Protein AF-0000000068389528 (afdb_homodimer)

Sequence (744 aa):
MRITLERSNLLKSLNHVHRVVERRNTIPILSNVLLRASGANLDMKATDLDLEITEATPAMVEQAGATTVPAHLLYEIVRKLPDGSEVLLATNPDGSSMTVASGRSKFSLQCLPEADFPDLTAGTFSHTFKLKAADLKMLIDRTQFAISTEETRYYLNGIFFHTIESNGELKLRAVATDGHRLARADVDAPSGSEGMPGIIIPRKTVGELQKLMDNPELEVTVEVSDAKIRLAIGSVVLTSKLIDGTFPDYQRVIPTGNDKEMRVDCQTFARAVDRVSTISSERGRAVKLALTDGQLTLTVNNPDSGSATEEVAVGYDNDSMEIGFNAKYLLDITSQLSGEDAIFLLADAGSPTLVRDTAGDDALYVLMPMRVMRITLERSNLLKSLNHVHRVVERRNTIPILSNVLLRASGANLDMKATDLDLEITEATPAMVEQAGATTVPAHLLYEIVRKLPDGSEVLLATNPDGSSMTVASGRSKFSLQCLPEADFPDLTAGTFSHTFKLKAADLKMLIDRTQFAISTEETRYYLNGIFFHTIESNGELKLRAVATDGHRLARADVDAPSGSEGMPGIIIPRKTVGELQKLMDNPELEVTVEVSDAKIRLAIGSVVLTSKLIDGTFPDYQRVIPTGNDKEMRVDCQTFARAVDRVSTISSERGRAVKLALTDGQLTLTVNNPDSGSATEEVAVGYDNDSMEIGFNAKYLLDITSQLSGEDAIFLLADAGSPTLVRDTAGDDALYVLMPMRV

Solvent-accessible surface area (backbone atoms only — not comparable to full-atom values): 37731 Å² total; per-residue (Å²): 59,29,34,37,31,50,38,67,60,52,41,55,54,36,60,59,35,33,70,53,31,52,92,75,63,94,52,69,69,40,37,23,27,39,41,36,35,52,77,56,30,37,36,38,38,22,28,66,88,50,42,35,35,36,37,60,39,74,27,50,55,78,34,58,36,66,36,22,35,49,26,61,58,51,39,54,50,54,66,62,47,64,86,88,36,52,35,37,41,33,44,44,95,84,54,54,32,30,38,43,33,40,93,58,36,38,30,37,34,45,35,51,66,52,86,73,50,83,73,84,73,82,75,79,58,82,32,51,31,55,42,47,23,46,57,56,42,50,36,44,69,58,14,58,86,28,36,26,86,54,75,88,58,51,58,28,31,18,40,38,36,34,61,46,78,51,96,90,35,59,24,36,33,31,34,12,30,55,86,50,37,38,17,34,24,49,46,76,43,38,72,49,43,79,85,48,69,75,40,29,46,30,49,67,59,51,56,53,50,58,69,68,42,76,54,53,84,41,56,30,41,40,32,34,40,91,54,37,39,36,38,36,48,84,63,35,36,40,37,33,51,38,50,88,60,76,67,73,77,62,72,76,69,55,75,84,75,46,78,36,59,36,35,33,48,36,66,63,49,45,51,52,49,55,49,33,48,66,49,37,48,96,86,50,44,54,33,35,37,37,39,38,73,41,33,35,37,40,36,23,80,18,95,86,51,28,34,21,36,34,60,43,76,32,50,31,84,55,81,67,50,56,38,16,31,48,44,64,59,53,42,57,54,52,70,64,45,81,25,68,37,35,38,38,30,32,67,54,51,80,42,53,30,40,37,38,37,70,68,45,84,45,41,41,33,36,39,46,47,41,94,112,58,31,36,38,30,48,39,65,60,52,40,57,52,37,62,60,36,34,69,53,31,51,93,75,61,93,51,70,70,39,37,24,27,40,41,36,36,49,76,57,28,35,36,38,38,22,30,65,87,49,41,34,35,35,36,62,38,74,27,50,55,79,35,59,35,66,38,23,36,49,24,61,59,52,39,55,50,54,66,64,47,64,85,87,35,53,35,36,42,33,44,43,95,85,54,54,33,30,35,44,35,40,93,57,36,39,33,38,35,45,35,50,66,52,88,72,50,83,75,83,73,81,77,80,59,82,30,52,30,55,44,47,23,45,56,55,44,48,34,45,69,60,14,57,87,27,35,25,84,53,73,88,58,51,60,28,32,18,39,37,36,34,60,45,80,53,96,92,35,59,24,35,32,30,35,14,30,55,87,51,37,37,17,34,23,47,46,75,43,41,71,49,42,79,86,47,68,74,39,28,46,30,49,68,59,52,54,52,50,58,69,69,43,76,53,54,84,41,56,30,41,40,34,34,38,92,55,36,38,35,39,35,47,85,63,35,38,41,38,32,51,37,51,88,61,76,67,73,77,62,72,76,70,55,74,85,75,49,78,37,59,35,34,34,48,33,65,63,48,45,52,49,51,54,48,32,48,63,49,38,47,95,86,52,47,54,32,34,38,37,39,39,73,39,34,35,37,40,36,24,80,19,94,85,50,26,33,22,34,35,59,44,76,32,50,30,83,55,82,66,50,57,40,17,32,47,43,65,60,53,43,57,54,52,70,63,44,82,25,69,38,36,38,37,30,31,66,54,51,81,41,55,28,39,37,39,39,71,69,44,84,44,42,42,33,37,40,47,47,42,93,113

InterPro domains:
  IPR001001 DNA polymerase III, beta sliding clamp [PIRSF000804] (1-372)
  IPR001001 DNA polymerase III, beta sliding clamp [PTHR30478] (1-372)
  IPR001001 DNA polymerase III, beta sliding clamp [SM00480] (17-368)
  IPR001001 DNA polyme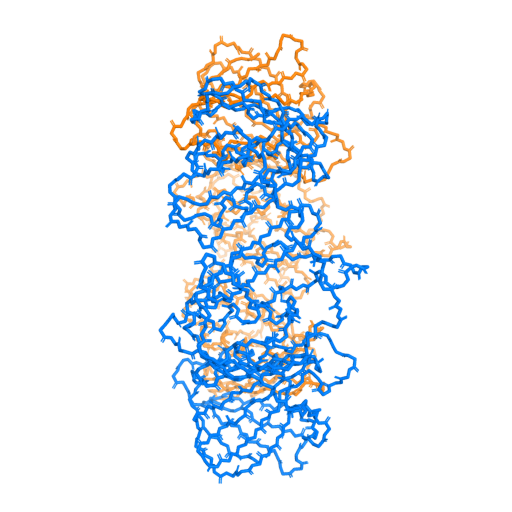rase III, beta sliding clamp [TIGR00663] (1-371)
  IPR001001 DNA polymerase III, beta sliding clamp [cd00140] (1-371)
  IPR022634 DNA polymerase III, beta sliding clamp, N-terminal [PF00712] (1-120)
  IPR022635 DNA polymerase III, beta sliding clamp, C-terminal [PF02768] (252-371)
  IPR022637 DNA polymerase III, beta sliding clamp, central [PF02767] (131-249)
  IPR046938 DNA clamp superfamily [SSF55979] (1-119)
  IPR046938 DNA clamp superfamily [SSF55979] (128-250)
  IPR046938 DNA clamp superfamily [SSF55979] (251-372)

Secondary structure (DSSP, 8-state):
-EEEEEHHHHHHHHHHHGGGS-S--SSGGGGEEEEEEETTEEEEEEE-SSEEEEEEEE-EEEE-EEEEEEHHHHHHHHHHSPTT-EEEEEE-TTSSEEEEEETTEEEEEE-B-GGGS--------SEEEEEEHHHHHHHHHTTGGG----STTGGGSEEEEEEEEETTEEEEEEEEE-SSEEEEEEEEPPTT-TTPPPEEEEHHHHHHHHHH---TT-EEEEEE-SSEEEEEETTEEEEEEPP-SPPP-GGGGS-S---EEEEEEHHHHHHHHHHHGGGS-SS--EEEEEEETTEEEEEEEETTTEEEEEEEE-B--S--EEEEEEHHHHHHHHTT--SSEEEEEE--TTS-EEEEESS-SSEEEEE--B--/-EEEEEHHHHHHHHHHHGGGS-SS-SSGGGGEEEEEEETTEEEEEEE-SSEEEEEEEE-EEEE-EEEEEEHHHHHHHHHHSPTT-EEEEEE-TTSSEEEEEETTEEEEEE-B-GGGS--------SEEEEEEHHHHHHHHHTTGGG----STTGGGSEEEEEEEEETTEEEEEEEEE-SSEEEEEEEEPPTT-TTPPPEEEEHHHHHHHHHH---TT-EEEEEE-SSEEEEEETTEEEEEEPP-SPPP-GGGGS-S---EEEEEEHHHHHHHHHHHGGGS-SS--EEEEEEETTEEEEEEEETTTEEEEEEEE-B--S--EEEEEEHHHHHHHHTT--SSEEEEEE--TTS-EEEEESS-SSEEEEE--B--

Structure (mmCIF, N/CA/C/O backbone):
data_AF-0000000068389528-model_v1
#
loop_
_entity.id
_entity.type
_entity.pdbx_description
1 polymer 'Beta sliding clamp'
#
loop_
_atom_site.group_PDB
_atom_site.id
_atom_site.type_symbol
_atom_site.label_atom_id
_atom_site.label_alt_id
_atom_site.label_comp_id
_atom_site.label_asym_id
_atom_site.label_entity_id
_atom_site.label_seq_id
_atom_site.pdbx_PDB_ins_code
_atom_site.Cartn_x
_atom_site.Cartn_y
_atom_site.Cartn_z
_atom_site.occupancy
_atom_site.B_iso_or_equiv
_atom_site.auth_seq_id
_atom_site.auth_comp_id
_atom_site.auth_asym_id
_atom_site.auth_atom_id
_atom_site.pdbx_PDB_model_num
ATOM 1 N N . MET A 1 1 ? -38.5 -4.012 6.906 1 96.75 1 MET A N 1
ATOM 2 C CA . MET A 1 1 ? -37.906 -3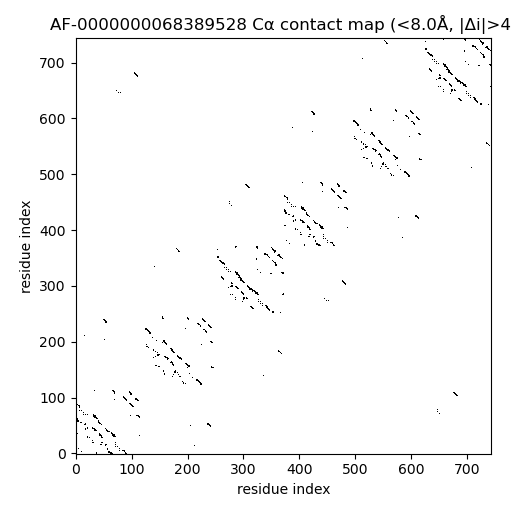.055 5.973 1 96.75 1 MET A CA 1
ATOM 3 C C . MET A 1 1 ? -37.656 -3.707 4.625 1 96.75 1 MET A C 1
ATOM 5 O O . MET A 1 1 ? -37.125 -4.824 4.566 1 96.75 1 MET A O 1
ATOM 9 N N . ARG A 1 2 ? -38.125 -3.072 3.549 1 98.38 2 ARG A N 1
ATOM 10 C CA . ARG A 1 2 ? -37.844 -3.52 2.186 1 98.38 2 ARG A CA 1
ATOM 11 C C . ARG A 1 2 ? -37.656 -2.332 1.25 1 98.38 2 ARG A C 1
ATOM 13 O O . ARG A 1 2 ? -38.562 -1.555 1.014 1 98.38 2 ARG A O 1
ATOM 20 N N . ILE A 1 3 ? -36.438 -2.221 0.673 1 98.62 3 ILE A N 1
ATOM 21 C CA . ILE A 1 3 ? -36.125 -1.062 -0.155 1 98.62 3 ILE A CA 1
ATOM 22 C C . ILE A 1 3 ? -35.281 -1.495 -1.344 1 98.62 3 ILE A C 1
ATOM 24 O O . ILE A 1 3 ? -34.625 -2.543 -1.3 1 98.62 3 ILE A O 1
ATOM 28 N N . THR A 1 4 ? -35.312 -0.771 -2.406 1 98.69 4 THR A N 1
ATOM 29 C CA . THR A 1 4 ? -34.438 -0.91 -3.564 1 98.69 4 THR A CA 1
ATOM 30 C C . THR A 1 4 ? -33.719 0.409 -3.867 1 98.69 4 THR A C 1
ATOM 32 O O . THR A 1 4 ? -34.344 1.478 -3.789 1 98.69 4 THR A O 1
ATOM 35 N N . LEU A 1 5 ? -32.531 0.322 -4.164 1 97.88 5 LEU A N 1
ATOM 36 C CA . LEU A 1 5 ? -31.812 1.547 -4.527 1 97.88 5 LEU A CA 1
ATOM 37 C C . LEU A 1 5 ? -30.656 1.248 -5.465 1 97.88 5 LEU A C 1
ATOM 39 O O . LEU A 1 5 ? -30.281 0.086 -5.656 1 97.88 5 LEU A O 1
ATOM 43 N N . GLU A 1 6 ? -30.141 2.268 -6.066 1 98.19 6 GLU A N 1
ATOM 44 C CA . GLU A 1 6 ? -29 2.145 -6.977 1 98.19 6 GLU A CA 1
ATOM 45 C C . GLU A 1 6 ? -27.719 1.826 -6.219 1 98.19 6 GLU A C 1
ATOM 47 O O . GLU A 1 6 ? -27.406 2.471 -5.215 1 98.19 6 GLU A O 1
ATOM 52 N N . ARG A 1 7 ? -26.891 0.855 -6.723 1 98.38 7 ARG A N 1
ATOM 53 C CA . ARG A 1 7 ? -25.656 0.415 -6.102 1 98.38 7 ARG A CA 1
ATOM 54 C C . ARG A 1 7 ? -24.703 1.589 -5.883 1 98.38 7 ARG A C 1
ATOM 56 O O . ARG A 1 7 ? -24.094 1.713 -4.816 1 98.38 7 ARG A O 1
ATOM 63 N N . SER A 1 8 ? -24.594 2.432 -6.863 1 98.12 8 SER A N 1
ATOM 64 C CA . SER A 1 8 ? -23.641 3.531 -6.789 1 98.12 8 SER A CA 1
ATOM 65 C C . SER A 1 8 ? -23.969 4.473 -5.637 1 98.12 8 SER A C 1
ATOM 67 O O . SER A 1 8 ? -23.078 4.93 -4.926 1 98.12 8 SER A O 1
ATOM 69 N N . ASN A 1 9 ? -25.281 4.762 -5.43 1 97.44 9 ASN A N 1
ATOM 70 C CA . ASN A 1 9 ? -25.703 5.617 -4.324 1 97.44 9 ASN A CA 1
ATOM 71 C C . ASN A 1 9 ? -25.406 4.969 -2.975 1 97.44 9 ASN A C 1
ATOM 73 O O . ASN A 1 9 ? -24.875 5.617 -2.07 1 97.44 9 ASN A O 1
ATOM 77 N N . LEU A 1 10 ? -25.781 3.742 -2.922 1 98.56 10 LEU A N 1
ATOM 78 C CA . LEU A 1 10 ? -25.562 3.006 -1.682 1 98.56 10 LEU A CA 1
ATOM 79 C C . LEU A 1 10 ? -24.078 2.934 -1.341 1 98.56 10 LEU A C 1
ATOM 81 O O . LEU A 1 10 ? -23.688 3.18 -0.198 1 98.56 10 LEU A O 1
ATOM 85 N N . LEU A 1 11 ? -23.266 2.604 -2.316 1 98.56 11 LEU A N 1
ATOM 86 C CA . LEU A 1 11 ? -21.828 2.467 -2.117 1 98.56 11 LEU A CA 1
ATOM 87 C C . LEU A 1 11 ? -21.219 3.785 -1.657 1 98.56 11 LEU A C 1
ATOM 89 O O . LEU A 1 11 ? -20.375 3.803 -0.75 1 98.56 11 LEU A O 1
ATOM 93 N N . LYS A 1 12 ? -21.609 4.855 -2.266 1 96.94 12 LYS A N 1
ATOM 94 C CA . LYS A 1 12 ? -21.109 6.176 -1.899 1 96.94 12 LYS A CA 1
ATOM 95 C C . LYS A 1 12 ? -21.375 6.477 -0.427 1 96.94 12 LYS A C 1
ATOM 97 O O . LYS A 1 12 ? -20.469 6.895 0.3 1 96.94 12 LYS A O 1
ATOM 102 N N . SER A 1 13 ? -22.578 6.293 0.004 1 97.75 13 SER A N 1
ATOM 103 C CA . SER A 1 13 ? -22.953 6.57 1.386 1 97.75 13 SER A CA 1
ATOM 104 C C . SER A 1 13 ? -22.266 5.621 2.352 1 97.75 13 SER A C 1
ATOM 106 O O . SER A 1 13 ? -21.781 6.043 3.404 1 97.75 13 SER A O 1
ATOM 108 N N . LEU A 1 14 ? -22.203 4.371 1.941 1 98.5 14 LEU A N 1
ATOM 109 C CA . LEU A 1 14 ? -21.547 3.381 2.785 1 98.5 14 LEU A CA 1
ATOM 110 C C . LEU A 1 14 ? -20.062 3.695 2.932 1 98.5 14 LEU A C 1
ATOM 112 O O . LEU A 1 14 ? -19.469 3.416 3.973 1 98.5 14 LEU A O 1
ATOM 116 N N . ASN A 1 15 ? -19.453 4.227 1.918 1 97.56 15 ASN A N 1
ATOM 117 C CA . ASN A 1 15 ? -18.047 4.605 1.979 1 97.56 15 ASN A CA 1
ATOM 118 C C . ASN A 1 15 ? -17.797 5.629 3.08 1 97.56 15 ASN A C 1
ATOM 120 O O . ASN A 1 15 ? -16.75 5.598 3.729 1 97.56 15 ASN A O 1
ATOM 124 N N . HIS A 1 16 ? -18.75 6.5 3.316 1 96.69 16 HIS A N 1
ATOM 125 C CA . HIS A 1 16 ? -18.641 7.488 4.383 1 96.69 16 HIS A CA 1
ATOM 126 C C . HIS A 1 16 ? -18.875 6.852 5.75 1 96.69 16 HIS A C 1
ATOM 128 O O . HIS A 1 16 ? -18.062 7.004 6.656 1 96.69 16 HIS A O 1
ATOM 134 N N . VAL A 1 17 ? -19.891 6.105 5.82 1 97.12 17 VAL A N 1
ATOM 135 C CA . VAL A 1 17 ? -20.422 5.676 7.109 1 97.12 17 VAL A CA 1
ATOM 136 C C . VAL A 1 17 ? -19.531 4.582 7.695 1 97.12 17 VAL A C 1
ATOM 138 O O . VAL A 1 17 ? -19.266 4.562 8.898 1 97.12 17 VAL A O 1
ATOM 141 N N . HIS A 1 18 ? -19.047 3.705 6.84 1 97.06 18 HIS A N 1
ATOM 142 C CA . HIS A 1 18 ? -18.328 2.557 7.367 1 97.06 18 HIS A CA 1
ATOM 143 C C . HIS A 1 18 ? -16.984 2.98 7.961 1 97.06 18 HIS A C 1
ATOM 145 O O . HIS A 1 18 ? -16.438 2.287 8.812 1 97.06 18 HIS A O 1
ATOM 151 N N . ARG A 1 19 ? -16.422 4.105 7.59 1 96.25 19 ARG A N 1
ATOM 152 C CA . ARG A 1 19 ? -15.125 4.574 8.039 1 96.25 19 ARG A CA 1
ATOM 153 C C . ARG A 1 19 ? -15.156 4.953 9.516 1 96.25 19 ARG A C 1
ATOM 155 O O . ARG A 1 19 ? -14.125 4.938 10.195 1 96.25 19 ARG A O 1
ATOM 162 N N . VAL A 1 20 ? -16.312 5.32 9.977 1 96.56 20 VAL A N 1
ATOM 163 C CA . VAL A 1 20 ? -16.469 5.727 11.367 1 96.56 20 VAL A CA 1
ATOM 164 C C . VAL A 1 20 ? -16.484 4.492 12.273 1 96.56 20 VAL A C 1
ATOM 166 O O . VAL A 1 20 ? -16.172 4.582 13.461 1 96.56 20 VAL A O 1
ATOM 169 N N . VAL A 1 21 ? -16.812 3.35 11.672 1 97.38 21 VAL A N 1
ATOM 170 C CA . VAL A 1 21 ? -16.938 2.098 12.414 1 97.38 21 VAL A CA 1
ATOM 171 C C . VAL A 1 21 ? -15.555 1.48 12.602 1 97.38 21 VAL A C 1
ATOM 173 O O . VAL A 1 21 ? -14.828 1.241 11.633 1 97.38 21 VAL A O 1
ATOM 176 N N . GLU A 1 22 ? -15.258 1.248 13.867 1 95.94 22 GLU A N 1
ATOM 177 C CA . GLU A 1 22 ? -13.961 0.637 14.164 1 95.94 22 GLU A CA 1
ATOM 178 C C . GLU A 1 22 ? -13.914 -0.811 13.68 1 95.94 22 GLU A C 1
ATOM 180 O O . GLU A 1 22 ? -14.93 -1.513 13.703 1 95.94 22 GLU A O 1
ATOM 185 N N . ARG A 1 23 ? -12.797 -1.21 13.336 1 91.62 23 ARG A N 1
ATOM 186 C CA . ARG A 1 23 ? -12.641 -2.578 12.859 1 91.62 23 ARG A CA 1
ATOM 187 C C . ARG A 1 23 ? -12.805 -3.582 13.992 1 91.62 23 ARG A C 1
ATOM 189 O O . ARG A 1 23 ? -13.336 -4.676 13.797 1 91.62 23 ARG A O 1
ATOM 196 N N . ARG A 1 24 ? -12.344 -3.166 15.18 1 91.75 24 ARG A N 1
ATOM 197 C CA . ARG A 1 24 ? -12.484 -4.012 16.359 1 91.75 24 ARG A CA 1
ATOM 198 C C . ARG A 1 24 ? -13.375 -3.352 17.406 1 91.75 24 ARG A C 1
ATOM 200 O O . ARG A 1 24 ? -13.148 -2.203 17.797 1 91.75 24 ARG A O 1
ATOM 207 N N . ASN A 1 25 ? -14.367 -4.133 17.844 1 93.06 25 ASN A N 1
ATOM 208 C CA . ASN A 1 25 ? -15.305 -3.629 18.844 1 93.06 25 ASN A CA 1
ATOM 209 C C . ASN A 1 25 ? -15.609 -4.676 19.906 1 93.06 25 ASN A C 1
ATOM 211 O O . ASN A 1 25 ? -15.82 -5.848 19.594 1 93.06 25 ASN A O 1
ATOM 215 N N . THR A 1 26 ? -15.586 -4.23 21.156 1 92 26 THR A N 1
ATOM 216 C CA . THR A 1 26 ? -16 -5.117 22.25 1 92 26 THR A CA 1
ATOM 217 C C . THR A 1 26 ? -17.516 -5.156 22.359 1 92 26 THR A C 1
ATOM 219 O O . THR A 1 26 ? -18.094 -6.129 22.859 1 92 26 THR A O 1
ATOM 222 N N . ILE A 1 27 ? -18.172 -4.137 21.906 1 94.75 27 ILE A N 1
ATOM 223 C CA . ILE A 1 27 ? -19.625 -4.066 21.875 1 94.75 27 ILE A CA 1
ATOM 224 C C . ILE A 1 27 ? -20.125 -4.355 20.469 1 94.75 27 ILE A C 1
ATOM 226 O O . ILE A 1 27 ? -19.969 -3.525 19.562 1 94.75 27 ILE A O 1
ATOM 230 N N . PRO A 1 28 ? -20.75 -5.438 20.234 1 94.81 28 PRO A N 1
ATOM 231 C CA . PRO A 1 28 ? -21.031 -5.941 18.891 1 94.81 28 PRO A CA 1
ATOM 232 C C . PRO A 1 28 ? -21.828 -4.941 18.031 1 94.81 28 PRO A C 1
ATOM 234 O O . PRO A 1 28 ? -21.531 -4.777 16.844 1 94.81 28 PRO A O 1
ATOM 237 N N . ILE A 1 29 ? -22.734 -4.207 18.641 1 96.94 29 ILE A N 1
ATOM 238 C CA . ILE A 1 29 ? -23.625 -3.348 17.859 1 96.94 29 ILE A CA 1
ATOM 239 C C . ILE A 1 29 ? -22.844 -2.18 17.281 1 96.94 29 ILE A C 1
ATOM 241 O O . ILE A 1 29 ? -23.281 -1.556 16.312 1 96.94 29 ILE A O 1
ATOM 245 N N . LEU A 1 30 ? -21.672 -1.88 17.828 1 97.44 30 LEU A N 1
ATOM 246 C CA . LEU A 1 30 ? -20.859 -0.769 17.344 1 97.44 30 LEU A CA 1
ATOM 247 C C . LEU A 1 30 ? -20.125 -1.139 16.062 1 97.44 30 LEU A C 1
ATOM 249 O O . LEU A 1 30 ? -19.594 -0.268 15.375 1 97.44 30 LEU A O 1
ATOM 253 N N . SER A 1 31 ? -20.172 -2.391 15.695 1 97.56 31 SER A N 1
ATOM 254 C CA . SER A 1 31 ? -19.656 -2.82 14.406 1 97.56 31 SER A CA 1
ATOM 255 C C . SER A 1 31 ? -20.672 -2.631 13.297 1 97.56 31 SER A C 1
ATOM 257 O O . SER A 1 31 ? -20.359 -2.787 12.109 1 97.56 31 SER A O 1
ATOM 259 N N . ASN A 1 32 ? -21.859 -2.234 13.672 1 97.75 32 ASN A N 1
ATOM 260 C CA . ASN A 1 32 ? -22.969 -2.191 12.727 1 97.75 32 ASN A CA 1
ATOM 261 C C . ASN A 1 32 ? -23.281 -0.764 12.289 1 97.75 32 ASN A C 1
ATOM 263 O O . ASN A 1 32 ? -22.828 0.196 12.914 1 97.75 32 ASN A O 1
ATOM 267 N N . VAL A 1 33 ? -23.922 -0.66 11.195 1 98.5 33 VAL A N 1
ATOM 268 C CA . VAL A 1 33 ? -24.578 0.558 10.727 1 98.5 33 VAL A CA 1
ATOM 269 C C . VAL A 1 33 ? -26.078 0.442 10.938 1 98.5 33 VAL A C 1
ATOM 271 O O . VAL A 1 33 ? -26.672 -0.616 10.695 1 98.5 33 VAL A O 1
ATOM 274 N N . LEU A 1 34 ? -26.656 1.444 11.453 1 98.5 34 LEU A N 1
ATOM 275 C CA . LEU A 1 34 ? -28.109 1.523 11.555 1 98.5 34 LEU A CA 1
ATOM 276 C C . LEU A 1 34 ? -28.719 1.965 10.227 1 98.5 34 LEU A C 1
ATOM 278 O O . LEU A 1 34 ? -28.328 2.994 9.672 1 98.5 34 LEU A O 1
ATOM 282 N N . LEU A 1 35 ? -29.641 1.192 9.711 1 98.62 35 LEU A N 1
ATOM 283 C CA . LEU A 1 35 ? -30.406 1.479 8.5 1 98.62 35 LEU A CA 1
ATOM 284 C C . LEU A 1 35 ? -31.859 1.77 8.836 1 98.62 35 LEU A C 1
ATOM 286 O O . LEU A 1 35 ? -32.531 0.977 9.516 1 98.62 35 LEU A O 1
ATOM 290 N N . ARG A 1 36 ? -32.312 2.895 8.383 1 98.19 36 ARG A N 1
ATOM 291 C CA . ARG A 1 36 ? -33.719 3.248 8.562 1 98.19 36 ARG A CA 1
ATOM 292 C C . ARG A 1 36 ? -34.344 3.701 7.25 1 98.19 36 ARG A C 1
ATOM 294 O O . ARG A 1 36 ? -33.906 4.691 6.656 1 98.19 36 ARG A O 1
ATOM 301 N N . ALA A 1 37 ? -35.312 2.941 6.828 1 98.12 37 ALA A N 1
ATOM 302 C CA . ALA A 1 37 ? -36.031 3.27 5.598 1 98.12 37 ALA A CA 1
ATOM 303 C C . ALA A 1 37 ? -37.344 3.957 5.902 1 98.12 37 ALA A C 1
ATOM 305 O O . ALA A 1 37 ? -38.156 3.439 6.676 1 98.12 37 ALA A O 1
ATOM 306 N N . SER A 1 38 ? -37.531 5.094 5.355 1 96.94 38 SER A N 1
ATOM 307 C CA . SER A 1 38 ? -38.781 5.84 5.441 1 96.94 38 SER A CA 1
ATOM 308 C C . SER A 1 38 ? -38.906 6.84 4.293 1 96.94 38 SER A C 1
ATOM 310 O O . SER A 1 38 ? -37.938 7.402 3.838 1 96.94 38 SER A O 1
ATOM 312 N N . GLY A 1 39 ? -40.188 7.012 3.852 1 96.12 39 GLY A N 1
ATOM 313 C CA . GLY A 1 39 ? -40.375 7.934 2.742 1 96.12 39 GLY A CA 1
ATOM 314 C C . GLY A 1 39 ? -39.688 7.496 1.475 1 96.12 39 GLY A C 1
ATOM 315 O O . GLY A 1 39 ? -39.906 6.398 0.968 1 96.12 39 GLY A O 1
ATOM 316 N N . ALA A 1 40 ? -38.719 8.375 1.047 1 97.19 40 ALA A N 1
ATOM 317 C CA . ALA A 1 40 ? -38.031 8.086 -0.208 1 97.19 40 ALA A CA 1
ATOM 318 C C . ALA A 1 40 ? -36.531 7.934 0.016 1 97.19 40 ALA A C 1
ATOM 320 O O . ALA A 1 40 ? -35.719 8.133 -0.907 1 97.19 40 ALA A O 1
ATOM 321 N N . ASN A 1 41 ? -36.219 7.613 1.283 1 97.56 41 ASN A N 1
ATOM 322 C CA . ASN A 1 41 ? -34.781 7.594 1.575 1 97.56 41 ASN A CA 1
ATOM 323 C C . ASN A 1 41 ? -34.406 6.422 2.48 1 97.56 41 ASN A C 1
ATOM 325 O O . ASN A 1 41 ? -35.25 5.898 3.203 1 97.56 41 ASN A O 1
ATOM 329 N N . LEU A 1 42 ? -33.25 6.008 2.396 1 98.62 42 LEU A N 1
ATOM 330 C CA . LEU A 1 42 ? -32.562 5.203 3.395 1 98.62 42 LEU A CA 1
ATOM 331 C C . LEU A 1 42 ? -31.625 6.062 4.223 1 98.62 42 LEU A C 1
ATOM 333 O O . LEU A 1 42 ? -30.688 6.656 3.682 1 98.62 42 LEU A O 1
ATOM 337 N N . ASP A 1 43 ? -31.875 6.129 5.496 1 98 43 ASP A N 1
ATOM 338 C CA . ASP A 1 43 ? -30.969 6.812 6.414 1 98 43 ASP A CA 1
ATOM 339 C C . ASP A 1 43 ? -29.953 5.836 7.02 1 98 43 ASP A C 1
ATOM 341 O O . ASP A 1 43 ? -30.344 4.781 7.531 1 98 43 ASP A O 1
ATOM 345 N N . MET A 1 44 ? -28.766 6.172 6.949 1 98.5 44 MET A N 1
ATOM 346 C CA . MET A 1 44 ? -27.688 5.367 7.535 1 98.5 44 MET A CA 1
ATOM 347 C C . MET A 1 44 ? -27.016 6.117 8.672 1 98.5 44 MET A C 1
ATOM 349 O O . MET A 1 44 ? -26.75 7.316 8.562 1 98.5 44 MET A O 1
ATOM 353 N N . LYS A 1 45 ? -26.734 5.383 9.75 1 97.75 45 LYS A N 1
ATOM 354 C CA . LYS A 1 45 ? -26.078 5.957 10.922 1 97.75 45 LYS A CA 1
ATOM 355 C C . LYS A 1 45 ? -25.016 5.02 11.477 1 97.75 45 LYS A C 1
ATOM 357 O O . LYS A 1 45 ? -25.25 3.818 11.625 1 97.75 45 LYS A O 1
ATOM 362 N N . ALA A 1 46 ? -23.859 5.492 11.727 1 97.56 46 ALA A N 1
ATOM 363 C CA . ALA A 1 46 ? -22.766 4.762 12.375 1 97.56 46 ALA A CA 1
ATOM 364 C C . ALA A 1 46 ? -22.125 5.598 13.469 1 97.56 46 ALA A C 1
ATOM 366 O O . ALA A 1 46 ? -22.156 6.828 13.422 1 97.56 46 ALA A O 1
ATOM 367 N N . THR A 1 47 ? -21.578 4.91 14.492 1 97.12 47 THR A N 1
ATOM 368 C CA . THR A 1 47 ? -20.953 5.625 15.594 1 97.12 47 THR A CA 1
ATOM 369 C C . THR A 1 47 ? -19.953 4.723 16.328 1 97.12 47 THR A C 1
ATOM 371 O O . THR A 1 47 ? -20.109 3.5 16.328 1 97.12 47 THR A O 1
ATOM 374 N N . ASP A 1 48 ? -18.953 5.301 16.875 1 96 48 ASP A N 1
ATOM 375 C CA . ASP A 1 48 ? -18.078 4.617 17.828 1 96 48 ASP A CA 1
ATOM 376 C C . ASP A 1 48 ? -18.234 5.199 19.234 1 96 48 ASP A C 1
ATOM 378 O O . ASP A 1 48 ? -17.359 5.035 20.078 1 96 48 ASP A O 1
ATOM 382 N N . LEU A 1 49 ? -19.328 5.93 19.406 1 95.5 49 LEU A N 1
ATOM 383 C CA . LEU A 1 49 ? -19.734 6.551 20.656 1 95.5 49 LEU A CA 1
ATOM 384 C C . LEU A 1 49 ? -19.078 7.918 20.828 1 95.5 49 LEU A C 1
ATOM 386 O O . LEU A 1 49 ? -19.578 8.758 21.578 1 95.5 49 LEU A O 1
ATOM 390 N N . ASP A 1 50 ? -18.031 8.219 20.156 1 95.44 50 ASP A N 1
ATOM 391 C CA . ASP A 1 50 ? -17.391 9.531 20.188 1 95.44 50 ASP A CA 1
ATOM 392 C C . ASP A 1 50 ? -17.688 10.32 18.906 1 95.44 50 ASP A C 1
ATOM 394 O O . ASP A 1 50 ? -17.812 11.547 18.953 1 95.44 50 ASP A O 1
ATOM 398 N N . LEU A 1 51 ? -17.75 9.617 17.844 1 96.31 51 LEU A N 1
ATOM 399 C CA . LEU A 1 51 ? -18.031 10.156 16.516 1 96.31 51 LEU A CA 1
ATOM 400 C C . LEU A 1 51 ? -19.219 9.461 15.883 1 96.31 51 LEU A C 1
ATOM 402 O O . LEU A 1 51 ? -19.344 8.234 15.961 1 96.31 51 LEU A O 1
ATOM 406 N N . GLU A 1 52 ? -20.156 10.242 15.383 1 97.06 52 GLU A N 1
ATOM 407 C CA . GLU A 1 52 ? -21.328 9.719 14.703 1 97.06 52 GLU A CA 1
ATOM 408 C C . GLU A 1 52 ? -21.484 10.328 13.312 1 97.06 52 GLU A C 1
ATOM 410 O O . GLU A 1 52 ? -21.281 11.531 13.133 1 97.06 52 GLU A O 1
ATOM 415 N N . ILE A 1 53 ? -21.828 9.57 12.367 1 97.31 53 ILE A N 1
ATOM 416 C CA . ILE A 1 53 ? -22.078 10.039 11.016 1 97.31 53 ILE A CA 1
ATOM 417 C C . ILE A 1 53 ? -23.453 9.562 10.555 1 97.31 53 ILE A C 1
ATOM 419 O O . ILE A 1 53 ? -23.859 8.438 10.859 1 97.31 53 ILE A O 1
ATOM 423 N N . THR A 1 54 ? -24.188 10.414 9.906 1 96.88 54 THR A N 1
ATOM 424 C CA . THR A 1 54 ? -25.469 10.07 9.297 1 96.88 54 THR A CA 1
ATOM 425 C C . THR A 1 54 ? -25.516 10.555 7.844 1 96.88 54 THR A C 1
ATOM 427 O O . THR A 1 54 ? -24.969 11.602 7.512 1 96.88 54 THR A O 1
ATOM 430 N N . GLU A 1 55 ? -26.125 9.82 7.07 1 97.38 55 GLU A N 1
ATOM 431 C CA . GLU A 1 55 ? -26.312 10.188 5.668 1 97.38 55 GLU A CA 1
ATOM 432 C C . GLU A 1 55 ? -27.562 9.539 5.098 1 97.38 55 GLU A C 1
ATOM 434 O O . GLU A 1 55 ? -27.859 8.375 5.367 1 97.38 55 GLU A O 1
ATOM 439 N N . ALA A 1 56 ? -28.344 10.32 4.398 1 97.31 56 ALA A N 1
ATOM 440 C CA . ALA A 1 56 ? -29.531 9.828 3.705 1 97.31 56 ALA A CA 1
ATOM 441 C C . ALA A 1 56 ? -29.25 9.625 2.219 1 97.31 56 ALA A C 1
ATOM 443 O O . ALA A 1 56 ? -28.578 10.445 1.591 1 97.31 56 ALA A O 1
ATOM 444 N N . THR A 1 57 ? -29.75 8.555 1.71 1 97.69 57 THR A N 1
ATOM 445 C CA . THR A 1 57 ? -29.625 8.266 0.284 1 97.69 57 THR A CA 1
ATOM 446 C C . THR A 1 57 ? -30.984 7.883 -0.309 1 97.69 57 THR A C 1
ATOM 448 O O . THR A 1 57 ? -31.766 7.172 0.325 1 97.69 57 THR A O 1
ATOM 451 N N . PRO A 1 58 ? -31.219 8.352 -1.566 1 97.75 58 PRO A N 1
ATOM 452 C CA . PRO A 1 58 ? -32.5 8.016 -2.189 1 97.75 58 PRO A CA 1
ATOM 453 C C . PRO A 1 58 ? -32.688 6.508 -2.338 1 97.75 58 PRO A C 1
ATOM 455 O O . PRO A 1 58 ? -31.766 5.785 -2.688 1 97.75 58 PRO A O 1
ATOM 458 N N . ALA A 1 59 ? -33.875 6.141 -2.025 1 98.12 59 ALA A N 1
ATOM 459 C CA . ALA A 1 59 ? -34.25 4.73 -2.121 1 98.12 59 ALA A CA 1
ATOM 460 C C . ALA A 1 59 ? -35.75 4.574 -2.398 1 98.12 59 ALA A C 1
ATOM 462 O O . ALA A 1 59 ? -36.531 5.434 -2.018 1 98.12 59 ALA A O 1
ATOM 463 N N . MET A 1 60 ? -36.094 3.568 -3.131 1 98.56 60 MET A N 1
ATOM 464 C CA . MET A 1 60 ? -37.5 3.174 -3.264 1 98.56 60 MET A CA 1
ATOM 465 C C . MET A 1 60 ? -37.938 2.318 -2.08 1 98.56 60 MET A C 1
ATOM 467 O O . MET A 1 60 ? -37.594 1.131 -2.014 1 98.56 60 MET A O 1
ATOM 471 N N . VAL A 1 61 ? -38.781 2.895 -1.238 1 98.5 61 VAL A N 1
ATOM 472 C CA . VAL A 1 61 ? -39.188 2.23 -0.002 1 98.5 61 VAL A CA 1
ATOM 473 C C . VAL A 1 61 ? -40.531 1.525 -0.205 1 98.5 61 VAL A C 1
ATOM 475 O O . VAL A 1 61 ? -41.562 2.178 -0.355 1 98.5 61 VAL A O 1
ATOM 478 N N . GLU A 1 62 ? -40.469 0.264 -0.258 1 98.31 62 GLU A N 1
ATOM 479 C CA . GLU A 1 62 ? -41.688 -0.528 -0.314 1 98.31 62 GLU A CA 1
ATOM 480 C C . GLU A 1 62 ? -42.281 -0.747 1.081 1 98.31 62 GLU A C 1
ATOM 482 O O . GLU A 1 62 ? -43.5 -0.664 1.274 1 98.31 62 GLU A O 1
ATOM 487 N N . GLN A 1 63 ? -41.438 -1.07 2.02 1 97.88 63 GLN A N 1
ATOM 488 C CA . GLN A 1 63 ? -41.781 -1.244 3.424 1 97.88 63 GLN A CA 1
ATOM 489 C C . GLN A 1 63 ? -40.812 -0.504 4.336 1 97.88 63 GLN A C 1
ATOM 491 O O . GLN A 1 63 ? -39.625 -0.802 4.348 1 97.88 63 GLN A O 1
ATOM 496 N N . ALA A 1 64 ? -41.312 0.392 5.098 1 98.06 64 ALA A N 1
ATOM 497 C CA . ALA A 1 64 ? -40.5 1.139 6.051 1 98.06 64 ALA A CA 1
ATOM 498 C C . ALA A 1 64 ? -40.031 0.244 7.195 1 98.06 64 ALA A C 1
ATOM 500 O O . ALA A 1 64 ? -40.625 -0.808 7.449 1 98.06 64 ALA A O 1
ATOM 501 N N . GLY A 1 65 ? -39 0.646 7.859 1 97.19 65 GLY A N 1
ATOM 502 C CA . GLY A 1 65 ? -38.469 -0.085 8.992 1 97.19 65 GLY A CA 1
ATOM 503 C C . GLY A 1 65 ? -37 0.242 9.266 1 97.19 65 GLY A C 1
ATOM 504 O O . GLY A 1 65 ? -36.438 1.125 8.625 1 97.19 65 GLY A O 1
ATOM 505 N N . ALA A 1 66 ? -36.5 -0.412 10.305 1 97.56 66 ALA A N 1
ATOM 506 C CA . ALA A 1 66 ? -35.094 -0.159 10.695 1 97.56 66 ALA A CA 1
ATOM 507 C C . ALA A 1 66 ? -34.438 -1.443 11.156 1 97.56 66 ALA A C 1
ATOM 509 O O . ALA A 1 66 ? -35.094 -2.363 11.648 1 97.56 66 ALA A O 1
ATOM 510 N N . THR A 1 67 ? -33.156 -1.518 11.008 1 97.94 67 THR A N 1
ATOM 511 C CA . THR A 1 67 ? -32.312 -2.627 11.453 1 97.94 67 THR A CA 1
ATOM 512 C C . THR A 1 67 ? -30.859 -2.217 11.5 1 97.94 67 THR A C 1
ATOM 514 O O . THR A 1 67 ? -30.516 -1.077 11.188 1 97.94 67 THR A O 1
ATOM 517 N N . THR A 1 68 ? -29.984 -3.084 12.008 1 98.19 68 THR A N 1
ATOM 518 C CA . THR A 1 68 ? -28.547 -2.863 11.945 1 98.19 68 THR A CA 1
ATOM 519 C C . THR A 1 68 ? -27.844 -4.066 11.328 1 98.19 68 THR A C 1
ATOM 521 O O . THR A 1 68 ? -28.266 -5.207 11.516 1 98.19 68 THR A O 1
ATOM 524 N N . VAL A 1 69 ? -26.859 -3.795 10.531 1 98.06 69 VAL A N 1
ATOM 525 C CA . VAL A 1 69 ? -26.047 -4.852 9.938 1 98.06 69 VAL A CA 1
ATOM 526 C C . VAL A 1 69 ? -24.578 -4.465 10.008 1 98.06 69 VAL A C 1
ATOM 528 O O . VAL A 1 69 ? -24.234 -3.291 10.164 1 98.06 69 VAL A O 1
ATOM 531 N N . PRO A 1 70 ? -23.641 -5.453 9.938 1 97.19 70 PRO A N 1
ATOM 532 C CA . PRO A 1 70 ? -22.219 -5.125 9.969 1 97.19 70 PRO A CA 1
ATOM 533 C C . PRO A 1 70 ? -21.797 -4.156 8.859 1 97.19 70 PRO A C 1
ATOM 535 O O . PRO A 1 70 ? -21.953 -4.473 7.676 1 97.19 70 PRO A O 1
ATOM 538 N N . ALA A 1 71 ? -21.219 -3.088 9.242 1 98.12 71 ALA A N 1
ATOM 539 C CA . ALA A 1 71 ? -20.953 -1.977 8.328 1 98.12 71 ALA A CA 1
ATOM 540 C C . ALA A 1 71 ? -19.906 -2.357 7.289 1 98.12 71 ALA A C 1
ATOM 542 O O . ALA A 1 71 ? -20.125 -2.168 6.09 1 98.12 71 ALA A O 1
ATOM 543 N N . HIS A 1 72 ? -18.812 -2.875 7.773 1 97.5 72 HIS A N 1
ATOM 544 C CA . HIS A 1 72 ? -17.719 -3.213 6.863 1 97.5 72 HIS A CA 1
ATOM 545 C C . HIS A 1 72 ? -18.141 -4.301 5.879 1 97.5 72 HIS A C 1
ATOM 547 O O . HIS A 1 72 ? -17.7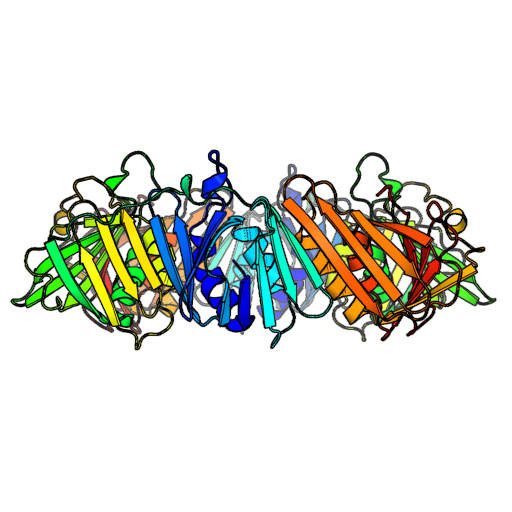97 -4.238 4.695 1 97.5 72 HIS A O 1
ATOM 553 N N . LEU A 1 73 ? -18.828 -5.277 6.348 1 97 73 LEU A N 1
ATOM 554 C CA . LEU A 1 73 ? -19.281 -6.375 5.5 1 97 73 LEU A CA 1
ATOM 555 C C . LEU A 1 73 ? -20.234 -5.871 4.422 1 97 73 LEU A C 1
ATOM 557 O O . LEU A 1 73 ? -20.078 -6.219 3.246 1 97 73 LEU A O 1
ATOM 561 N N . LEU A 1 74 ? -21.172 -5.059 4.82 1 98.38 74 LEU A N 1
ATOM 562 C CA . LEU A 1 74 ? -22.109 -4.5 3.85 1 98.38 74 LEU A CA 1
ATOM 563 C C . LEU A 1 74 ? -21.375 -3.67 2.803 1 98.38 74 LEU A C 1
ATOM 565 O O . LEU A 1 74 ? -21.672 -3.773 1.607 1 98.38 74 LEU A O 1
ATOM 569 N N . TYR A 1 75 ? -20.469 -2.887 3.236 1 98.38 75 TYR A N 1
ATOM 570 C CA . TYR A 1 75 ? -19.688 -2.082 2.314 1 98.38 75 TYR A CA 1
ATOM 571 C C . TYR A 1 75 ? -18.969 -2.963 1.296 1 98.38 75 TYR A C 1
ATOM 573 O O . TYR A 1 75 ? -19.031 -2.713 0.09 1 98.38 75 TYR A O 1
ATOM 581 N N . GLU A 1 76 ? -18.281 -3.99 1.763 1 97.88 76 GLU A N 1
ATOM 582 C CA . GLU A 1 76 ? -17.516 -4.883 0.89 1 97.88 76 GLU A CA 1
ATOM 583 C C . GLU A 1 76 ? -18.438 -5.594 -0.101 1 97.88 76 GLU A C 1
ATOM 585 O O . GLU A 1 76 ? -18.078 -5.77 -1.269 1 97.88 76 GLU A O 1
ATOM 590 N N . ILE A 1 77 ? -19.578 -6.043 0.349 1 98.25 77 ILE A N 1
ATOM 591 C CA . ILE A 1 77 ? -20.547 -6.715 -0.516 1 98.25 77 ILE A CA 1
ATOM 592 C C . ILE A 1 77 ? -20.969 -5.773 -1.639 1 98.25 77 ILE A C 1
ATOM 594 O O . ILE A 1 77 ? -20.891 -6.121 -2.818 1 98.25 77 ILE A O 1
ATOM 598 N N . VAL A 1 78 ? -21.359 -4.605 -1.24 1 98.62 78 VAL A N 1
ATOM 599 C CA . VAL A 1 78 ? -21.875 -3.65 -2.213 1 98.62 78 VAL A CA 1
ATOM 600 C C . VAL A 1 78 ? -20.766 -3.23 -3.174 1 98.62 78 VAL A C 1
ATOM 602 O O . VAL A 1 78 ? -21.016 -3.064 -4.371 1 98.62 78 VAL A O 1
ATOM 605 N N . ARG A 1 79 ? -19.578 -3.041 -2.689 1 98.12 79 ARG A N 1
ATOM 606 C CA . ARG A 1 79 ? -18.438 -2.66 -3.498 1 98.12 79 ARG A CA 1
ATOM 607 C C . ARG A 1 79 ? -18.188 -3.674 -4.609 1 98.12 79 ARG A C 1
ATOM 609 O O . ARG A 1 79 ? -17.75 -3.309 -5.707 1 98.12 79 ARG A O 1
ATOM 616 N N . LYS A 1 80 ? -18.453 -4.914 -4.395 1 97.69 80 LYS A N 1
ATOM 617 C CA . LYS A 1 80 ? -18.125 -5.992 -5.32 1 97.69 80 LYS A CA 1
ATOM 618 C C . LYS A 1 80 ? -19.281 -6.285 -6.262 1 97.69 80 LYS A C 1
ATOM 620 O O . LYS A 1 80 ? -19.156 -7.102 -7.176 1 97.69 80 LYS A O 1
ATOM 625 N N . LEU A 1 81 ? -20.422 -5.672 -6.074 1 98.06 81 LEU A N 1
ATOM 626 C CA . LEU A 1 81 ? -21.547 -5.844 -6.992 1 98.06 81 LEU A CA 1
ATOM 627 C C . LEU A 1 81 ? -21.297 -5.117 -8.305 1 98.06 81 LEU A C 1
ATOM 629 O O . LEU A 1 81 ? -20.516 -4.164 -8.352 1 98.06 81 LEU A O 1
ATOM 633 N N . PRO A 1 82 ? -21.922 -5.527 -9.352 1 95.94 82 PRO A N 1
ATOM 634 C CA . PRO A 1 82 ? -21.688 -4.91 -10.656 1 95.94 82 PRO A CA 1
ATOM 635 C C . PRO A 1 82 ? -22.109 -3.443 -10.695 1 95.94 82 PRO A C 1
ATOM 637 O O . PRO A 1 82 ? -23.109 -3.066 -10.078 1 95.94 82 PRO A O 1
ATOM 640 N N . ASP A 1 83 ? -21.391 -2.783 -11.5 1 95.38 83 ASP A N 1
ATOM 641 C CA . ASP A 1 83 ? -21.75 -1.386 -11.719 1 95.38 83 ASP A CA 1
ATOM 642 C C . ASP A 1 83 ? -23.125 -1.268 -12.383 1 95.38 83 ASP A C 1
ATOM 644 O O . ASP A 1 83 ? -23.453 -2.053 -13.273 1 95.38 83 ASP A O 1
ATOM 648 N N . GLY A 1 84 ? -23.875 -0.324 -11.945 1 96.06 84 GLY A N 1
ATOM 649 C CA . GLY A 1 84 ? -25.156 -0.042 -12.562 1 96.06 84 GLY A CA 1
ATOM 650 C C . GLY A 1 84 ? -26.281 -0.924 -12.047 1 96.06 84 GLY A C 1
ATOM 651 O O . GLY A 1 84 ? -27.438 -0.769 -12.438 1 96.06 84 GLY A O 1
ATOM 652 N N . SER A 1 85 ? -25.953 -1.747 -11.102 1 97.56 85 SER A N 1
ATOM 653 C CA . SER A 1 85 ? -26.984 -2.664 -10.617 1 97.56 85 SER A CA 1
ATOM 654 C C . SER A 1 85 ? -27.828 -2.018 -9.523 1 97.56 85 SER A C 1
ATOM 656 O O . SER A 1 85 ? -27.469 -0.972 -8.984 1 97.56 85 SER A O 1
ATOM 658 N N . GLU A 1 86 ? -29 -2.615 -9.344 1 98.25 86 GLU A N 1
ATOM 659 C CA . GLU A 1 86 ? -29.859 -2.279 -8.211 1 98.25 86 GLU A CA 1
ATOM 660 C C . GLU A 1 86 ? -29.656 -3.252 -7.055 1 98.25 86 GLU A C 1
ATOM 662 O O . GLU A 1 86 ? -29.344 -4.426 -7.27 1 98.25 86 GLU A O 1
ATOM 667 N N . VAL A 1 87 ? -29.859 -2.715 -5.875 1 98.81 87 VAL A N 1
ATOM 668 C CA . VAL A 1 87 ? -29.703 -3.525 -4.672 1 98.81 87 VAL A CA 1
ATOM 669 C C . VAL A 1 87 ? -31.016 -3.57 -3.893 1 98.81 87 VAL A C 1
ATOM 671 O O . VAL A 1 87 ? -31.609 -2.529 -3.619 1 98.81 87 VAL A O 1
ATOM 674 N N . LEU A 1 88 ? -31.453 -4.727 -3.611 1 98.81 88 LEU A N 1
ATOM 675 C CA . LEU A 1 88 ? -32.594 -4.938 -2.711 1 98.81 88 LEU A CA 1
ATOM 676 C C . LEU A 1 88 ? -32.094 -5.195 -1.287 1 98.81 88 LEU A C 1
ATOM 678 O O . LEU A 1 88 ? -31.234 -6.047 -1.062 1 98.81 88 LEU A O 1
ATOM 682 N N . LEU A 1 89 ? -32.531 -4.422 -0.333 1 98.81 89 LEU A N 1
ATOM 683 C CA . LEU A 1 89 ? -32.375 -4.668 1.097 1 98.81 89 LEU A CA 1
ATOM 684 C C . LEU A 1 89 ? -33.719 -5.02 1.738 1 98.81 89 LEU A C 1
ATOM 686 O O . LEU A 1 89 ? -34.688 -4.234 1.677 1 98.81 89 LEU A O 1
ATOM 690 N N . ALA A 1 90 ? -33.75 -6.203 2.326 1 98.62 90 ALA A N 1
ATOM 691 C CA . ALA A 1 90 ? -35.031 -6.637 2.906 1 98.62 90 ALA A CA 1
ATOM 692 C C . ALA A 1 90 ? -34.812 -7.395 4.211 1 98.62 90 ALA A C 1
ATOM 694 O O . ALA A 1 90 ? -34.125 -8.422 4.23 1 98.62 90 ALA A O 1
ATOM 695 N N . THR A 1 91 ? -35.375 -6.91 5.273 1 98.06 91 THR A N 1
ATOM 696 C CA . THR A 1 91 ? -35.281 -7.617 6.547 1 98.06 91 THR A CA 1
ATOM 697 C C . THR A 1 91 ? -36.25 -8.789 6.582 1 98.06 91 THR A C 1
ATOM 699 O O . THR A 1 91 ? -37.375 -8.672 6.098 1 98.06 91 THR A O 1
ATOM 702 N N . ASN A 1 92 ? -35.812 -9.867 7.066 1 94.81 92 ASN A N 1
ATOM 703 C CA . ASN A 1 92 ? -36.719 -11 7.227 1 94.81 92 ASN A CA 1
ATOM 704 C C . ASN A 1 92 ? -37.812 -10.711 8.25 1 94.81 92 ASN A C 1
ATOM 706 O O . ASN A 1 92 ? -37.688 -9.781 9.055 1 94.81 92 ASN A O 1
ATOM 710 N N . PRO A 1 93 ? -38.844 -11.492 8.266 1 92.31 93 PRO A N 1
ATOM 711 C CA . PRO A 1 93 ? -40 -11.203 9.125 1 92.31 93 PRO A CA 1
ATOM 712 C C . PRO A 1 93 ? -39.625 -11.172 10.609 1 92.31 93 PRO A C 1
ATOM 714 O O . PRO A 1 93 ? -40.188 -10.359 11.367 1 92.31 93 PRO A O 1
ATOM 717 N N . ASP A 1 94 ? -38.688 -11.977 11.039 1 92.75 94 ASP A N 1
ATOM 718 C CA . ASP A 1 94 ? -38.344 -12.023 12.461 1 92.75 94 ASP A CA 1
ATOM 719 C C . ASP A 1 94 ? -37.281 -10.984 12.805 1 92.75 94 ASP A C 1
ATOM 721 O O . ASP A 1 94 ? -36.875 -10.844 13.961 1 92.75 94 ASP A O 1
ATOM 725 N N . GLY A 1 95 ? -36.812 -10.305 11.852 1 92.44 95 GLY A N 1
ATOM 726 C CA . GLY A 1 95 ? -35.875 -9.211 12.062 1 92.44 95 GLY A CA 1
ATOM 727 C C . GLY A 1 95 ? -34.469 -9.672 12.359 1 92.44 95 GLY A C 1
ATOM 728 O O . GLY A 1 95 ? -33.594 -8.852 12.633 1 92.44 95 GLY A O 1
ATOM 729 N N . SER A 1 96 ? -34.188 -10.938 12.258 1 94.62 96 SER A N 1
ATOM 730 C CA . SER A 1 96 ? -32.906 -11.508 12.664 1 94.62 96 SER A CA 1
ATOM 731 C C . SER A 1 96 ? -31.859 -11.359 11.57 1 94.62 96 SER A C 1
ATOM 733 O O . SER A 1 96 ? -30.656 -11.398 11.844 1 94.62 96 SER A O 1
ATOM 735 N N . SER A 1 97 ? -32.375 -11.211 10.328 1 97.56 97 SER A N 1
ATOM 736 C CA . SER A 1 97 ? -31.422 -11.094 9.219 1 97.56 97 SER A CA 1
ATOM 737 C C . SER A 1 97 ? -31.953 -10.156 8.141 1 97.56 97 SER A C 1
ATOM 739 O O . SER A 1 97 ? -33.156 -9.828 8.125 1 97.56 97 SER A O 1
ATOM 741 N N . MET A 1 98 ? -31.047 -9.672 7.34 1 98.38 98 MET A N 1
ATOM 742 C CA . MET A 1 98 ? -31.391 -8.844 6.184 1 98.38 98 MET A CA 1
ATOM 743 C C . MET A 1 98 ? -30.828 -9.445 4.902 1 98.38 98 MET A C 1
ATOM 745 O O . MET A 1 98 ? -29.656 -9.844 4.855 1 98.38 98 MET A O 1
ATOM 749 N N . THR A 1 99 ? -31.641 -9.508 3.91 1 98.62 99 THR A N 1
ATOM 750 C CA . THR A 1 99 ? -31.234 -9.938 2.58 1 98.62 99 THR A CA 1
ATOM 751 C C . THR A 1 99 ? -30.656 -8.766 1.787 1 98.62 99 THR A C 1
ATOM 753 O O . THR A 1 99 ? -31.234 -7.676 1.783 1 98.62 99 THR A O 1
ATOM 756 N N . VAL A 1 100 ? -29.547 -8.938 1.258 1 98.69 100 VAL A N 1
ATOM 757 C CA . VAL A 1 100 ? -28.969 -8.055 0.248 1 98.69 100 VAL A CA 1
ATOM 758 C C . VAL A 1 100 ? -28.938 -8.766 -1.102 1 98.69 100 VAL A C 1
ATOM 760 O 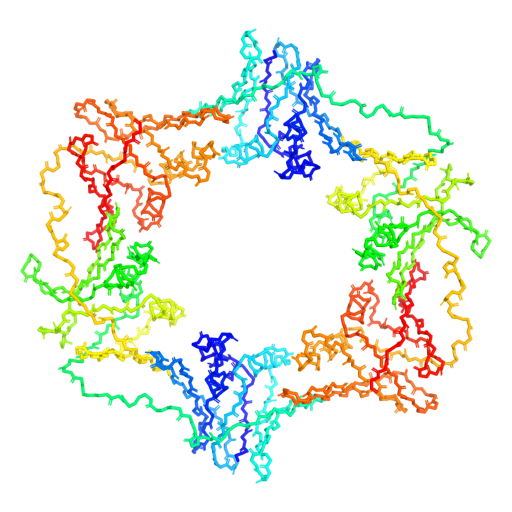O . VAL A 1 100 ? -28.203 -9.742 -1.276 1 98.69 100 VAL A O 1
ATOM 763 N N . ALA A 1 101 ? -29.703 -8.297 -2.055 1 98.62 101 ALA A N 1
ATOM 764 C CA . ALA A 1 101 ? -29.812 -9.016 -3.322 1 98.62 101 ALA A CA 1
ATOM 765 C C . ALA A 1 101 ? -29.562 -8.086 -4.504 1 98.62 101 ALA A C 1
ATOM 767 O O . ALA A 1 101 ? -29.984 -6.926 -4.492 1 98.62 101 ALA A O 1
ATOM 768 N N . SER A 1 102 ? -28.938 -8.516 -5.48 1 98.44 102 SER A N 1
ATOM 769 C CA . SER A 1 102 ? -28.656 -7.84 -6.742 1 98.44 102 SER A CA 1
ATOM 770 C C . SER A 1 102 ? -28.406 -8.844 -7.863 1 98.44 102 SER A C 1
ATOM 772 O O . SER A 1 102 ? -27.453 -9.625 -7.801 1 98.44 102 SER A O 1
ATOM 774 N N . GLY A 1 103 ? -29.25 -8.82 -8.914 1 96.06 103 GLY A N 1
ATOM 775 C CA . GLY A 1 103 ? -29.109 -9.812 -9.969 1 96.06 103 GLY A CA 1
ATOM 776 C C . GLY A 1 103 ? -29.219 -11.242 -9.461 1 96.06 103 GLY A C 1
ATOM 777 O O . GLY A 1 103 ? -30.234 -11.617 -8.867 1 96.06 103 GLY A O 1
ATOM 778 N N . ARG A 1 104 ? -28.078 -11.992 -9.68 1 95.94 104 ARG A N 1
ATOM 779 C CA . ARG A 1 104 ? -28.078 -13.406 -9.312 1 95.94 104 ARG A CA 1
ATOM 780 C C . ARG A 1 104 ? -27.406 -13.617 -7.961 1 95.94 104 ARG A C 1
ATOM 782 O O . ARG A 1 104 ? -27.25 -14.758 -7.516 1 95.94 104 ARG A O 1
ATOM 789 N N . SER A 1 105 ? -27.062 -12.578 -7.297 1 97.44 105 SER A N 1
ATOM 790 C CA . SER A 1 105 ? -26.375 -12.648 -6.012 1 97.44 105 SER A CA 1
ATOM 791 C C . SER A 1 105 ? -27.328 -12.359 -4.855 1 97.44 105 SER A C 1
ATOM 793 O O . SER A 1 105 ? -28.188 -11.469 -4.953 1 97.44 105 SER A O 1
ATOM 795 N N . LYS A 1 106 ? -27.203 -13.125 -3.836 1 98.5 106 LYS A N 1
ATOM 796 C CA . LYS A 1 106 ? -28.016 -12.938 -2.633 1 98.5 106 LYS A CA 1
ATOM 797 C C . LYS A 1 106 ? -27.188 -13.172 -1.374 1 98.5 106 LYS A C 1
ATOM 799 O O . LYS A 1 106 ? -26.484 -14.188 -1.263 1 98.5 106 LYS A O 1
ATOM 804 N N . PHE A 1 107 ? -27.281 -12.273 -0.45 1 98.5 107 PHE A N 1
ATOM 805 C CA . PHE A 1 107 ? -26.609 -12.359 0.847 1 98.5 107 PHE A CA 1
ATOM 806 C C . PHE A 1 107 ? -27.625 -12.266 1.979 1 98.5 107 PHE A C 1
ATOM 808 O O . PHE A 1 107 ? -28.672 -11.633 1.833 1 98.5 107 PHE A O 1
ATOM 815 N N . SER A 1 108 ? -27.344 -12.938 3.012 1 98.31 108 SER A N 1
ATOM 816 C CA . SER A 1 108 ? -28.078 -12.789 4.262 1 98.31 108 SER A CA 1
ATOM 817 C C . SER A 1 108 ? -27.172 -12.344 5.395 1 98.31 108 SER A C 1
ATOM 819 O O . SER A 1 108 ? -26.219 -13.047 5.754 1 98.31 108 SER A O 1
ATOM 821 N N . LEU A 1 109 ? -27.438 -11.172 5.949 1 98.12 109 LEU A N 1
ATOM 822 C CA . LEU A 1 109 ? -26.609 -10.602 7.012 1 98.12 109 LEU A CA 1
ATOM 823 C C . LEU A 1 109 ? -27.344 -10.641 8.352 1 98.12 109 LEU A C 1
ATOM 825 O O . LEU A 1 109 ? -28.547 -10.383 8.414 1 98.12 109 LEU A O 1
ATOM 829 N N . GLN A 1 110 ? -26.641 -10.969 9.352 1 96.62 110 GLN A N 1
ATOM 830 C CA . GLN A 1 110 ? -27.234 -10.977 10.688 1 96.62 110 GLN A CA 1
ATOM 831 C C . GLN A 1 110 ? -27.484 -9.562 11.188 1 96.62 110 GLN A C 1
ATOM 833 O O . GLN A 1 110 ? -26.625 -8.688 11.031 1 96.62 110 GLN A O 1
ATOM 838 N N . CYS A 1 111 ? -28.672 -9.398 11.789 1 97.25 111 CYS A N 1
ATOM 839 C CA . CYS A 1 111 ? -29.047 -8.078 12.281 1 97.25 111 CYS A CA 1
ATOM 840 C C . CYS A 1 111 ? -28.984 -8.031 13.805 1 97.25 111 CYS A C 1
ATOM 842 O O . CYS A 1 111 ? -28.984 -9.07 14.469 1 97.25 111 CYS A O 1
ATOM 844 N N . LEU A 1 112 ? -28.766 -6.922 14.367 1 96.44 112 LEU A N 1
ATOM 845 C CA . LEU A 1 112 ? -28.984 -6.602 15.773 1 96.44 112 LEU A CA 1
ATOM 846 C C . LEU A 1 112 ? -30.109 -5.578 15.922 1 96.44 112 LEU A C 1
ATOM 848 O O . LEU A 1 112 ? -30.359 -4.785 15.016 1 96.44 112 LEU A O 1
ATOM 852 N N . PRO A 1 113 ? -30.766 -5.629 17.016 1 95.06 113 PRO A N 1
ATOM 853 C CA . PRO A 1 113 ? -31.938 -4.754 17.188 1 95.06 113 PRO A CA 1
ATOM 854 C C . PRO A 1 113 ? -31.562 -3.271 17.156 1 95.06 113 PRO A C 1
ATOM 856 O O . PRO A 1 113 ? -30.594 -2.861 17.781 1 95.06 113 PRO A O 1
ATOM 859 N N . GLU A 1 114 ? -32.344 -2.516 16.406 1 95.06 114 GLU A N 1
ATOM 860 C CA . GLU A 1 114 ? -32.156 -1.069 16.344 1 95.06 114 GLU A CA 1
ATOM 861 C C . GLU A 1 114 ? -32.188 -0.442 17.734 1 95.06 114 GLU A C 1
ATOM 863 O O . GLU A 1 114 ? -31.5 0.534 18 1 95.06 114 GLU A O 1
ATOM 868 N N . ALA A 1 115 ? -33 -1.023 18.594 1 94.81 115 ALA A N 1
ATOM 869 C CA . ALA A 1 115 ? -33.219 -0.47 19.938 1 94.81 115 ALA A CA 1
ATOM 870 C C . ALA A 1 115 ? -31.922 -0.429 20.734 1 94.81 115 ALA A C 1
ATOM 872 O O . ALA A 1 115 ? -31.781 0.355 21.672 1 94.81 115 ALA A O 1
ATOM 873 N N . ASP A 1 116 ? -30.969 -1.256 20.375 1 95.06 116 ASP A N 1
ATOM 874 C CA . ASP A 1 116 ? -29.703 -1.347 21.094 1 95.06 116 ASP A CA 1
ATOM 875 C C . ASP A 1 116 ? -28.688 -0.36 20.531 1 95.06 116 ASP A C 1
ATOM 877 O O . ASP A 1 116 ? -27.594 -0.206 21.094 1 95.06 116 ASP A O 1
ATOM 881 N N . PHE A 1 117 ? -29 0.237 19.469 1 96.75 117 PHE A N 1
ATOM 882 C CA . PHE A 1 117 ? -28.047 1.148 18.844 1 96.75 117 PHE A CA 1
ATOM 883 C C . PHE A 1 117 ? -27.953 2.449 19.625 1 96.75 117 PHE A C 1
ATOM 885 O O . PHE A 1 117 ? -28.969 3.057 19.969 1 96.75 117 PHE A O 1
ATOM 892 N N . PRO A 1 118 ? -26.719 2.795 19.906 1 93.44 118 PRO A N 1
ATOM 893 C CA . PRO A 1 118 ? -26.562 3.99 20.75 1 93.44 118 PRO A CA 1
ATOM 894 C C . PRO A 1 118 ? -27.031 5.266 20.047 1 93.44 118 PRO A C 1
ATOM 896 O O . PRO A 1 118 ? -27 5.344 18.812 1 93.44 118 PRO A O 1
ATOM 899 N N . ASP A 1 119 ? -27.578 6.086 20.75 1 80.56 119 ASP A N 1
ATOM 900 C CA . ASP A 1 119 ? -27.969 7.398 20.25 1 80.56 119 ASP A CA 1
ATOM 901 C C . ASP A 1 119 ? -27.078 8.5 20.844 1 80.56 119 ASP A C 1
ATOM 903 O O . ASP A 1 119 ? -27.094 8.719 22.047 1 80.56 119 ASP A O 1
ATOM 907 N N . LEU A 1 120 ? -26.234 9 19.938 1 75.75 120 LEU A N 1
ATOM 908 C CA . LEU A 1 120 ? -25.438 10.148 20.375 1 75.75 120 LEU A CA 1
ATOM 909 C C . LEU A 1 120 ? -26.281 11.422 20.312 1 75.75 120 LEU A C 1
ATOM 911 O O . LEU A 1 120 ? -26.688 11.852 19.234 1 75.75 120 LEU A O 1
ATOM 915 N N . THR A 1 121 ? -27.281 11.586 21.281 1 72.25 121 THR A N 1
ATOM 916 C CA . THR A 1 121 ? -28.109 12.797 21.297 1 72.25 121 THR A CA 1
ATOM 917 C C . THR A 1 121 ? -27.234 14.039 21.109 1 72.25 121 THR A C 1
ATOM 919 O O . THR A 1 121 ? -26.203 14.188 21.75 1 72.25 121 THR A O 1
ATOM 922 N N . ALA A 1 122 ? -27.781 14.727 19.953 1 75.19 122 ALA A N 1
ATOM 923 C CA . ALA A 1 122 ? -27.125 16.031 19.812 1 75.19 122 ALA A CA 1
ATOM 924 C C . ALA A 1 122 ? -27.531 16.984 20.922 1 75.19 122 ALA A C 1
ATOM 926 O O . ALA A 1 122 ? -28.688 16.984 21.344 1 75.19 122 ALA A O 1
ATOM 927 N N . GLY A 1 123 ? -26.688 17.469 21.797 1 82.31 123 GLY A N 1
ATOM 928 C CA . GLY A 1 123 ? -26.938 18.516 22.766 1 82.31 123 GLY A CA 1
ATOM 929 C C . GLY A 1 123 ? -27.25 19.859 22.141 1 82.31 123 GLY A C 1
ATOM 930 O O . GLY A 1 123 ? -27.703 19.922 21 1 82.31 123 GLY A O 1
ATOM 931 N N . THR A 1 124 ? -27.344 20.859 22.953 1 93.31 124 THR A N 1
ATOM 932 C CA . THR A 1 124 ? -27.547 22.219 22.484 1 93.31 124 THR A CA 1
ATOM 933 C C . THR A 1 124 ? -26.234 22.844 22.016 1 93.31 124 THR A C 1
ATOM 935 O O . THR A 1 124 ? -25.188 22.609 22.625 1 93.31 124 THR A O 1
ATOM 938 N N . PHE A 1 125 ? -26.422 23.531 20.922 1 96.5 125 PHE A N 1
ATOM 939 C CA . PHE A 1 125 ? -25.266 24.219 20.375 1 96.5 125 PHE A CA 1
ATOM 940 C C . PHE A 1 125 ? -25.375 25.734 20.594 1 96.5 125 PHE A C 1
ATOM 942 O O . PHE A 1 125 ? -26.438 26.328 20.391 1 96.5 125 PHE A O 1
ATOM 949 N N . SER A 1 126 ? -24.375 26.281 20.984 1 97.56 126 SER A N 1
ATOM 950 C CA . SER A 1 126 ? -24.344 27.703 21.312 1 97.56 126 SER A CA 1
ATOM 951 C C . SER A 1 126 ? -24.078 28.547 20.062 1 97.56 126 SER A C 1
ATOM 953 O O . SER A 1 126 ? -24.484 29.703 20 1 97.56 126 SER A O 1
ATOM 955 N N . HIS A 1 127 ? -23.391 27.984 19.078 1 98.25 127 HIS A N 1
ATOM 956 C CA . HIS A 1 127 ? -23 28.719 17.875 1 98.25 127 HIS A CA 1
ATOM 957 C C . HIS A 1 127 ? -23.281 27.922 16.609 1 98.25 127 HIS A C 1
ATOM 959 O O . HIS A 1 127 ? -23.156 26.688 16.609 1 98.25 127 HIS A O 1
ATOM 965 N N . THR A 1 128 ? -23.656 28.609 15.57 1 98.5 128 THR A N 1
ATOM 966 C CA . THR A 1 128 ? -23.859 28.062 14.234 1 98.5 128 THR A CA 1
ATOM 967 C C . THR A 1 128 ? -23.297 29 13.172 1 98.5 128 THR A C 1
ATOM 969 O O . THR A 1 128 ? -23.531 30.203 13.219 1 98.5 128 THR A O 1
ATOM 972 N N . PHE A 1 129 ? -22.562 28.5 12.273 1 98.62 129 PHE A N 1
ATOM 973 C CA . PHE A 1 129 ? -22.031 29.312 11.188 1 98.62 129 PHE A CA 1
ATOM 974 C C . PHE A 1 129 ? -21.734 28.453 9.969 1 98.62 129 PHE A C 1
ATOM 976 O O . PHE A 1 129 ? -21.781 27.219 10.047 1 98.62 129 PHE A O 1
ATOM 983 N N . LYS A 1 130 ? -21.484 29.078 8.883 1 98.31 130 LYS A N 1
ATOM 984 C CA . LYS A 1 130 ? -21.219 28.391 7.617 1 98.31 130 LYS A CA 1
ATOM 985 C C . LYS A 1 130 ? -19.844 28.781 7.074 1 98.31 130 LYS A C 1
ATOM 987 O O . LYS A 1 130 ? -19.406 29.938 7.223 1 98.31 130 LYS A O 1
ATOM 992 N N . LEU A 1 131 ? -19.203 27.797 6.551 1 95.81 131 LEU A N 1
ATOM 993 C CA . LEU A 1 131 ? -17.938 28.016 5.863 1 95.81 131 LEU A CA 1
ATOM 994 C C . LEU A 1 131 ? -17.875 27.219 4.566 1 95.81 131 LEU A C 1
ATOM 996 O O . LEU A 1 131 ? -18.578 26.203 4.414 1 95.81 131 LEU A O 1
ATOM 1000 N N . LYS A 1 132 ? -17.078 27.797 3.637 1 96 132 LYS A N 1
ATOM 1001 C CA . LYS A 1 132 ? -16.781 26.984 2.455 1 96 132 LYS A CA 1
ATOM 1002 C C . LYS A 1 132 ? -15.992 25.734 2.826 1 96 132 LYS A C 1
ATOM 1004 O O . LYS A 1 132 ? -15.086 25.781 3.662 1 96 132 LYS A O 1
ATOM 1009 N N . ALA A 1 133 ? -16.297 24.609 2.143 1 96.88 133 ALA A N 1
ATOM 1010 C CA . ALA A 1 133 ? -15.562 23.375 2.369 1 96.88 133 ALA A CA 1
ATOM 1011 C C . ALA A 1 133 ? -14.07 23.562 2.115 1 96.88 133 ALA A C 1
ATOM 1013 O O . ALA A 1 133 ? -13.234 23.016 2.842 1 96.88 133 ALA A O 1
ATOM 1014 N N . ALA A 1 134 ? -13.742 24.359 1.156 1 96.25 134 ALA A N 1
ATOM 1015 C CA . ALA A 1 134 ? -12.352 24.625 0.809 1 96.25 134 ALA A CA 1
ATOM 1016 C C . ALA A 1 134 ? -11.609 25.297 1.963 1 96.25 134 ALA A C 1
ATOM 1018 O O . ALA A 1 134 ? -10.445 25 2.217 1 96.25 134 ALA A O 1
ATOM 1019 N N . ASP A 1 135 ? -12.289 26.188 2.668 1 96.81 135 ASP A N 1
ATOM 1020 C CA . ASP A 1 135 ? -11.68 26.906 3.789 1 96.81 135 ASP A CA 1
ATOM 1021 C C . ASP A 1 135 ? -11.43 25.969 4.965 1 96.81 135 ASP A C 1
ATOM 1023 O O . ASP A 1 135 ? -10.352 25.984 5.566 1 96.81 135 ASP A O 1
ATOM 1027 N N . LEU A 1 136 ? -12.477 25.188 5.23 1 97.69 136 LEU A N 1
ATOM 1028 C CA . LEU A 1 136 ? -12.312 24.219 6.312 1 97.69 136 LEU A CA 1
ATOM 1029 C C . LEU A 1 136 ? -11.211 23.219 5.988 1 97.69 136 LEU A C 1
ATOM 1031 O O . LEU A 1 136 ? -10.391 22.891 6.844 1 97.69 136 LEU A O 1
ATOM 1035 N N . LYS A 1 137 ? -11.188 22.75 4.812 1 96.81 137 LYS A N 1
ATOM 1036 C CA . LYS A 1 137 ? -10.148 21.828 4.367 1 96.81 137 LYS A CA 1
ATOM 1037 C C . LYS A 1 137 ? -8.766 22.453 4.496 1 96.81 137 LYS A C 1
ATOM 1039 O O . LYS A 1 137 ? -7.82 21.797 4.945 1 96.81 137 LYS A O 1
ATOM 1044 N N . MET A 1 138 ? -8.641 23.688 4.082 1 95.94 138 MET A N 1
ATOM 1045 C CA . MET A 1 138 ? -7.367 24.391 4.176 1 95.94 138 MET A CA 1
ATOM 1046 C C . MET A 1 138 ? -6.895 24.469 5.625 1 95.94 138 MET A C 1
ATOM 1048 O O . MET A 1 138 ? -5.734 24.188 5.922 1 95.94 138 MET A O 1
ATOM 1052 N N . LEU A 1 139 ? -7.777 24.797 6.559 1 97.94 139 LEU A N 1
ATOM 1053 C CA . LEU A 1 139 ? -7.438 24.891 7.977 1 97.94 139 LEU A CA 1
ATOM 1054 C C . LEU A 1 139 ? -6.922 23.547 8.484 1 97.94 139 LEU A C 1
ATOM 1056 O O . LEU A 1 139 ? -5.906 23.484 9.188 1 97.94 139 LEU A O 1
ATOM 1060 N N . ILE A 1 140 ? -7.559 22.5 8.055 1 98.12 140 ILE A N 1
ATOM 1061 C CA . ILE A 1 140 ? -7.242 21.156 8.539 1 98.12 140 ILE A CA 1
ATOM 1062 C C . ILE A 1 140 ? -5.945 20.672 7.895 1 98.12 140 ILE A C 1
ATOM 1064 O O . ILE A 1 140 ? -5.035 20.219 8.586 1 98.12 140 ILE A O 1
ATOM 1068 N N . ASP A 1 141 ? -5.816 20.797 6.598 1 96.56 141 ASP A N 1
ATOM 1069 C CA . ASP A 1 141 ? -4.645 20.312 5.875 1 96.56 141 ASP A CA 1
ATOM 1070 C C . ASP A 1 141 ? -3.373 21.016 6.352 1 96.56 141 ASP A C 1
ATOM 1072 O O . ASP A 1 141 ? -2.316 20.391 6.457 1 96.56 141 ASP A O 1
ATOM 1076 N N . ARG A 1 142 ? -3.484 22.25 6.715 1 97.31 142 ARG A N 1
ATOM 1077 C CA . ARG A 1 142 ? -2.316 23.047 7.074 1 97.31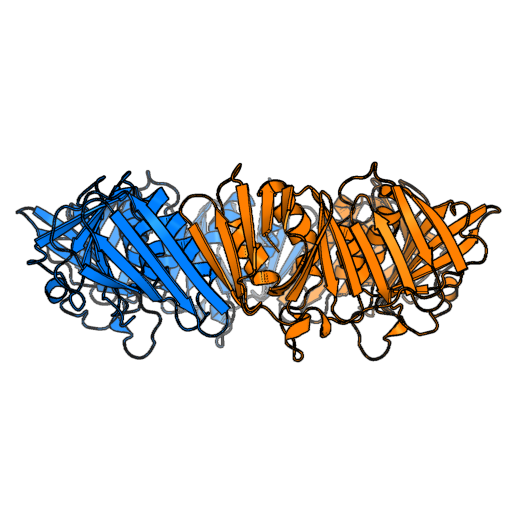 142 ARG A CA 1
ATOM 1078 C C . ARG A 1 142 ? -1.881 22.766 8.508 1 97.31 142 ARG A C 1
ATOM 1080 O O . ARG A 1 142 ? -0.793 23.172 8.922 1 97.31 142 ARG A O 1
ATOM 1087 N N . THR A 1 143 ? -2.711 21.984 9.266 1 98.56 143 THR A N 1
ATOM 1088 C CA . THR A 1 143 ? -2.355 21.906 10.68 1 98.56 143 THR A CA 1
ATOM 1089 C C . THR A 1 143 ? -2.32 20.453 11.148 1 98.56 143 THR A C 1
ATOM 1091 O O . THR A 1 143 ? -1.636 20.125 12.117 1 98.56 143 THR A O 1
ATOM 1094 N N . GLN A 1 144 ? -3.014 19.531 10.477 1 98.5 144 GLN A N 1
ATOM 1095 C CA . GLN A 1 144 ? -3.299 18.188 10.992 1 98.5 144 GLN A CA 1
ATOM 1096 C C . GLN A 1 144 ? -2.01 17.406 11.234 1 98.5 144 GLN A C 1
ATOM 1098 O O . GLN A 1 144 ? -1.943 16.578 12.148 1 98.5 144 GLN A O 1
ATOM 1103 N N . PHE A 1 145 ? -0.993 17.594 10.453 1 97.94 145 PHE A N 1
ATOM 1104 C CA . PHE A 1 145 ? 0.238 16.828 10.555 1 97.94 145 PHE A CA 1
ATOM 1105 C C . PHE A 1 145 ? 0.948 17.109 11.875 1 97.94 145 PHE A C 1
ATOM 1107 O O . PHE A 1 145 ? 1.841 16.359 12.281 1 97.94 145 PHE A O 1
ATOM 1114 N N . ALA A 1 146 ? 0.622 18.172 12.609 1 98.62 146 ALA A N 1
ATOM 1115 C CA . ALA A 1 146 ? 1.293 18.578 13.836 1 98.62 146 ALA A CA 1
ATOM 1116 C C . ALA A 1 146 ? 0.538 18.062 15.062 1 98.62 146 ALA A C 1
ATOM 1118 O O . ALA A 1 146 ? 0.931 18.344 16.203 1 98.62 146 ALA A O 1
ATOM 1119 N N . ILE A 1 147 ? -0.57 17.344 14.828 1 98.75 147 ILE A N 1
ATOM 1120 C CA . ILE A 1 147 ? -1.319 16.766 15.938 1 98.75 147 ILE A CA 1
ATOM 1121 C C . ILE A 1 147 ? -0.443 15.773 16.703 1 98.75 147 ILE A C 1
ATOM 1123 O O . ILE A 1 147 ? 0.221 14.93 16.078 1 98.75 147 ILE A O 1
ATOM 1127 N N . SER A 1 148 ? -0.464 15.867 17.969 1 98.44 148 SER A N 1
ATOM 1128 C CA . SER A 1 148 ? 0.27 14.914 18.797 1 98.44 148 SER A CA 1
ATOM 1129 C C . SER A 1 148 ? -0.398 13.547 18.797 1 98.44 148 SER A C 1
ATOM 1131 O O . SER A 1 148 ? -1.625 13.445 18.75 1 98.44 148 SER A O 1
ATOM 1133 N N . THR A 1 149 ? 0.417 12.562 18.844 1 96.44 149 THR A N 1
ATOM 1134 C CA . THR A 1 149 ? -0.103 11.203 19 1 96.44 149 THR A CA 1
ATOM 1135 C C . THR A 1 149 ? 0.204 10.648 20.375 1 96.44 149 THR A C 1
ATOM 1137 O O . THR A 1 149 ? -0.124 9.5 20.688 1 96.44 149 THR A O 1
ATOM 1140 N N . GLU A 1 150 ? 0.774 11.523 21.203 1 94.81 150 GLU A N 1
ATOM 1141 C CA . GLU A 1 150 ? 1.099 11.117 22.562 1 94.81 150 GLU A CA 1
ATOM 1142 C C . GLU A 1 150 ? -0.159 11 23.422 1 94.81 150 GLU A C 1
ATOM 1144 O O . GLU A 1 150 ? -1.032 11.867 23.375 1 94.81 150 GLU A O 1
ATOM 1149 N N . GLU A 1 151 ? -0.187 10.008 24.359 1 92.75 151 GLU A N 1
ATOM 1150 C CA . GLU A 1 151 ? -1.4 9.727 25.125 1 92.75 151 GLU A CA 1
ATOM 1151 C C . GLU A 1 151 ? -1.471 10.586 26.375 1 92.75 151 GLU A C 1
ATOM 1153 O O . GLU A 1 151 ? -2.559 10.961 26.828 1 92.75 151 GLU A O 1
ATOM 1158 N N . THR A 1 152 ? -0.313 10.969 26.969 1 94.25 152 THR A N 1
ATOM 1159 C CA . THR A 1 152 ? -0.282 11.68 28.25 1 94.25 152 THR A CA 1
ATOM 1160 C C . THR A 1 152 ? -0.843 13.094 28.094 1 94.25 152 THR A C 1
ATOM 1162 O O . THR A 1 152 ? -1.621 13.555 28.922 1 94.25 152 THR A O 1
ATOM 1165 N N . ARG A 1 153 ? -0.504 13.82 26.984 1 95.38 153 ARG A N 1
ATOM 1166 C CA . ARG A 1 153 ? -1.018 15.156 26.719 1 95.38 153 ARG A CA 1
ATOM 1167 C C . ARG A 1 153 ? -2.156 15.117 25.703 1 95.38 153 ARG A C 1
ATOM 1169 O O . ARG A 1 153 ? -2.051 15.688 24.625 1 95.38 153 ARG A O 1
ATOM 1176 N N . TYR A 1 154 ? -3.27 14.477 26.172 1 97.75 154 TYR A N 1
ATOM 1177 C CA . TYR A 1 154 ? -4.391 14.164 25.297 1 97.75 154 TYR A CA 1
ATOM 1178 C C . TYR A 1 154 ? -5 15.438 24.703 1 97.75 154 TYR A C 1
ATOM 1180 O O . TYR A 1 154 ? -5.602 15.406 23.641 1 97.75 154 TYR A O 1
ATOM 1188 N N . TYR A 1 155 ? -4.871 16.594 25.406 1 98.25 155 TYR A N 1
ATOM 1189 C CA . TYR A 1 155 ? -5.43 17.859 24.953 1 98.25 155 TYR A CA 1
ATOM 1190 C C . TYR A 1 155 ? -4.695 18.359 23.703 1 98.25 155 TYR A C 1
ATOM 1192 O O . TYR A 1 155 ? -5.109 19.344 23.094 1 98.25 155 TYR A O 1
ATOM 1200 N N . LEU A 1 156 ? -3.619 17.688 23.266 1 98.69 156 LEU A N 1
ATOM 1201 C CA . LEU A 1 156 ? -2.895 18.016 22.047 1 98.69 156 LEU A CA 1
ATOM 1202 C C . LEU A 1 156 ? -3.27 17.062 20.922 1 98.69 156 LEU A C 1
ATOM 1204 O O . LEU A 1 156 ? -2.803 17.219 19.781 1 98.69 156 LEU A O 1
ATOM 1208 N N . ASN A 1 157 ? -4.145 16.094 21.156 1 98.75 157 ASN A N 1
ATOM 1209 C CA . ASN A 1 157 ? -4.477 15.047 20.188 1 98.75 157 ASN A CA 1
ATOM 1210 C C . ASN A 1 157 ? -5.59 15.492 19.234 1 98.75 157 ASN A C 1
ATOM 1212 O O . ASN A 1 157 ? -6.5 14.711 18.938 1 98.75 157 ASN A O 1
ATOM 1216 N N . GLY A 1 158 ? -5.543 16.719 18.828 1 98.81 158 GLY A N 1
ATOM 1217 C CA . GLY A 1 158 ? -6.508 17.297 17.906 1 98.81 158 GLY A CA 1
ATOM 1218 C C . GLY A 1 158 ? -6.125 18.672 17.422 1 98.81 158 GLY A C 1
ATOM 1219 O O . GLY A 1 158 ? -4.992 19.125 17.625 1 98.81 158 GLY A O 1
ATOM 1220 N N . ILE A 1 159 ? -7.004 19.297 16.719 1 98.94 159 ILE A N 1
ATOM 1221 C CA . ILE A 1 159 ? -6.824 20.672 16.25 1 98.94 159 ILE A CA 1
ATOM 1222 C C . ILE A 1 159 ? -7.645 21.625 17.109 1 98.94 159 ILE A C 1
ATOM 1224 O O . ILE A 1 159 ? -8.844 21.422 17.312 1 98.94 159 ILE A O 1
ATOM 1228 N N . PHE A 1 160 ? -7.035 22.656 17.656 1 98.88 160 PHE A N 1
ATOM 1229 C CA . PHE A 1 160 ? -7.684 23.703 18.438 1 98.88 160 PHE A CA 1
ATOM 1230 C C . PHE A 1 160 ? -8.305 24.75 17.531 1 98.88 160 PHE A C 1
ATOM 1232 O O . PHE A 1 160 ? -7.59 25.406 16.766 1 98.88 160 PHE A O 1
ATOM 1239 N N . PHE A 1 161 ? -9.609 24.859 17.578 1 98.75 161 PHE A N 1
ATOM 1240 C CA . PHE A 1 161 ? -10.344 25.859 16.828 1 98.75 161 PHE A CA 1
ATOM 1241 C C . PHE A 1 161 ? -10.867 26.953 17.75 1 98.75 161 PHE A C 1
ATOM 1243 O O . PHE A 1 161 ? -11.445 26.656 18.797 1 98.75 161 PHE A O 1
ATOM 1250 N N . HIS A 1 162 ? -10.625 28.172 17.344 1 98.44 162 HIS A N 1
ATOM 1251 C CA . HIS A 1 162 ? -11.164 29.297 18.109 1 98.44 162 HIS A CA 1
ATOM 1252 C C . HIS A 1 162 ? -11.227 30.547 17.25 1 98.44 162 HIS A C 1
ATOM 1254 O O . HIS A 1 162 ? -10.656 30.594 16.156 1 98.44 162 HIS A O 1
ATOM 1260 N N . THR A 1 163 ? -11.969 31.531 17.672 1 98.19 163 THR A N 1
ATOM 1261 C CA . THR A 1 163 ? -11.953 32.844 17.031 1 98.19 163 THR A CA 1
ATOM 1262 C C . THR A 1 163 ? -10.984 33.781 17.734 1 98.19 163 THR A C 1
ATOM 1264 O O . THR A 1 163 ? -10.797 33.688 18.953 1 98.19 163 THR A O 1
ATOM 1267 N N . ILE A 1 164 ? -10.406 34.625 16.984 1 97.12 164 ILE A N 1
ATOM 1268 C CA . ILE A 1 164 ? -9.438 35.562 17.547 1 97.12 164 ILE A CA 1
ATOM 1269 C C . ILE A 1 164 ? -9.391 36.812 16.688 1 97.12 164 ILE A C 1
ATOM 1271 O O . ILE A 1 164 ? -9.508 36.75 15.461 1 97.12 164 ILE A O 1
ATOM 1275 N N . GLU A 1 165 ? -9.227 37.906 17.344 1 95.94 165 GLU A N 1
ATOM 1276 C CA . GLU A 1 165 ? -9.008 39.156 16.609 1 95.94 165 GLU A CA 1
ATOM 1277 C C . GLU A 1 165 ? -7.559 39.25 16.125 1 95.94 165 GLU A C 1
ATOM 1279 O O . GLU A 1 165 ? -6.625 39.062 16.922 1 95.94 165 GLU A O 1
ATOM 1284 N N . SER A 1 166 ? -7.418 39.406 14.914 1 90.44 166 SER A N 1
ATOM 1285 C CA . SER A 1 166 ? -6.113 39.594 14.289 1 90.44 166 SER A CA 1
ATOM 1286 C C . SER A 1 166 ? -6.145 40.75 13.273 1 90.44 166 SER A C 1
ATOM 1288 O O . SER A 1 166 ? -6.93 40.719 12.32 1 90.44 166 SER A O 1
ATOM 1290 N N . ASN A 1 167 ? -5.281 41.75 13.531 1 89.44 167 ASN A N 1
ATOM 1291 C CA . ASN A 1 167 ? -5.188 42.938 12.656 1 89.44 167 ASN A CA 1
ATOM 1292 C C . ASN A 1 167 ? -6.551 43.562 12.445 1 89.44 167 ASN A C 1
ATOM 1294 O O . ASN A 1 167 ? -6.922 43.906 11.32 1 89.44 167 ASN A O 1
ATOM 1298 N N . GLY A 1 168 ? -7.375 43.594 13.359 1 91.56 168 GLY A N 1
ATOM 1299 C CA . GLY A 1 168 ? -8.656 44.281 13.344 1 91.56 168 GLY A CA 1
ATOM 1300 C C . GLY A 1 168 ? -9.773 43.438 12.766 1 91.56 168 GLY A C 1
ATOM 1301 O O . GLY A 1 168 ? -10.906 43.906 12.602 1 91.56 168 GLY A O 1
ATOM 1302 N N . GLU A 1 169 ? -9.445 42.312 12.398 1 94.94 169 GLU A N 1
ATOM 1303 C CA . GLU A 1 169 ? -10.445 41.406 11.828 1 94.94 169 GLU A CA 1
ATOM 1304 C C . GLU A 1 169 ? -10.625 40.156 12.695 1 94.94 169 GLU A C 1
ATOM 1306 O O . GLU A 1 169 ? -9.664 39.688 13.312 1 94.94 169 GLU A O 1
ATOM 1311 N N . LEU A 1 170 ? -11.875 39.688 12.703 1 97.44 170 LEU A N 1
ATOM 1312 C CA . LEU A 1 170 ? -12.125 38.438 13.398 1 97.44 170 LEU A CA 1
ATOM 1313 C C . LEU A 1 170 ? -11.766 37.25 12.516 1 97.44 170 LEU A C 1
ATOM 1315 O O . LEU A 1 170 ? -12.188 37.188 11.359 1 97.44 170 LEU A O 1
ATOM 1319 N N . LYS A 1 171 ? -10.953 36.375 13.094 1 98.06 171 LYS A N 1
ATOM 1320 C CA . LYS A 1 171 ? -10.5 35.219 12.344 1 98.06 171 LYS A CA 1
ATOM 1321 C C . LYS A 1 171 ? -10.961 33.938 13.023 1 98.06 171 LYS A C 1
ATOM 1323 O O . LYS A 1 171 ? -11.094 33.875 14.242 1 98.06 171 LYS A O 1
ATOM 1328 N N . LEU A 1 172 ? -11.289 32.938 12.219 1 98.62 172 LEU A N 1
ATOM 1329 C CA . LEU A 1 172 ? -11.367 31.562 12.672 1 98.62 172 LEU A CA 1
ATOM 1330 C C . LEU A 1 172 ? -10.023 30.859 12.508 1 98.62 172 LEU A C 1
ATOM 1332 O O . LEU A 1 172 ? -9.508 30.766 11.391 1 98.62 172 LEU A O 1
ATOM 1336 N N . ARG A 1 173 ? -9.453 30.375 13.656 1 98.38 173 ARG A N 1
ATOM 1337 C CA . ARG A 1 173 ? -8.078 29.875 13.664 1 98.38 173 ARG A CA 1
ATOM 1338 C C . ARG A 1 173 ? -8.023 28.406 14.062 1 98.38 173 ARG A C 1
ATOM 1340 O O . ARG A 1 173 ? -8.75 27.984 14.969 1 98.38 173 ARG A O 1
ATOM 1347 N N . ALA A 1 174 ? -7.219 27.688 13.32 1 98.81 174 ALA A N 1
ATOM 1348 C CA . ALA A 1 174 ? -6.875 26.312 13.641 1 98.81 174 ALA A CA 1
ATOM 1349 C C . ALA A 1 174 ? -5.418 26.188 14.078 1 98.81 174 ALA A C 1
ATOM 1351 O O . ALA A 1 174 ? -4.523 26.766 13.445 1 98.81 174 ALA A O 1
ATOM 1352 N N . VAL A 1 175 ? -5.176 25.438 15.203 1 98.88 175 VAL A N 1
ATOM 1353 C CA . VAL A 1 175 ? -3.828 25.266 15.727 1 98.88 175 VAL A CA 1
ATOM 1354 C C . VAL A 1 175 ? -3.615 23.797 16.125 1 98.88 175 VAL A C 1
ATOM 1356 O O . VAL A 1 175 ? -4.492 23.188 16.734 1 98.88 175 VAL A O 1
ATOM 1359 N N . ALA A 1 176 ? -2.527 23.219 15.781 1 98.88 176 ALA A N 1
ATOM 1360 C CA . ALA A 1 176 ? -2.086 21.906 16.266 1 98.88 176 ALA A CA 1
ATOM 1361 C C . ALA A 1 176 ? -0.605 21.938 16.625 1 98.88 176 ALA A C 1
ATOM 1363 O O . ALA A 1 176 ? 0.176 22.672 16.031 1 98.88 176 ALA A O 1
ATOM 1364 N N . THR A 1 177 ? -0.217 21.203 17.609 1 98.69 177 THR A N 1
ATOM 1365 C CA . THR A 1 177 ? 1.176 21.094 18.031 1 98.69 177 THR A CA 1
ATOM 1366 C C . THR A 1 177 ? 1.426 19.766 18.75 1 98.69 177 THR A C 1
ATOM 1368 O O . THR A 1 177 ? 0.517 19.203 19.359 1 98.69 177 THR A O 1
ATOM 1371 N N . ASP A 1 178 ? 2.59 19.25 18.531 1 97.94 178 ASP A N 1
ATOM 1372 C CA . ASP A 1 178 ? 3.002 18.062 19.281 1 97.94 178 ASP A CA 1
ATOM 1373 C C . ASP A 1 178 ? 4.117 18.406 20.266 1 97.94 178 ASP A C 1
ATOM 1375 O O . ASP A 1 178 ? 4.82 17.5 20.75 1 97.94 178 ASP A O 1
ATOM 1379 N N . GLY A 1 179 ? 4.309 19.656 20.531 1 96.75 179 GLY A N 1
ATOM 1380 C CA . GLY A 1 179 ? 5.328 20.094 21.469 1 96.75 179 GLY A CA 1
ATOM 1381 C C . GLY A 1 179 ? 6.664 20.375 20.797 1 96.75 179 GLY A C 1
ATOM 1382 O O . GLY A 1 179 ? 7.484 21.125 21.344 1 96.75 179 GLY A O 1
ATOM 1383 N N . HIS A 1 180 ? 6.914 19.875 19.625 1 96.62 180 HIS A N 1
ATOM 1384 C CA . HIS A 1 180 ? 8.156 20.094 18.891 1 96.62 180 HIS A CA 1
ATOM 1385 C C . HIS A 1 180 ? 7.941 21.031 17.703 1 96.62 180 HIS A C 1
ATOM 1387 O O . HIS A 1 180 ? 8.875 21.703 17.266 1 96.62 180 HIS A O 1
ATOM 1393 N N . ARG A 1 181 ? 6.82 21 17.234 1 98.12 181 ARG A N 1
ATOM 1394 C CA . ARG A 1 181 ? 6.398 21.906 16.156 1 98.12 181 ARG A CA 1
ATOM 1395 C C . ARG A 1 181 ? 4.961 22.359 16.375 1 98.12 181 ARG A C 1
ATOM 1397 O O . ARG A 1 181 ? 4.199 21.734 17.109 1 98.12 181 ARG A O 1
ATOM 1404 N N . LEU A 1 182 ? 4.664 23.562 15.797 1 98.69 182 LEU A N 1
ATOM 1405 C CA . LEU A 1 182 ? 3.336 24.156 15.844 1 98.69 182 LEU A CA 1
ATOM 1406 C C . LEU A 1 182 ? 2.887 24.594 14.453 1 98.69 182 LEU A C 1
ATOM 1408 O O . LEU A 1 182 ? 3.672 25.156 13.695 1 98.69 182 LEU A O 1
ATOM 1412 N N . ALA A 1 183 ? 1.661 24.266 14.102 1 98.75 183 ALA A N 1
ATOM 1413 C CA . ALA A 1 183 ? 1.025 24.719 12.867 1 98.75 183 ALA A CA 1
ATOM 1414 C C . ALA A 1 183 ? -0.216 25.562 13.164 1 98.75 183 ALA A C 1
ATOM 1416 O O . ALA A 1 183 ? -1.048 25.172 13.992 1 98.75 183 ALA A O 1
ATOM 1417 N N . ARG A 1 184 ? -0.306 26.688 12.57 1 98.25 184 ARG A N 1
ATOM 1418 C CA . ARG A 1 184 ? -1.43 27.594 12.742 1 98.25 184 ARG A CA 1
ATOM 1419 C C . ARG A 1 184 ? -1.94 28.094 11.398 1 98.25 184 ARG A C 1
ATOM 1421 O O . ARG A 1 184 ? -1.149 28.453 10.523 1 98.25 184 ARG A O 1
ATOM 1428 N N . ALA A 1 185 ? -3.209 28.141 11.203 1 97.69 185 ALA A N 1
ATOM 1429 C CA . ALA A 1 185 ? -3.846 28.641 9.992 1 97.69 185 ALA A CA 1
ATOM 1430 C C . ALA A 1 185 ? -5.133 29.391 10.328 1 97.69 185 ALA A C 1
ATOM 1432 O O . ALA A 1 185 ? -5.801 29.094 11.312 1 97.69 185 ALA A O 1
ATOM 1433 N N . ASP A 1 186 ? -5.484 30.344 9.586 1 96.38 186 ASP A N 1
ATOM 1434 C CA . ASP A 1 186 ? -6.695 31.109 9.867 1 96.38 186 ASP A CA 1
ATOM 1435 C C . ASP A 1 186 ? -7.434 31.453 8.578 1 96.38 186 ASP A C 1
ATOM 1437 O O . ASP A 1 186 ? -6.828 31.5 7.508 1 96.38 186 ASP A O 1
ATOM 1441 N N . VAL A 1 187 ? -8.688 31.641 8.656 1 97.19 187 VAL A N 1
ATOM 1442 C CA . VAL A 1 187 ? -9.562 32.25 7.656 1 97.19 187 VAL A CA 1
ATOM 1443 C C . VAL A 1 187 ? -10.414 33.344 8.297 1 97.19 187 VAL A C 1
ATOM 1445 O O . VAL A 1 187 ? -10.398 33.5 9.523 1 97.19 187 VAL A O 1
ATOM 1448 N N . ASP A 1 188 ? -11.031 34.094 7.414 1 97.5 188 ASP A N 1
ATOM 1449 C CA . ASP A 1 188 ? -11.977 35.062 7.977 1 97.5 188 ASP A CA 1
ATOM 1450 C C . ASP A 1 188 ? -13.086 34.344 8.75 1 97.5 188 ASP A C 1
ATOM 1452 O O . ASP A 1 188 ? -13.633 33.344 8.289 1 97.5 188 ASP A O 1
ATOM 1456 N N . ALA A 1 189 ? -13.359 34.875 9.914 1 98.06 189 ALA A N 1
ATOM 1457 C CA . ALA A 1 189 ? -14.383 34.25 10.742 1 98.06 189 ALA A CA 1
ATOM 1458 C C . ALA A 1 189 ? -15.766 34.375 10.094 1 98.06 189 ALA A C 1
ATOM 1460 O O . ALA A 1 189 ? -16.188 35.5 9.75 1 98.06 189 ALA A O 1
ATOM 1461 N N . PRO A 1 190 ? -16.391 33.281 9.906 1 98.12 190 PRO A N 1
ATOM 1462 C CA . PRO A 1 190 ? -17.766 33.406 9.391 1 98.12 190 PRO A CA 1
ATOM 1463 C C . PRO A 1 190 ? -18.734 34 10.414 1 98.12 190 PRO A C 1
ATOM 1465 O O . PRO A 1 190 ? -18.531 33.844 11.617 1 98.12 190 PRO A O 1
ATOM 1468 N N . SER A 1 191 ? -19.734 34.594 9.836 1 97.81 191 SER A N 1
ATOM 1469 C CA . SER A 1 191 ? -20.781 35.125 10.719 1 97.81 191 SER A CA 1
ATOM 1470 C C . SER A 1 191 ? -21.406 34 11.547 1 97.81 191 SER A C 1
ATOM 1472 O O . SER A 1 191 ? -21.719 32.906 11.016 1 97.81 191 SER A O 1
ATOM 1474 N N . GLY A 1 192 ? -21.531 34.25 12.836 1 98.06 192 GLY A N 1
ATOM 1475 C CA . GLY A 1 192 ? -22.094 33.25 13.734 1 98.06 192 GLY A CA 1
ATOM 1476 C C . GLY A 1 192 ? -21.047 32.594 14.609 1 98.06 192 GLY A C 1
ATOM 1477 O O . GLY A 1 192 ? -21.375 31.938 15.594 1 98.06 192 GLY A O 1
ATOM 1478 N N . SER A 1 193 ? -19.797 32.812 14.312 1 98.19 193 SER A N 1
ATOM 1479 C CA . SER A 1 193 ? -18.734 32.156 15.078 1 98.19 193 SER A CA 1
ATOM 1480 C C . SER A 1 193 ? -18.234 33.062 16.203 1 98.19 193 SER A C 1
ATOM 1482 O O . SER A 1 193 ? -17.375 32.656 17 1 98.19 193 SER A O 1
ATOM 1484 N N . GLU A 1 194 ? -18.656 34.312 16.266 1 97.38 194 GLU A N 1
ATOM 1485 C CA . GLU A 1 194 ? -18.219 35.25 17.281 1 97.38 194 GLU A CA 1
ATOM 1486 C C . GLU A 1 194 ? -18.469 34.719 18.688 1 97.38 194 GLU A C 1
ATOM 1488 O O . GLU A 1 194 ? -19.578 34.281 19 1 97.38 194 GLU A O 1
ATOM 1493 N N . GLY A 1 195 ? -17.422 34.719 19.469 1 96.38 195 GLY A N 1
ATOM 1494 C CA . GLY A 1 195 ? -17.562 34.344 20.859 1 96.38 195 GLY A CA 1
ATOM 1495 C C . GLY A 1 195 ? -17.641 32.844 21.062 1 96.38 195 GLY A C 1
ATOM 1496 O O . GLY A 1 195 ? -17.891 32.375 22.172 1 96.38 195 GLY A O 1
ATOM 1497 N N . MET A 1 196 ? -17.422 32.094 20.078 1 97.38 196 MET A N 1
ATOM 1498 C CA . MET A 1 196 ? -17.438 30.656 20.25 1 97.38 196 MET A CA 1
ATOM 1499 C C . MET A 1 196 ? -16.359 30.203 21.234 1 97.38 196 MET A C 1
ATOM 1501 O O . MET A 1 196 ? -15.328 30.875 21.359 1 97.38 196 MET A O 1
ATOM 1505 N N . PRO A 1 197 ? -16.609 29.109 21.938 1 96.62 197 PRO A N 1
ATOM 1506 C CA . PRO A 1 197 ? -15.523 28.562 22.75 1 96.62 197 PRO A CA 1
ATOM 1507 C C . PRO A 1 197 ? -14.375 28 21.922 1 96.62 197 PRO A C 1
ATOM 1509 O O . PRO A 1 197 ? -14.578 27.625 20.75 1 96.62 197 PRO A O 1
ATOM 1512 N N . GLY A 1 198 ? -13.188 28.047 22.562 1 98.19 198 GLY A N 1
ATOM 1513 C CA . GLY A 1 198 ? -12.133 27.234 21.984 1 98.19 198 GLY A CA 1
ATOM 1514 C C . GLY A 1 198 ? -12.398 25.734 22.094 1 98.19 198 GLY A C 1
ATOM 1515 O O . GLY A 1 198 ? -12.727 25.234 23.172 1 98.19 198 GLY A O 1
ATOM 1516 N N . ILE A 1 199 ? -12.336 25.062 21.016 1 98.75 199 ILE A N 1
ATOM 1517 C CA . ILE A 1 199 ? -12.648 23.625 21.047 1 98.75 199 ILE A CA 1
ATOM 1518 C C . ILE A 1 199 ? -11.484 22.844 20.438 1 98.75 199 ILE A C 1
ATOM 1520 O O . ILE A 1 199 ? -10.719 23.375 19.625 1 98.75 199 ILE A O 1
ATOM 1524 N N . ILE A 1 200 ? -11.312 21.594 20.859 1 98.88 200 ILE A N 1
ATOM 1525 C CA . ILE A 1 200 ? -10.297 20.703 20.312 1 98.88 200 ILE A CA 1
ATOM 1526 C C . ILE A 1 200 ? -10.977 19.547 19.578 1 98.88 200 ILE A C 1
ATOM 1528 O O . ILE A 1 200 ? -11.578 18.672 20.219 1 98.88 200 ILE A O 1
ATOM 1532 N N . ILE A 1 201 ? -10.891 19.578 18.25 1 98.88 201 ILE A N 1
ATOM 1533 C CA . ILE A 1 201 ? -11.484 18.531 17.422 1 98.88 201 ILE A CA 1
ATOM 1534 C C . ILE A 1 201 ? -10.547 17.328 17.375 1 98.88 201 ILE A C 1
ATOM 1536 O O . ILE A 1 201 ? -9.414 17.422 16.906 1 98.88 201 ILE A O 1
ATOM 1540 N N . PRO A 1 202 ? -11.008 16.172 17.766 1 98.69 202 PRO A N 1
ATOM 1541 C CA . PRO A 1 202 ? -10.141 15 17.859 1 98.69 202 PRO A CA 1
ATOM 1542 C C . PRO A 1 202 ? -9.586 14.578 16.516 1 98.69 202 PRO A C 1
ATOM 1544 O O . PRO A 1 202 ? -10.242 14.75 15.484 1 98.69 202 PRO A O 1
ATOM 1547 N N . ARG A 1 203 ? -8.398 13.945 16.562 1 98.44 203 ARG A N 1
ATOM 1548 C CA . ARG A 1 203 ? -7.668 13.5 15.383 1 98.44 203 ARG A CA 1
ATOM 1549 C C . ARG A 1 203 ? -8.547 12.641 14.492 1 98.44 203 ARG A C 1
ATOM 1551 O O . ARG A 1 203 ? -8.531 12.789 13.266 1 98.44 203 ARG A O 1
ATOM 1558 N N . LYS A 1 204 ? -9.305 11.75 15.039 1 97.12 204 LYS A N 1
ATOM 1559 C CA . LYS A 1 204 ? -10.164 10.883 14.242 1 97.12 204 LYS A CA 1
ATOM 1560 C C . LYS A 1 204 ? -11.203 11.688 13.469 1 97.12 204 LYS A C 1
ATOM 1562 O O . LYS A 1 204 ? -11.43 11.438 12.281 1 97.12 204 LYS A O 1
ATOM 1567 N N . THR A 1 205 ? -11.828 12.602 14.148 1 98.25 205 THR A N 1
ATOM 1568 C CA . THR A 1 205 ? -12.805 13.477 13.5 1 98.25 205 THR A CA 1
ATOM 1569 C C . THR A 1 205 ? -12.156 14.273 12.367 1 98.25 205 THR A C 1
ATOM 1571 O O . THR A 1 205 ? -12.719 14.383 11.281 1 98.25 205 THR A O 1
ATOM 1574 N N . VAL A 1 206 ? -11 14.758 12.641 1 98.44 206 VAL A N 1
ATOM 1575 C CA . VAL A 1 206 ? -10.227 15.508 11.656 1 98.44 206 VAL A CA 1
ATOM 1576 C C . VAL A 1 206 ? -10.008 14.656 10.406 1 98.44 206 VAL A C 1
ATOM 1578 O O . VAL A 1 206 ? -10.234 15.109 9.289 1 98.44 206 VAL A O 1
ATOM 1581 N N . GLY A 1 207 ? -9.578 13.43 10.656 1 97.38 207 GLY A N 1
ATOM 1582 C CA . GLY A 1 207 ? -9.352 12.516 9.547 1 97.38 207 GLY A CA 1
ATOM 1583 C C . GLY A 1 207 ? -10.594 12.289 8.703 1 97.38 207 GLY A C 1
ATOM 1584 O O . GLY A 1 207 ? -10.516 12.266 7.469 1 97.38 207 GLY A O 1
ATOM 1585 N N . GLU A 1 208 ? -11.727 12.125 9.273 1 96.81 208 GLU A N 1
ATOM 1586 C CA . GLU A 1 208 ? -12.977 11.906 8.547 1 96.81 208 GLU A CA 1
ATOM 1587 C C . GLU A 1 208 ? -13.383 13.156 7.766 1 96.81 208 GLU A C 1
ATOM 1589 O O . GLU A 1 208 ? -13.883 13.047 6.641 1 96.81 208 GLU A O 1
ATOM 1594 N N . LEU A 1 209 ? -13.188 14.289 8.391 1 97.12 209 LEU A N 1
ATOM 1595 C CA . LEU A 1 209 ? -13.531 15.547 7.734 1 97.12 209 LEU A CA 1
ATOM 1596 C C . LEU A 1 209 ? -12.719 15.734 6.457 1 97.12 209 LEU A C 1
ATOM 1598 O O . LEU A 1 209 ? -13.25 16.188 5.441 1 97.12 209 LEU A O 1
ATOM 1602 N N . GLN A 1 210 ? -11.461 15.406 6.5 1 95.31 210 GLN A N 1
ATOM 1603 C CA . GLN A 1 210 ? -10.602 15.523 5.324 1 95.31 210 GLN A CA 1
ATOM 1604 C C . GLN A 1 210 ? -11.164 14.727 4.152 1 95.31 210 GLN A C 1
ATOM 1606 O O . GLN A 1 210 ? -11.141 15.188 3.01 1 95.31 210 GLN A O 1
ATOM 1611 N N . LYS A 1 211 ? -11.672 13.625 4.449 1 93.94 211 LYS A N 1
ATOM 1612 C CA . LYS A 1 211 ? -12.172 12.727 3.412 1 93.94 211 LYS A CA 1
ATOM 1613 C C . LYS A 1 211 ? -13.5 13.234 2.842 1 93.94 211 LYS A C 1
ATOM 1615 O O . LYS A 1 211 ? -13.844 12.922 1.7 1 93.94 211 LYS A O 1
ATOM 1620 N N . LEU A 1 212 ? -14.227 13.992 3.619 1 94.94 212 LEU A N 1
ATOM 1621 C CA . LEU A 1 212 ? -15.562 14.43 3.223 1 94.94 212 LEU A CA 1
ATOM 1622 C C . LEU A 1 212 ? -15.484 15.727 2.418 1 94.94 212 LEU A C 1
ATOM 1624 O O . LEU A 1 212 ? -16.484 16.141 1.817 1 94.94 212 LEU A O 1
ATOM 1628 N N . MET A 1 213 ? -14.367 16.359 2.393 1 92.44 213 MET A N 1
ATOM 1629 C CA . MET A 1 213 ? -14.266 17.688 1.783 1 92.44 213 MET A CA 1
ATOM 1630 C C . MET A 1 213 ? -13.594 17.594 0.419 1 92.44 213 MET A C 1
ATOM 1632 O O . MET A 1 213 ? -12.82 18.484 0.05 1 92.44 213 MET A O 1
ATOM 1636 N N . ASP A 1 214 ? -13.93 16.656 -0.299 1 86.06 214 ASP A N 1
ATOM 1637 C CA . ASP A 1 214 ? -13.328 16.484 -1.617 1 86.06 214 ASP A CA 1
ATOM 1638 C C . ASP A 1 214 ? -13.898 17.484 -2.615 1 86.06 214 ASP A C 1
ATOM 1640 O O . ASP A 1 214 ? -13.211 17.891 -3.561 1 86.06 214 ASP A O 1
ATOM 1644 N N . ASN A 1 215 ? -15.164 17.984 -2.414 1 90.38 215 ASN A N 1
ATOM 1645 C CA . ASN A 1 215 ? -15.773 19 -3.26 1 90.38 215 ASN A CA 1
ATOM 1646 C C . ASN A 1 215 ? -15.641 20.391 -2.65 1 90.38 215 ASN A C 1
ATOM 1648 O O . ASN A 1 215 ? -16.344 20.734 -1.692 1 90.38 215 ASN A O 1
ATOM 1652 N N . PRO A 1 216 ? -14.781 21.203 -3.258 1 88.44 216 PRO A N 1
ATOM 1653 C CA . PRO A 1 216 ? -14.492 22.5 -2.664 1 88.44 216 PRO A CA 1
ATOM 1654 C C . PRO A 1 216 ? -15.672 23.469 -2.758 1 88.44 216 PRO A C 1
ATOM 1656 O O . PRO A 1 216 ? -15.695 24.484 -2.066 1 88.44 216 PRO A O 1
ATOM 1659 N N . GLU A 1 217 ? -16.625 23.188 -3.514 1 92.06 217 GLU A N 1
ATOM 1660 C CA . GLU A 1 217 ? -17.734 24.109 -3.754 1 92.06 217 GLU A CA 1
ATOM 1661 C C . GLU A 1 217 ? -18.828 23.953 -2.697 1 92.06 217 GLU A C 1
ATOM 1663 O O . GLU A 1 217 ? -19.703 24.797 -2.572 1 92.06 217 GLU A O 1
ATOM 1668 N N . LEU A 1 218 ? -18.703 22.938 -1.949 1 93.88 218 LEU A N 1
ATOM 1669 C CA . LEU A 1 218 ? -19.719 22.688 -0.941 1 93.88 218 LEU A CA 1
ATOM 1670 C C . LEU A 1 218 ? -19.594 23.672 0.216 1 93.88 218 LEU A C 1
ATOM 1672 O O . LEU A 1 218 ? -18.516 24.203 0.465 1 93.88 218 LEU A O 1
ATOM 1676 N N . GLU A 1 219 ? -20.688 23.969 0.831 1 96.75 219 GLU A N 1
ATOM 1677 C CA . GLU A 1 219 ? -20.75 24.703 2.086 1 96.75 219 GLU A CA 1
ATOM 1678 C C . GLU A 1 219 ? -20.922 23.766 3.275 1 96.75 219 GLU A C 1
ATOM 1680 O O . GLU A 1 219 ? -21.719 22.828 3.209 1 96.75 219 GLU A O 1
ATOM 1685 N N . VAL A 1 220 ? -20.234 24.078 4.309 1 98.12 220 VAL A N 1
ATOM 1686 C CA . VAL A 1 220 ? -20.312 23.297 5.531 1 98.12 220 VAL A CA 1
ATOM 1687 C C . VAL A 1 220 ? -21.031 24.094 6.617 1 98.12 220 VAL A C 1
ATOM 1689 O O . VAL A 1 220 ? -20.641 25.234 6.914 1 98.12 220 VAL A O 1
ATOM 1692 N N . THR A 1 221 ? -22.094 23.562 7.148 1 98.5 221 THR A N 1
ATOM 1693 C CA . THR A 1 221 ? -22.703 24.141 8.344 1 98.5 221 THR A CA 1
ATOM 1694 C C . THR A 1 221 ? -22.062 23.578 9.602 1 98.5 221 THR A C 1
ATOM 1696 O O . THR A 1 221 ? -22 22.359 9.781 1 98.5 221 THR A O 1
ATOM 1699 N N . VAL A 1 222 ? -21.609 24.469 10.453 1 98.56 222 VAL A N 1
ATOM 1700 C CA . VAL A 1 222 ? -20.906 24.078 11.68 1 98.56 222 VAL A CA 1
ATOM 1701 C C . VAL A 1 222 ? -21.719 24.531 12.898 1 98.56 222 VAL A C 1
ATOM 1703 O O . VAL A 1 222 ? -22.094 25.688 13 1 98.56 222 VAL A O 1
ATOM 1706 N N . GLU A 1 223 ? -22 23.609 13.742 1 98.44 223 GLU A N 1
ATOM 1707 C CA . GLU A 1 223 ? -22.609 23.891 15.039 1 98.44 223 GLU A CA 1
ATOM 1708 C C . GLU A 1 223 ? -21.672 23.469 16.172 1 98.44 223 GLU A C 1
ATOM 1710 O O . GLU A 1 223 ? -21.125 22.375 16.172 1 98.44 223 GLU A O 1
ATOM 1715 N N . VAL A 1 224 ? -21.516 24.375 17.156 1 97.88 224 VAL A N 1
ATOM 1716 C CA . VAL A 1 224 ? -20.484 24.125 18.156 1 97.88 224 VAL A CA 1
ATOM 1717 C C . VAL A 1 224 ? -21.062 24.359 19.562 1 97.88 224 VAL A C 1
ATOM 1719 O O . VAL A 1 224 ? -21.828 25.297 19.766 1 97.88 224 VAL A O 1
ATOM 1722 N N . SER A 1 225 ? -20.766 23.469 20.422 1 96 225 SER A N 1
ATOM 1723 C CA . SER A 1 225 ? -20.844 23.656 21.859 1 96 225 SER A CA 1
ATOM 1724 C C . SER A 1 225 ? -19.5 23.422 22.531 1 96 225 SER A C 1
ATOM 1726 O O . SER A 1 225 ? -18.484 23.25 21.859 1 96 225 SER A O 1
ATOM 1728 N N . ASP A 1 226 ? -19.484 23.406 23.891 1 94.25 226 ASP A N 1
ATOM 1729 C CA . ASP A 1 226 ? -18.25 23.141 24.609 1 94.25 226 ASP A CA 1
ATOM 1730 C C . ASP A 1 226 ? -17.891 21.656 24.578 1 94.25 226 ASP A C 1
ATOM 1732 O O . ASP A 1 226 ? -16.734 21.281 24.781 1 94.25 226 ASP A O 1
ATOM 1736 N N . ALA A 1 227 ? -18.922 20.891 24.188 1 95.81 227 ALA A N 1
ATOM 1737 C CA . ALA A 1 227 ? -18.703 19.453 24.344 1 95.81 227 ALA A CA 1
ATOM 1738 C C . ALA A 1 227 ? -18.734 18.75 23 1 95.81 227 ALA A C 1
ATOM 1740 O O . ALA A 1 227 ? -18.234 17.625 22.875 1 95.81 227 ALA A O 1
ATOM 1741 N N . LYS A 1 228 ? -19.391 19.422 22.031 1 97.12 228 LYS A N 1
ATOM 1742 C CA . LYS A 1 228 ? -19.609 18.719 20.766 1 97.12 228 LYS A CA 1
ATOM 1743 C C . LYS A 1 228 ? -19.516 19.688 19.578 1 97.12 228 LYS A C 1
ATOM 1745 O O . LYS A 1 228 ? -19.688 20.891 19.75 1 97.12 228 LYS A O 1
ATOM 1750 N N . ILE A 1 229 ? -19.234 19.094 18.469 1 97.75 229 ILE A N 1
ATOM 1751 C CA . ILE A 1 229 ? -19.297 19.797 17.188 1 97.75 229 ILE A CA 1
ATOM 1752 C C . ILE A 1 229 ? -20.125 18.969 16.203 1 97.75 229 ILE A C 1
ATOM 1754 O O . ILE A 1 229 ? -20.031 17.734 16.188 1 97.75 229 ILE A O 1
ATOM 1758 N N . ARG A 1 230 ? -20.922 19.562 15.445 1 97.81 230 ARG A N 1
ATOM 1759 C CA . ARG A 1 230 ? -21.688 18.938 14.375 1 97.81 230 ARG A CA 1
ATOM 1760 C C . ARG A 1 230 ? -21.469 19.641 13.047 1 97.81 230 ARG A C 1
ATOM 1762 O O . ARG A 1 230 ? -21.531 20.875 12.977 1 97.81 230 ARG A O 1
ATOM 1769 N N . LEU A 1 231 ? -21.156 18.906 12.047 1 97.88 231 LEU A N 1
ATOM 1770 C CA . LEU A 1 231 ? -20.891 19.438 10.711 1 97.88 231 LEU A CA 1
ATOM 1771 C C . LEU A 1 231 ? -21.812 18.797 9.688 1 97.88 231 LEU A C 1
ATOM 1773 O O . LEU A 1 231 ? -21.953 17.578 9.641 1 97.88 231 LEU A O 1
ATOM 1777 N N . ALA A 1 232 ? -22.469 19.609 8.953 1 97.5 232 ALA A N 1
ATOM 1778 C CA . ALA A 1 232 ? -23.266 19.141 7.828 1 97.5 232 ALA A CA 1
ATOM 1779 C C . ALA A 1 232 ? -22.609 19.484 6.496 1 97.5 232 ALA A C 1
ATOM 1781 O O . ALA A 1 232 ? -22.391 20.672 6.195 1 97.5 232 ALA A O 1
ATOM 1782 N N . ILE A 1 233 ? -22.312 18.562 5.719 1 95.94 233 ILE A N 1
ATOM 1783 C CA . ILE A 1 233 ? -21.656 18.703 4.422 1 95.94 233 ILE A CA 1
ATOM 1784 C C . ILE A 1 233 ? -22.438 17.906 3.371 1 95.94 233 ILE A C 1
ATOM 1786 O O . ILE A 1 233 ? -22.328 16.688 3.299 1 95.94 233 ILE A O 1
ATOM 1790 N N . GLY A 1 234 ? -23.141 18.609 2.514 1 92.94 234 GLY A N 1
ATOM 1791 C CA . GLY A 1 234 ? -24.031 17.891 1.613 1 92.94 234 GLY A CA 1
ATOM 1792 C C . GLY A 1 234 ? -25.078 17.062 2.34 1 92.94 234 GLY A C 1
ATOM 1793 O O . GLY A 1 234 ? -25.844 17.594 3.146 1 92.94 234 GLY A O 1
ATOM 1794 N N . SER A 1 235 ? -25.062 15.75 2.049 1 93.94 235 SER A N 1
ATOM 1795 C CA . SER A 1 235 ? -26.031 14.852 2.67 1 93.94 235 SER A CA 1
ATOM 1796 C C . SER A 1 235 ? -25.469 14.234 3.945 1 93.94 235 SER A C 1
ATOM 1798 O O . SER A 1 235 ? -26.172 13.492 4.641 1 93.94 235 SER A O 1
ATOM 1800 N N . VAL A 1 236 ? -24.266 14.531 4.312 1 96.81 236 VAL A N 1
ATOM 1801 C CA . VAL A 1 236 ? -23.594 13.906 5.441 1 96.81 236 VAL A CA 1
ATOM 1802 C C . VAL A 1 236 ? -23.656 14.828 6.656 1 96.81 236 VAL A C 1
ATOM 1804 O O . VAL A 1 236 ? -23.453 16.047 6.535 1 96.81 236 VAL A O 1
ATOM 1807 N N . VAL A 1 237 ? -23.969 14.305 7.742 1 96.88 237 VAL A N 1
ATOM 1808 C CA . VAL A 1 237 ? -23.859 15.016 9.016 1 96.88 237 VAL A CA 1
ATOM 1809 C C . VAL A 1 237 ? -22.922 14.266 9.953 1 96.88 237 VAL A C 1
ATOM 1811 O O . VAL A 1 237 ? -23.094 13.062 10.195 1 96.88 237 VAL A O 1
ATOM 1814 N N . LEU A 1 238 ? -21.906 14.914 10.438 1 96.88 238 LEU A N 1
ATOM 1815 C CA . LEU A 1 238 ? -20.922 14.367 11.367 1 96.88 238 LEU A CA 1
ATOM 1816 C C . LEU A 1 238 ? -21.016 15.062 12.719 1 96.88 238 LEU A C 1
ATOM 1818 O O . LEU A 1 238 ? -21.016 16.297 12.797 1 96.88 238 LEU A O 1
ATOM 1822 N N . THR A 1 239 ? -21.188 14.297 13.766 1 97.06 239 THR A N 1
ATOM 1823 C CA . THR A 1 239 ? -21.188 14.812 15.133 1 97.06 239 THR A CA 1
ATOM 1824 C C . THR A 1 239 ? -20.062 14.188 15.953 1 97.06 239 THR A C 1
ATOM 1826 O O . THR A 1 239 ? -19.906 12.969 15.969 1 97.06 239 THR A O 1
ATOM 1829 N N . SER A 1 240 ? -19.297 14.984 16.609 1 97.31 240 SER A N 1
ATOM 1830 C CA . SER A 1 240 ? -18.141 14.5 17.359 1 97.31 240 SER A CA 1
ATOM 1831 C C . SER A 1 240 ? -18.094 15.102 18.75 1 97.31 240 SER A C 1
ATOM 1833 O O . SER A 1 240 ? -18.391 16.281 18.938 1 97.31 240 SER A O 1
ATOM 1835 N N . LYS A 1 241 ? -17.781 14.234 19.703 1 96.94 241 LYS A N 1
ATOM 1836 C CA . LYS A 1 241 ? -17.328 14.773 20.984 1 96.94 241 LYS A CA 1
ATOM 1837 C C . LYS A 1 241 ? -16 15.516 20.812 1 96.94 241 LYS A C 1
ATOM 1839 O O . LYS A 1 241 ? -15.195 15.18 19.953 1 96.94 241 LYS A O 1
ATOM 1844 N N . LEU A 1 242 ? -15.891 16.5 21.656 1 98.25 242 LEU A N 1
ATOM 1845 C CA . LEU A 1 242 ? -14.641 17.266 21.656 1 98.25 242 LEU A CA 1
ATOM 1846 C C . LEU A 1 242 ? -13.719 16.781 22.781 1 98.25 242 LEU A C 1
ATOM 1848 O O . LEU A 1 242 ? -14.164 16.125 23.719 1 98.25 242 LEU A O 1
ATOM 1852 N N . ILE A 1 243 ? -12.406 16.984 22.578 1 98.31 243 ILE A N 1
ATOM 1853 C CA . ILE A 1 243 ? -11.469 16.703 23.656 1 98.31 243 ILE A CA 1
ATOM 1854 C C . ILE A 1 243 ? -11.656 17.719 24.781 1 98.31 243 ILE A C 1
ATOM 1856 O O . ILE A 1 243 ? -11.625 18.938 24.547 1 98.31 243 ILE A O 1
ATOM 1860 N N . ASP A 1 244 ? -11.93 17.125 25.938 1 97.25 244 ASP A N 1
ATOM 1861 C CA . ASP A 1 244 ? -12.078 17.984 27.109 1 97.25 244 ASP A CA 1
ATOM 1862 C C . ASP A 1 244 ? -10.719 18.344 27.703 1 97.25 244 ASP A C 1
ATOM 1864 O O . ASP A 1 244 ? -10.039 17.484 28.281 1 97.25 244 ASP A O 1
ATOM 1868 N N . GLY A 1 245 ? -10.328 19.578 27.531 1 96.44 245 GLY A N 1
ATOM 1869 C CA . GLY A 1 245 ? -9.055 20.062 28.031 1 96.44 245 GLY A CA 1
ATOM 1870 C C . GLY A 1 245 ? -8.75 21.484 27.609 1 96.44 245 GLY A C 1
ATOM 1871 O O . GLY A 1 245 ? -9.445 22.047 26.766 1 96.44 245 GLY A O 1
ATOM 1872 N N . THR A 1 246 ? -7.852 22.016 28.297 1 97.06 246 THR A N 1
ATOM 1873 C CA . THR A 1 246 ? -7.402 23.359 27.969 1 97.06 246 THR A CA 1
ATOM 1874 C C . THR A 1 246 ? -6.188 23.312 27.047 1 97.06 246 THR A C 1
ATOM 1876 O O . THR A 1 246 ? -5.148 22.75 27.406 1 97.06 246 THR A O 1
ATOM 1879 N N . PHE A 1 247 ? -6.422 23.859 25.938 1 98.19 247 PHE A N 1
ATOM 1880 C CA . PHE A 1 247 ? -5.297 23.953 25.016 1 98.19 247 PHE A CA 1
ATOM 1881 C C . PHE A 1 247 ? -4.277 24.984 25.5 1 98.19 247 PHE A C 1
ATOM 1883 O O . PHE A 1 247 ? -4.645 26.047 25.984 1 98.19 247 PHE A O 1
ATOM 1890 N N . PRO A 1 248 ? -2.986 24.703 25.391 1 97.19 248 PRO A N 1
ATOM 1891 C CA . PRO A 1 248 ? -1.985 25.625 25.922 1 97.19 248 PRO A CA 1
ATOM 1892 C C . PRO A 1 248 ? -1.999 26.984 25.203 1 97.19 248 PRO A C 1
ATOM 1894 O O . PRO A 1 248 ? -2.518 27.094 24.094 1 97.19 248 PRO A O 1
ATOM 1897 N N . ASP A 1 249 ? -1.445 27.938 25.938 1 97.5 249 ASP A N 1
ATOM 1898 C CA . ASP A 1 249 ? -1.284 29.25 25.312 1 97.5 249 ASP A CA 1
ATOM 1899 C C . ASP A 1 249 ? -0.212 29.219 24.234 1 97.5 249 ASP A C 1
ATOM 1901 O O . ASP A 1 249 ? 0.92 29.656 24.453 1 97.5 249 ASP A O 1
ATOM 1905 N N . TYR A 1 250 ? -0.64 28.875 23.078 1 97.94 250 TYR A N 1
ATOM 1906 C CA . TYR A 1 250 ? 0.283 28.594 21.984 1 97.94 250 TYR A CA 1
ATOM 1907 C C . TYR A 1 250 ? 0.917 29.891 21.469 1 97.94 250 TYR A C 1
ATOM 1909 O O . TYR A 1 250 ? 1.962 29.859 20.812 1 97.94 250 TYR A O 1
ATOM 1917 N N . GLN A 1 251 ? 0.337 31.016 21.625 1 96 251 GLN A N 1
ATOM 1918 C CA . GLN A 1 251 ? 0.862 32.281 21.125 1 96 251 GLN A CA 1
ATOM 1919 C C . GLN A 1 251 ? 2.225 32.594 21.734 1 96 251 GLN A C 1
ATOM 1921 O O . GLN A 1 251 ? 3.066 33.219 21.109 1 96 251 GLN A O 1
ATOM 1926 N N . ARG A 1 252 ? 2.443 32.062 22.906 1 96 252 ARG A N 1
ATOM 1927 C CA . ARG A 1 252 ? 3.664 32.344 23.641 1 96 252 ARG A CA 1
ATOM 1928 C C . ARG A 1 252 ? 4.875 31.703 22.984 1 96 252 ARG A C 1
ATOM 1930 O O . ARG A 1 252 ? 6.012 32.125 23.219 1 96 252 ARG A O 1
ATOM 1937 N N . VAL A 1 253 ? 4.645 30.672 22.25 1 95.69 253 VAL A N 1
ATOM 1938 C CA . VAL A 1 253 ? 5.773 29.938 21.688 1 95.69 253 VAL A CA 1
ATOM 1939 C C . VAL A 1 253 ? 6.062 30.422 20.266 1 95.69 253 VAL A C 1
ATOM 1941 O O . VAL A 1 253 ? 7.027 30 19.641 1 95.69 253 VAL A O 1
ATOM 1944 N N . ILE A 1 254 ? 5.262 31.297 19.766 1 97.31 254 ILE A N 1
ATOM 1945 C CA . ILE A 1 254 ? 5.523 31.906 18.453 1 97.31 254 ILE A CA 1
ATOM 1946 C C . ILE A 1 254 ? 6.531 33.031 18.609 1 97.31 254 ILE A C 1
ATOM 1948 O O . ILE A 1 254 ? 6.234 34.062 19.234 1 97.31 254 ILE A O 1
ATOM 1952 N N . PRO A 1 255 ? 7.641 32.875 18 1 97.12 255 PRO A N 1
ATOM 1953 C CA . PRO A 1 255 ? 8.68 33.875 18.219 1 97.12 255 PRO A CA 1
ATOM 1954 C C . PRO A 1 255 ? 8.391 35.219 17.5 1 97.12 255 PRO A C 1
ATOM 1956 O O . PRO A 1 255 ? 7.852 35.188 16.391 1 97.12 255 PRO A O 1
ATOM 1959 N N . THR A 1 256 ? 8.734 36.281 18.125 1 94.94 256 THR A N 1
ATOM 1960 C CA . THR A 1 256 ? 8.492 37.594 17.562 1 94.94 256 THR A CA 1
ATOM 1961 C C . THR A 1 256 ? 9.812 38.344 17.312 1 94.94 256 THR A C 1
ATOM 1963 O O . THR A 1 256 ? 9.836 39.375 16.656 1 94.94 256 THR A O 1
ATOM 1966 N N . GLY A 1 257 ? 10.883 37.812 17.781 1 94.75 257 GLY A N 1
ATOM 1967 C CA . GLY A 1 257 ? 12.148 38.531 17.719 1 94.75 257 GLY A CA 1
ATOM 1968 C C . GLY A 1 257 ? 13.148 37.875 16.781 1 94.75 257 GLY A C 1
ATOM 1969 O O . GLY A 1 257 ? 14.359 38.062 16.906 1 94.75 257 GLY A O 1
ATOM 1970 N N . ASN A 1 258 ? 12.688 37 15.938 1 97.44 258 ASN A N 1
ATOM 1971 C CA . ASN A 1 258 ? 13.594 36.375 14.977 1 97.44 258 ASN A CA 1
ATOM 1972 C C . ASN A 1 258 ? 14.094 37.406 13.945 1 97.44 258 ASN A C 1
ATOM 1974 O O . ASN A 1 258 ? 13.328 37.875 13.102 1 97.44 258 ASN A O 1
ATOM 1978 N N . ASP A 1 259 ? 15.328 37.656 13.914 1 97.44 259 ASP A N 1
ATOM 1979 C CA . ASP A 1 259 ? 15.859 38.781 13.133 1 97.44 259 ASP A CA 1
ATOM 1980 C C . ASP A 1 259 ? 16.656 38.281 11.93 1 97.44 259 ASP A C 1
ATOM 1982 O O . ASP A 1 259 ? 17.219 39.094 11.18 1 97.44 259 ASP A O 1
ATOM 1986 N N . LYS A 1 260 ? 16.797 37 11.734 1 98.12 260 LYS A N 1
ATOM 1987 C CA . LYS A 1 260 ? 17.531 36.438 10.602 1 98.12 260 LYS A CA 1
ATOM 1988 C C . LYS A 1 260 ? 16.594 35.688 9.648 1 98.12 260 LYS A C 1
ATOM 1990 O O . LYS A 1 260 ? 15.961 34.719 10.031 1 98.12 260 LYS A O 1
ATOM 1995 N N . GLU A 1 261 ? 16.5 36.188 8.453 1 98 261 GLU A N 1
ATOM 1996 C CA . GLU A 1 261 ? 15.602 35.625 7.457 1 98 261 GLU A CA 1
ATOM 1997 C C . GLU A 1 261 ? 16.375 34.812 6.422 1 98 261 GLU A C 1
ATOM 1999 O O . GLU A 1 261 ? 17.391 35.281 5.895 1 98 261 GLU A O 1
ATOM 2004 N N . MET A 1 262 ? 15.953 33.688 6.184 1 98.44 262 MET A N 1
ATOM 2005 C CA . MET A 1 262 ? 16.422 32.844 5.074 1 98.44 262 MET A CA 1
ATOM 2006 C C . MET A 1 262 ? 15.281 32.562 4.098 1 98.44 262 MET A C 1
ATOM 2008 O O . MET A 1 262 ? 14.195 32.156 4.512 1 98.44 262 MET A O 1
ATOM 2012 N N . ARG A 1 263 ? 15.508 32.812 2.869 1 98.25 263 ARG A N 1
ATOM 2013 C CA . ARG A 1 263 ? 14.57 32.438 1.807 1 98.25 263 ARG A CA 1
ATOM 2014 C C . ARG A 1 263 ? 15.125 31.344 0.926 1 98.25 263 ARG A C 1
ATOM 2016 O O . ARG A 1 263 ? 16.297 31.375 0.529 1 98.25 263 ARG A O 1
ATOM 2023 N N . VAL A 1 264 ? 14.305 30.359 0.631 1 98.44 264 VAL A N 1
ATOM 2024 C CA . VAL A 1 264 ? 14.805 29.219 -0.136 1 98.44 264 VAL A CA 1
ATOM 2025 C C . VAL A 1 264 ? 13.688 28.641 -0.99 1 98.44 264 VAL A C 1
ATOM 2027 O O . VAL A 1 264 ? 12.523 28.625 -0.58 1 98.44 264 VAL A O 1
ATOM 2030 N N . ASP A 1 265 ? 14.016 28.188 -2.16 1 98 265 ASP A N 1
ATOM 2031 C CA . ASP A 1 265 ? 13.055 27.484 -3.004 1 98 265 ASP A CA 1
ATOM 2032 C C . ASP A 1 265 ? 12.516 26.25 -2.301 1 98 265 ASP A C 1
ATOM 2034 O O . ASP A 1 265 ? 13.289 25.391 -1.873 1 98 265 ASP A O 1
ATOM 2038 N N . CYS A 1 266 ? 11.203 26.078 -2.256 1 97.19 266 CYS A N 1
ATOM 2039 C CA . CYS A 1 266 ? 10.562 25.031 -1.466 1 97.19 266 CYS A CA 1
ATOM 2040 C C . CYS A 1 266 ? 10.953 23.656 -1.981 1 97.19 266 CYS A C 1
ATOM 2042 O O . CYS A 1 266 ? 11.352 22.781 -1.203 1 97.19 266 CYS A O 1
ATOM 2044 N N . GLN A 1 267 ? 10.875 23.453 -3.209 1 96.69 267 GLN A N 1
ATOM 2045 C CA . GLN A 1 267 ? 11.133 22.156 -3.803 1 96.69 267 GLN A CA 1
ATOM 2046 C C . GLN A 1 267 ? 12.594 21.734 -3.637 1 96.69 267 GLN A C 1
ATOM 2048 O O . GLN A 1 267 ? 12.883 20.609 -3.229 1 96.69 267 GLN A O 1
ATOM 2053 N N . THR A 1 268 ? 13.461 22.672 -3.957 1 97.19 268 THR A N 1
ATOM 2054 C CA . THR A 1 268 ? 14.891 22.422 -3.828 1 97.19 268 THR A CA 1
ATOM 2055 C C . THR A 1 268 ? 15.25 22.062 -2.387 1 97.19 268 THR A C 1
ATOM 2057 O O . THR A 1 268 ? 15.992 21.109 -2.141 1 97.19 268 THR A O 1
ATOM 2060 N N . PHE A 1 269 ? 14.688 22.828 -1.546 1 98.19 269 PHE A N 1
ATOM 2061 C CA . PHE A 1 269 ? 14.953 22.625 -0.128 1 98.19 269 PHE A CA 1
ATOM 2062 C C . PHE A 1 269 ? 14.445 21.266 0.329 1 98.19 269 PHE A C 1
ATOM 2064 O O . PHE A 1 269 ? 15.188 20.484 0.95 1 98.19 269 PHE A O 1
ATOM 2071 N N . ALA A 1 270 ? 13.234 20.922 0.037 1 98.06 270 ALA A N 1
ATOM 2072 C CA . ALA A 1 270 ? 12.625 19.656 0.449 1 98.06 270 ALA A CA 1
ATOM 2073 C C . ALA A 1 270 ? 13.398 18.469 -0.104 1 98.06 270 ALA A C 1
ATOM 2075 O O . ALA A 1 270 ? 13.656 17.5 0.614 1 98.06 270 ALA A O 1
ATOM 2076 N N . ARG A 1 271 ? 13.781 18.516 -1.32 1 97.62 271 ARG A N 1
ATOM 2077 C CA . ARG A 1 271 ? 14.523 17.438 -1.947 1 97.62 271 ARG A CA 1
ATOM 2078 C C . ARG A 1 271 ? 15.883 17.25 -1.279 1 97.62 271 ARG A C 1
ATOM 2080 O O . ARG A 1 271 ? 16.328 16.125 -1.073 1 97.62 271 ARG A O 1
ATOM 2087 N N . ALA A 1 272 ? 16.531 18.359 -0.998 1 98.44 272 ALA A N 1
ATOM 2088 C CA . ALA A 1 272 ? 17.844 18.312 -0.344 1 98.44 272 ALA A CA 1
ATOM 2089 C C . ALA A 1 272 ? 17.734 17.688 1.044 1 98.44 272 ALA A C 1
ATOM 2091 O O . ALA A 1 272 ? 18.531 16.812 1.408 1 98.44 272 ALA A O 1
ATOM 2092 N N . VAL A 1 273 ? 16.734 18.141 1.779 1 98.38 273 VAL A N 1
ATOM 2093 C CA . VAL A 1 273 ? 16.5 17.578 3.105 1 98.38 273 VAL A CA 1
ATOM 2094 C C . VAL A 1 273 ? 16.234 16.078 2.994 1 98.38 273 VAL A C 1
ATOM 2096 O O . VAL A 1 273 ? 16.781 15.281 3.756 1 98.38 273 VAL A O 1
ATOM 2099 N N . ASP A 1 274 ? 15.445 15.672 2.08 1 97.56 274 ASP A N 1
ATOM 2100 C CA . ASP A 1 274 ? 15.094 14.273 1.865 1 97.56 274 ASP A CA 1
ATOM 2101 C C . ASP A 1 274 ? 16.328 13.438 1.515 1 97.56 274 ASP A C 1
ATOM 2103 O O . ASP A 1 274 ? 16.5 12.344 2.039 1 97.56 274 ASP A O 1
ATOM 2107 N N . ARG A 1 275 ? 17.172 13.961 0.667 1 97.62 275 ARG A N 1
ATOM 2108 C CA . ARG A 1 275 ? 18.375 13.258 0.241 1 97.62 275 ARG A CA 1
ATOM 2109 C C . ARG A 1 275 ? 19.344 13.047 1.411 1 97.62 275 ARG A C 1
ATOM 2111 O O . ARG A 1 275 ? 19.719 11.914 1.719 1 97.62 275 ARG A O 1
ATOM 2118 N N . VAL A 1 276 ? 19.625 14.094 2.135 1 97.88 276 VAL A N 1
ATOM 2119 C CA . VAL A 1 276 ? 20.641 13.969 3.176 1 97.88 276 VAL A CA 1
ATOM 2120 C C . VAL A 1 276 ? 20.109 13.117 4.324 1 97.88 276 VAL A C 1
ATOM 2122 O O . VAL A 1 276 ? 20.859 12.422 4.996 1 97.88 276 VAL A O 1
ATOM 2125 N N . SER A 1 277 ? 18.812 13.141 4.461 1 96.94 277 SER A N 1
ATOM 2126 C CA . SER A 1 277 ? 18.219 12.406 5.574 1 96.94 277 SER A CA 1
ATOM 2127 C C . SER A 1 277 ? 18.203 10.906 5.297 1 96.94 277 SER A C 1
ATOM 2129 O O . SER A 1 277 ? 17.922 10.109 6.195 1 96.94 277 SER A O 1
ATOM 2131 N N . THR A 1 278 ? 18.531 10.453 4.156 1 96.06 278 THR A N 1
ATOM 2132 C CA . THR A 1 278 ? 18.578 9.039 3.789 1 96.06 278 THR A CA 1
ATOM 2133 C C . THR A 1 278 ? 19.531 8.273 4.703 1 96.06 278 THR A C 1
ATOM 2135 O O . THR A 1 278 ? 19.328 7.09 4.973 1 96.06 278 THR A O 1
ATOM 2138 N N . ILE A 1 279 ? 20.594 8.984 5.215 1 94.44 279 ILE A N 1
ATOM 2139 C CA . ILE A 1 279 ? 21.625 8.367 6.035 1 94.44 279 ILE A CA 1
ATOM 2140 C C . ILE A 1 279 ? 21.188 8.352 7.496 1 94.44 279 ILE A C 1
ATOM 2142 O O . ILE A 1 279 ? 21.828 7.711 8.336 1 94.44 279 ILE A O 1
ATOM 2146 N N . SER A 1 280 ? 20.094 9.008 7.75 1 90.5 280 SER A N 1
ATOM 2147 C CA . SER A 1 280 ? 19.656 9.133 9.133 1 90.5 280 SER A CA 1
ATOM 2148 C C . SER A 1 280 ? 19.172 7.801 9.688 1 90.5 280 SER A C 1
ATOM 2150 O O . SER A 1 280 ? 18.734 6.934 8.93 1 90.5 280 SER A O 1
ATOM 2152 N N . SER A 1 281 ? 19.484 7.578 10.906 1 78.19 281 SER A N 1
ATOM 2153 C CA . SER A 1 281 ? 18.891 6.438 11.594 1 78.19 281 SER A CA 1
ATOM 2154 C C . SER A 1 281 ? 17.391 6.637 11.789 1 78.19 281 SER A C 1
ATOM 2156 O O . SER A 1 281 ? 16.891 7.762 11.711 1 78.19 281 SER A O 1
ATOM 2158 N N . GLU A 1 282 ? 16.656 5.492 11.906 1 69.31 282 GLU A N 1
ATOM 2159 C CA . GLU A 1 282 ? 15.234 5.598 12.172 1 69.31 282 GLU A CA 1
ATOM 2160 C C . GLU A 1 282 ? 14.961 6.406 13.438 1 69.31 282 GLU A C 1
ATOM 2162 O O . GLU A 1 282 ? 13.984 7.148 13.508 1 69.31 282 GLU A O 1
ATOM 2167 N N . ARG A 1 283 ? 16 6.379 14.422 1 66.5 283 ARG A N 1
ATOM 2168 C CA . ARG A 1 283 ? 15.773 6.988 15.734 1 66.5 283 ARG A CA 1
ATOM 2169 C C . ARG A 1 283 ? 16.141 8.469 15.719 1 66.5 283 ARG A C 1
ATOM 2171 O O . ARG A 1 283 ? 15.508 9.273 16.391 1 66.5 283 ARG A O 1
ATOM 2178 N N . GLY A 1 284 ? 17.188 8.82 14.93 1 76.94 284 GLY A N 1
ATOM 2179 C CA . GLY A 1 284 ? 17.672 10.188 14.969 1 76.94 284 GLY A CA 1
ATOM 2180 C C . GLY A 1 284 ? 17.578 10.891 13.633 1 76.94 284 GLY A C 1
ATOM 2181 O O . GLY A 1 284 ? 18.453 10.734 12.773 1 76.94 284 GLY A O 1
ATOM 2182 N N . ARG A 1 285 ? 16.422 11.656 13.367 1 90.31 285 ARG A N 1
ATOM 2183 C CA . ARG A 1 285 ? 16.188 12.312 12.086 1 90.31 285 ARG A CA 1
ATOM 2184 C C . ARG A 1 285 ? 16.688 13.75 12.102 1 90.31 285 ARG A C 1
ATOM 2186 O O . ARG A 1 285 ? 16.047 14.648 11.555 1 90.31 285 ARG A O 1
ATOM 2193 N N . ALA A 1 286 ? 17.969 13.883 12.734 1 94.56 286 ALA A N 1
ATOM 2194 C CA . ALA A 1 286 ? 18.516 15.234 12.859 1 94.56 286 ALA A CA 1
ATOM 2195 C C . ALA A 1 286 ? 19.234 15.656 11.586 1 94.56 286 ALA A C 1
ATOM 2197 O O . ALA A 1 286 ? 19.969 14.867 10.992 1 94.56 286 ALA A O 1
ATOM 2198 N N . VAL A 1 287 ? 19.016 16.859 11.148 1 97.38 287 VAL A N 1
ATOM 2199 C CA . VAL A 1 287 ? 19.75 17.5 10.062 1 97.38 287 VAL A CA 1
ATOM 2200 C C . VAL A 1 287 ? 20.328 18.828 10.539 1 97.38 287 VAL A C 1
ATOM 2202 O O . VAL A 1 287 ? 19.625 19.656 11.117 1 97.38 287 VAL A O 1
ATOM 2205 N N . LYS A 1 288 ? 21.594 19.016 10.398 1 97.75 288 LYS A N 1
ATOM 2206 C CA . LYS A 1 288 ? 22.25 20.281 10.727 1 97.75 288 LYS A CA 1
ATOM 2207 C C . LYS A 1 288 ? 22.188 21.25 9.547 1 97.75 288 LYS A C 1
ATOM 2209 O O . LYS A 1 288 ? 22.547 20.906 8.422 1 97.75 288 LYS A O 1
ATOM 2214 N N . LEU A 1 289 ? 21.75 22.391 9.828 1 98.56 289 LEU A N 1
ATOM 2215 C CA . LEU A 1 289 ? 21.75 23.5 8.867 1 98.56 289 LEU A CA 1
ATOM 2216 C C . LEU A 1 289 ? 22.828 24.516 9.203 1 98.56 289 LEU A C 1
ATOM 2218 O O . LEU A 1 289 ? 22.812 25.109 10.281 1 98.56 289 LEU A O 1
ATOM 2222 N N . ALA A 1 290 ? 23.734 24.656 8.328 1 98.69 290 ALA A N 1
ATOM 2223 C CA . ALA A 1 290 ? 24.734 25.719 8.438 1 98.69 290 ALA A CA 1
ATOM 2224 C C . ALA A 1 290 ? 24.484 26.812 7.414 1 98.69 290 ALA A C 1
ATOM 2226 O O . ALA A 1 290 ? 24.5 26.578 6.207 1 98.69 290 ALA A O 1
ATOM 2227 N N . LEU A 1 291 ? 24.281 28 7.938 1 98.44 291 LEU A N 1
ATOM 2228 C CA . LEU A 1 291 ? 23.922 29.125 7.09 1 98.44 291 LEU A CA 1
ATOM 2229 C C . LEU A 1 291 ? 25.078 30.125 7.008 1 98.44 291 LEU A C 1
ATOM 2231 O O . LEU A 1 291 ? 25.672 30.484 8.031 1 98.44 291 LEU A O 1
ATOM 2235 N N . THR A 1 292 ? 25.438 30.422 5.82 1 97.44 292 THR A N 1
ATOM 2236 C CA . THR A 1 292 ? 26.344 31.516 5.496 1 97.44 292 THR A CA 1
ATOM 2237 C C . THR A 1 292 ? 25.734 32.406 4.41 1 97.44 292 THR A C 1
ATOM 2239 O O . THR A 1 292 ? 24.641 32.156 3.924 1 97.44 292 THR A O 1
ATOM 2242 N N . ASP A 1 293 ? 26.453 33.438 4.09 1 96.25 293 ASP A N 1
ATOM 2243 C CA . ASP A 1 293 ? 25.953 34.375 3.076 1 96.25 293 ASP A CA 1
ATOM 2244 C C . ASP A 1 293 ? 25.656 33.625 1.769 1 96.25 293 ASP A C 1
ATOM 2246 O O . ASP A 1 293 ? 26.562 33.125 1.115 1 96.25 293 ASP A O 1
ATOM 2250 N N . GLY A 1 294 ? 24.391 33.531 1.492 1 97.38 294 GLY A N 1
ATOM 2251 C CA . GLY A 1 294 ? 23.906 33.031 0.216 1 97.38 294 GLY A CA 1
ATOM 2252 C C . GLY A 1 294 ? 23.938 31.5 0.122 1 97.38 294 GLY A C 1
ATOM 2253 O O . GLY A 1 294 ? 23.688 30.938 -0.942 1 97.38 294 GLY A O 1
ATOM 2254 N N . GLN A 1 295 ? 24.266 30.891 1.259 1 98.06 295 GLN A N 1
ATOM 2255 C CA . GLN A 1 295 ? 24.453 29.453 1.131 1 98.06 295 GLN A CA 1
ATOM 2256 C C . GLN A 1 295 ? 23.953 28.719 2.373 1 98.06 295 GLN A C 1
ATOM 2258 O O . GLN A 1 295 ? 24.203 29.156 3.498 1 98.06 295 GLN A O 1
ATOM 2263 N N . LEU A 1 296 ? 23.266 27.625 2.139 1 98.81 296 LEU A N 1
ATOM 2264 C CA . LEU A 1 296 ? 22.844 26.672 3.162 1 98.81 296 LEU A CA 1
ATOM 2265 C C . LEU A 1 296 ? 23.531 25.328 2.953 1 98.81 296 LEU A C 1
ATOM 2267 O O . LEU A 1 296 ? 23.516 24.781 1.846 1 98.81 296 LEU A O 1
ATOM 2271 N N . THR A 1 297 ? 24.188 24.859 3.975 1 98.81 297 THR A N 1
ATOM 2272 C CA . THR A 1 297 ? 24.734 23.5 3.949 1 98.81 297 THR A CA 1
ATOM 2273 C C . THR A 1 297 ? 23.969 22.594 4.898 1 98.81 297 THR A C 1
ATOM 2275 O O . THR A 1 297 ? 23.891 22.859 6.098 1 98.81 297 THR A O 1
ATOM 2278 N N . LEU A 1 298 ? 23.391 21.562 4.355 1 98.69 298 LEU A N 1
ATOM 2279 C CA . LEU A 1 298 ? 22.719 20.547 5.141 1 98.69 298 LEU A CA 1
ATOM 2280 C C . LEU A 1 298 ? 23.656 19.375 5.43 1 98.69 298 LEU A C 1
ATOM 2282 O O . LEU A 1 298 ? 24.375 18.906 4.535 1 98.69 298 LEU A O 1
ATOM 2286 N N . THR A 1 299 ? 23.641 18.938 6.703 1 98 299 THR A N 1
ATOM 2287 C CA . THR A 1 299 ? 24.531 17.828 7.078 1 98 299 THR A CA 1
ATOM 2288 C C . THR A 1 299 ? 23.812 16.844 7.98 1 98 299 THR A C 1
ATOM 2290 O O . THR A 1 299 ? 23.109 17.234 8.914 1 98 299 THR A O 1
ATOM 2293 N N . VAL A 1 300 ? 23.938 15.57 7.688 1 97.31 300 VAL A N 1
ATOM 2294 C CA . VAL A 1 300 ? 23.484 14.484 8.555 1 97.31 300 VAL A CA 1
ATOM 2295 C C . VAL A 1 300 ? 24.656 13.531 8.828 1 97.31 300 VAL A C 1
ATOM 2297 O O . VAL A 1 300 ? 25.391 13.164 7.918 1 97.31 300 VAL A O 1
ATOM 2300 N N . ASN A 1 301 ? 24.812 13.211 10.117 1 95.12 301 ASN A N 1
ATOM 2301 C CA . ASN A 1 301 ? 25.828 12.25 10.539 1 95.12 301 ASN A CA 1
ATOM 2302 C C . ASN A 1 301 ? 25.219 11.055 11.258 1 95.12 301 ASN A C 1
ATOM 2304 O O . ASN A 1 301 ? 24.484 11.227 12.234 1 95.12 301 ASN A O 1
ATOM 2308 N N . ASN A 1 302 ? 25.453 9.922 10.734 1 93.44 302 ASN A N 1
ATOM 2309 C CA . ASN A 1 302 ? 25.094 8.648 11.344 1 93.44 302 ASN A CA 1
ATOM 2310 C C . ASN A 1 302 ? 26.328 7.781 11.602 1 93.44 302 ASN A C 1
ATOM 2312 O O . ASN A 1 302 ? 26.938 7.262 10.664 1 93.44 302 ASN A O 1
ATOM 2316 N N . PRO A 1 303 ? 26.688 7.645 12.82 1 89.06 303 PRO A N 1
ATOM 2317 C CA . PRO A 1 303 ? 27.906 6.902 13.133 1 89.06 303 PRO A CA 1
ATOM 2318 C C . PRO A 1 303 ? 27.906 5.492 12.547 1 89.06 303 PRO A C 1
ATOM 2320 O O . PRO A 1 303 ? 28.969 4.949 12.242 1 89.06 303 PRO A O 1
ATOM 2323 N N . ASP A 1 304 ? 26.797 4.922 12.359 1 87.25 304 ASP A N 1
ATOM 2324 C CA . ASP A 1 304 ? 26.719 3.539 11.898 1 87.25 304 ASP A CA 1
ATOM 2325 C C . ASP A 1 304 ? 26.766 3.467 10.375 1 87.25 304 ASP A C 1
ATOM 2327 O O . ASP A 1 304 ? 27.359 2.549 9.812 1 87.25 304 ASP A O 1
ATOM 2331 N N . SER A 1 305 ? 26.219 4.531 9.742 1 89.44 305 SER A N 1
ATOM 2332 C CA . SER A 1 305 ? 25.984 4.391 8.312 1 89.44 305 SER A CA 1
ATOM 2333 C C . SER A 1 305 ? 26.875 5.34 7.512 1 89.44 305 SER A C 1
ATOM 2335 O O . SER A 1 305 ? 27.125 5.109 6.328 1 89.44 305 SER A O 1
ATOM 2337 N N . GLY A 1 306 ? 27.203 6.445 8.094 1 94.56 306 GLY A N 1
ATOM 2338 C CA . GLY A 1 306 ? 27.984 7.422 7.355 1 94.56 306 GLY A CA 1
ATOM 2339 C C . GLY A 1 306 ? 27.484 8.844 7.535 1 94.56 306 GLY A C 1
ATOM 2340 O O . GLY A 1 306 ? 27.047 9.227 8.625 1 94.56 306 GLY A O 1
ATOM 2341 N N . SER A 1 307 ? 27.719 9.617 6.52 1 97.19 307 SER A N 1
ATOM 2342 C CA . SER A 1 307 ? 27.312 11.023 6.578 1 97.19 307 SER A CA 1
ATOM 2343 C C . SER A 1 307 ? 26.844 11.516 5.215 1 97.19 307 SER A C 1
ATOM 2345 O O . SER A 1 307 ? 27.031 10.844 4.203 1 97.19 307 SER A O 1
ATOM 2347 N N . ALA A 1 308 ? 26.219 12.641 5.223 1 98.12 308 ALA A N 1
ATOM 2348 C CA . ALA A 1 308 ? 25.734 13.281 4.008 1 98.12 308 ALA A CA 1
ATOM 2349 C C . ALA A 1 308 ? 25.797 14.805 4.125 1 98.12 308 ALA A C 1
ATOM 2351 O O . ALA A 1 308 ? 25.594 15.359 5.207 1 98.12 308 ALA A O 1
ATOM 2352 N N . THR A 1 309 ? 26.094 15.438 3.027 1 98.56 309 THR A N 1
ATOM 2353 C CA . THR A 1 309 ? 26.094 16.891 2.945 1 98.56 309 THR A CA 1
ATOM 2354 C C . THR A 1 309 ? 25.516 17.359 1.612 1 98.56 309 THR A C 1
ATOM 2356 O O . THR A 1 309 ? 25.703 16.703 0.585 1 98.56 309 THR A O 1
ATOM 2359 N N . GLU A 1 310 ? 24.812 18.422 1.656 1 98.56 310 GLU A N 1
ATOM 2360 C CA . GLU A 1 310 ? 24.312 19.047 0.436 1 98.56 310 GLU A CA 1
ATOM 2361 C C . GLU A 1 310 ? 24.25 20.562 0.585 1 98.56 310 GLU A C 1
ATOM 2363 O O . GLU A 1 310 ? 23.859 21.062 1.641 1 98.56 310 GLU A O 1
ATOM 2368 N N . GLU A 1 311 ? 24.625 21.203 -0.464 1 98.38 311 GLU A N 1
ATOM 2369 C CA . GLU A 1 311 ? 24.578 22.656 -0.48 1 98.38 311 GLU A CA 1
ATOM 2370 C C . GLU A 1 311 ? 23.391 23.156 -1.294 1 98.38 311 GLU A C 1
ATOM 2372 O O . GLU A 1 311 ? 23.078 22.609 -2.352 1 98.38 311 GLU A O 1
ATOM 2377 N N . VAL A 1 312 ? 22.766 24.172 -0.773 1 98.5 312 VAL A N 1
ATOM 2378 C CA . VAL A 1 312 ? 21.609 24.797 -1.417 1 98.5 312 VAL A CA 1
ATOM 2379 C C . VAL A 1 312 ? 21.781 26.312 -1.435 1 98.5 312 VAL A C 1
ATOM 2381 O O . VAL A 1 312 ? 22.156 26.922 -0.423 1 98.5 312 VAL A O 1
ATOM 2384 N N . ALA A 1 313 ? 21.516 26.891 -2.594 1 98.38 313 ALA A N 1
ATOM 2385 C CA . ALA A 1 313 ? 21.516 28.359 -2.664 1 98.38 313 ALA A CA 1
ATOM 2386 C C . ALA A 1 313 ? 20.297 28.938 -1.954 1 98.38 313 ALA A C 1
ATOM 2388 O O . ALA A 1 313 ? 19.172 28.5 -2.18 1 98.38 313 ALA A O 1
ATOM 2389 N N . VAL A 1 314 ? 20.562 29.953 -1.118 1 98.56 314 VAL A N 1
ATOM 2390 C CA . VAL A 1 314 ? 19.469 30.562 -0.375 1 98.56 314 VAL A CA 1
ATOM 2391 C C . VAL A 1 314 ? 19.641 32.062 -0.338 1 98.56 314 VAL A C 1
ATOM 2393 O O . VAL A 1 314 ? 20.719 32.594 -0.638 1 98.56 314 VAL A O 1
ATOM 2396 N N . GLY A 1 315 ? 18.516 32.781 -0.143 1 98.5 315 GLY A N 1
ATOM 2397 C CA . GLY A 1 315 ? 18.594 34.156 0.271 1 98.5 315 GLY A CA 1
ATOM 2398 C C . GLY A 1 315 ? 18.859 34.312 1.757 1 98.5 315 GLY A C 1
ATOM 2399 O O . GLY A 1 315 ? 17.984 34.062 2.578 1 98.5 315 GLY A O 1
ATOM 2400 N N . TYR A 1 316 ? 20.062 34.656 2.129 1 98.25 316 TYR A N 1
ATOM 2401 C CA . TYR A 1 316 ? 20.484 34.844 3.512 1 98.25 316 TYR A CA 1
ATOM 2402 C C . TYR A 1 316 ? 21.656 35.812 3.6 1 98.25 316 TYR A C 1
ATOM 2404 O O . TYR A 1 316 ? 22.703 35.562 3.004 1 98.25 316 TYR A O 1
ATOM 2412 N N . ASP A 1 317 ? 21.484 36.875 4.305 1 97.06 317 ASP A N 1
ATOM 2413 C CA . ASP A 1 317 ? 22.516 37.875 4.391 1 97.06 317 ASP A CA 1
ATOM 2414 C C . ASP A 1 317 ? 22.781 38.281 5.844 1 97.06 317 ASP A C 1
ATOM 2416 O O . ASP A 1 317 ? 23.094 39.438 6.129 1 97.06 317 ASP A O 1
ATOM 2420 N N . ASN A 1 318 ? 22.719 37.438 6.766 1 97.38 318 ASN A N 1
ATOM 2421 C CA . ASN A 1 318 ? 22.953 37.656 8.188 1 97.38 318 ASN A CA 1
ATOM 2422 C C . ASN A 1 318 ? 24.203 36.906 8.672 1 97.38 318 ASN A C 1
ATOM 2424 O O . ASN A 1 318 ? 24.906 36.281 7.867 1 97.38 318 ASN A O 1
ATOM 2428 N N . ASP A 1 319 ? 24.5 37 9.945 1 96.75 319 ASP A N 1
ATOM 2429 C CA . ASP A 1 319 ? 25.625 36.281 10.539 1 96.75 319 ASP A CA 1
ATOM 2430 C C . ASP A 1 319 ? 25.469 34.781 10.375 1 96.75 319 ASP A C 1
ATOM 2432 O O . ASP A 1 319 ? 24.359 34.25 10.477 1 96.75 319 ASP A O 1
ATOM 2436 N N . SER A 1 320 ? 26.578 34.219 10.148 1 98 320 SER A N 1
ATOM 2437 C CA . SER A 1 320 ? 26.578 32.75 10.016 1 98 320 SER A CA 1
ATOM 2438 C C . SER A 1 320 ? 26.047 32.094 11.281 1 98 320 SER A C 1
ATOM 2440 O O . SER A 1 320 ? 26.25 32.594 12.391 1 98 320 SER A O 1
ATOM 2442 N N . MET A 1 321 ? 25.344 30.953 11.086 1 97.5 321 MET A N 1
ATOM 2443 C CA . MET A 1 321 ? 24.844 30.188 12.227 1 97.5 321 MET A CA 1
ATOM 2444 C C . MET A 1 321 ? 24.625 28.734 11.844 1 97.5 321 MET A C 1
ATOM 2446 O O . MET A 1 321 ? 24.578 28.391 10.664 1 97.5 321 MET A O 1
ATOM 2450 N N . GLU A 1 322 ? 24.547 27.938 12.867 1 98 322 GLU A N 1
ATOM 2451 C CA . GLU A 1 322 ? 24.188 26.516 12.75 1 98 322 GLU A CA 1
ATOM 2452 C C . GLU A 1 322 ? 22.984 26.188 13.625 1 98 322 GLU A C 1
ATOM 2454 O O . GLU A 1 322 ? 22.891 26.641 14.758 1 98 322 GLU A O 1
ATOM 2459 N N . ILE A 1 323 ? 22.141 25.453 13.055 1 98.12 323 ILE A N 1
ATOM 2460 C CA . ILE A 1 323 ? 20.953 25.062 13.797 1 98.12 323 ILE A CA 1
ATOM 2461 C C . ILE A 1 323 ? 20.5 23.672 13.352 1 98.12 323 ILE A C 1
ATOM 2463 O O . ILE A 1 323 ? 20.641 23.312 12.18 1 98.12 323 ILE A O 1
ATOM 2467 N N . GLY A 1 324 ? 20 22.859 14.234 1 97.81 324 GLY A N 1
ATOM 2468 C CA . GLY A 1 324 ? 19.547 21.516 13.938 1 97.81 324 GLY A CA 1
ATOM 2469 C C . GLY A 1 324 ? 18.031 21.359 14 1 97.81 324 GLY A C 1
ATOM 2470 O O . GLY A 1 324 ? 17.375 21.938 14.875 1 97.81 324 GLY A O 1
ATOM 2471 N N . PHE A 1 325 ? 17.5 20.531 13.055 1 97.88 325 PHE A N 1
ATOM 2472 C CA . PHE A 1 325 ? 16.078 20.234 13.062 1 97.88 325 PHE A CA 1
ATOM 2473 C C . PHE A 1 325 ? 15.836 18.75 12.781 1 97.88 325 PHE A C 1
ATOM 2475 O O . PHE A 1 325 ? 16.75 18.047 12.359 1 97.88 325 PHE A O 1
ATOM 2482 N N . ASN A 1 326 ? 14.648 18.312 13.156 1 96.88 326 ASN A N 1
ATOM 2483 C CA . ASN A 1 326 ? 14.148 17.031 12.688 1 96.88 326 ASN A CA 1
ATOM 2484 C C . ASN A 1 326 ? 13.781 17.078 11.203 1 96.88 326 ASN A C 1
ATOM 2486 O O . ASN A 1 326 ? 12.953 17.891 10.789 1 96.88 326 ASN A O 1
ATOM 2490 N N . ALA A 1 327 ? 14.344 16.203 10.438 1 97.19 327 ALA A N 1
ATOM 2491 C CA . ALA A 1 327 ? 14.156 16.203 8.992 1 97.19 327 ALA A CA 1
ATOM 2492 C C . ALA A 1 327 ? 12.695 15.992 8.625 1 97.19 327 ALA A C 1
ATOM 2494 O O . ALA A 1 327 ? 12.172 16.625 7.711 1 97.19 327 ALA A O 1
ATOM 2495 N N . LYS A 1 328 ? 12.023 15.133 9.266 1 96.75 328 LYS A N 1
ATOM 2496 C CA . LYS A 1 328 ? 10.617 14.852 8.992 1 96.75 328 LYS A CA 1
ATOM 2497 C C . LYS A 1 328 ? 9.75 16.094 9.203 1 96.75 328 LYS A C 1
ATOM 2499 O O . LYS A 1 328 ? 8.852 16.375 8.406 1 96.75 328 LYS A O 1
ATOM 2504 N N . TYR A 1 329 ? 10.062 16.797 10.258 1 97.56 329 TYR A N 1
ATOM 2505 C CA . TYR A 1 329 ? 9.297 18.016 10.547 1 97.56 329 TYR A CA 1
ATOM 2506 C C . TYR A 1 329 ? 9.5 19.062 9.461 1 97.56 329 TYR A C 1
ATOM 2508 O O . TYR A 1 329 ? 8.555 19.734 9.047 1 97.56 329 TYR A O 1
ATOM 2516 N N . LEU A 1 330 ? 10.742 19.172 9.039 1 98 330 LEU A N 1
ATOM 2517 C CA . LEU A 1 330 ? 11.031 20.094 7.945 1 98 330 LEU A CA 1
ATOM 2518 C C . LEU A 1 330 ? 10.234 19.719 6.699 1 98 330 LEU A C 1
ATOM 2520 O O . LEU A 1 330 ? 9.641 20.594 6.059 1 98 330 LEU A O 1
ATOM 2524 N N . LEU A 1 331 ? 10.219 18.484 6.422 1 97.81 331 LEU A N 1
ATOM 2525 C CA . LEU A 1 331 ? 9.555 18.016 5.215 1 97.81 331 LEU A CA 1
ATOM 2526 C C . LEU A 1 331 ? 8.039 18.188 5.332 1 97.81 331 LEU A C 1
ATOM 2528 O O . LEU A 1 331 ? 7.379 18.594 4.371 1 97.81 331 LEU A O 1
ATOM 2532 N N . ASP A 1 332 ? 7.496 17.844 6.461 1 97.31 332 ASP A N 1
ATOM 2533 C CA . ASP A 1 332 ? 6.062 18.016 6.676 1 97.31 332 ASP A CA 1
ATOM 2534 C C . ASP A 1 332 ? 5.648 19.469 6.461 1 97.31 332 ASP A C 1
ATOM 2536 O O . ASP A 1 332 ? 4.656 19.75 5.781 1 97.31 332 ASP A O 1
ATOM 2540 N N . ILE A 1 333 ? 6.395 20.375 7.012 1 97.25 333 ILE A N 1
ATOM 2541 C CA . ILE A 1 333 ? 6.074 21.797 6.93 1 97.25 333 ILE A CA 1
ATOM 2542 C C . ILE A 1 333 ? 6.238 22.266 5.492 1 97.25 333 ILE A C 1
ATOM 2544 O O . ILE A 1 333 ? 5.359 22.953 4.953 1 97.25 333 ILE A O 1
ATOM 2548 N N . THR A 1 334 ? 7.324 21.938 4.875 1 96.25 334 THR A N 1
ATOM 2549 C CA . THR A 1 334 ? 7.586 22.406 3.521 1 96.25 334 THR A CA 1
ATOM 2550 C C . THR A 1 334 ? 6.527 21.891 2.551 1 96.25 334 THR A C 1
ATOM 2552 O O . THR A 1 334 ? 6.164 22.578 1.595 1 96.25 334 THR A O 1
ATOM 2555 N N . SER A 1 335 ? 6.008 20.703 2.818 1 95.69 335 SER A N 1
ATOM 2556 C CA . SER A 1 335 ? 4.996 20.109 1.955 1 95.69 335 SER A CA 1
ATOM 2557 C C . SER A 1 335 ? 3.684 20.891 2.021 1 95.69 335 SER A C 1
ATOM 2559 O O . SER A 1 335 ? 2.818 20.719 1.159 1 95.69 335 SER A O 1
ATOM 2561 N N . GLN A 1 336 ? 3.512 21.719 3.047 1 95.06 336 GLN A N 1
ATOM 2562 C CA . GLN A 1 336 ? 2.279 22.484 3.219 1 95.06 336 GLN A CA 1
ATOM 2563 C C . GLN A 1 336 ? 2.375 23.844 2.545 1 95.06 336 GLN A C 1
ATOM 2565 O O . GLN A 1 336 ? 1.382 24.562 2.451 1 95.06 336 GLN A O 1
ATOM 2570 N N . LEU A 1 337 ? 3.572 24.188 2.148 1 95.06 337 LEU A N 1
ATOM 2571 C CA . LEU A 1 337 ? 3.775 25.516 1.56 1 95.06 337 LEU A CA 1
ATOM 2572 C C . LEU A 1 337 ? 3.342 25.516 0.097 1 95.06 337 LEU A C 1
ATOM 2574 O O . LEU A 1 337 ? 3.639 24.594 -0.652 1 95.06 337 LEU A O 1
ATOM 2578 N N . SER A 1 338 ? 2.6 26.516 -0.29 1 91.75 338 SER A N 1
ATOM 2579 C CA . SER A 1 338 ? 2.055 26.578 -1.642 1 91.75 338 SER A CA 1
ATOM 2580 C C . SER A 1 338 ? 2.875 27.516 -2.521 1 91.75 338 SER A C 1
ATOM 2582 O O . SER A 1 338 ? 2.773 27.469 -3.75 1 91.75 338 SER A O 1
ATOM 2584 N N . GLY A 1 339 ? 3.592 28.391 -1.892 1 93.62 339 GLY A N 1
ATOM 2585 C CA . GLY A 1 339 ? 4.438 29.312 -2.645 1 93.62 339 GLY A CA 1
ATOM 2586 C C . GLY A 1 339 ? 5.691 28.656 -3.188 1 93.62 339 GLY A C 1
ATOM 2587 O O . GLY A 1 339 ? 6.008 27.516 -2.83 1 93.62 339 GLY A O 1
ATOM 2588 N N . GLU A 1 340 ? 6.34 29.391 -3.99 1 95.62 340 GLU A N 1
ATOM 2589 C CA . GLU A 1 340 ? 7.578 28.891 -4.59 1 95.62 340 GLU A CA 1
ATOM 2590 C C . GLU A 1 340 ? 8.703 28.844 -3.566 1 95.62 340 GLU A C 1
ATOM 2592 O O . GLU A 1 340 ? 9.523 27.922 -3.582 1 95.62 340 GLU A O 1
ATOM 2597 N N . ASP A 1 341 ? 8.656 29.844 -2.602 1 96.88 341 ASP A N 1
ATOM 2598 C CA . ASP A 1 341 ? 9.727 29.922 -1.608 1 96.88 341 ASP A CA 1
ATOM 2599 C C . ASP A 1 341 ? 9.18 29.719 -0.198 1 96.88 341 ASP A C 1
ATOM 2601 O O . ASP A 1 341 ? 7.992 29.938 0.053 1 96.88 341 ASP A O 1
ATOM 2605 N N . ALA A 1 342 ? 10.086 29.297 0.624 1 97.06 342 ALA A N 1
ATOM 2606 C CA . ALA A 1 342 ? 9.875 29.234 2.068 1 97.06 342 ALA A CA 1
ATOM 2607 C C . ALA A 1 342 ? 10.672 30.328 2.785 1 97.06 342 ALA A C 1
ATOM 2609 O O . ALA A 1 342 ? 11.828 30.578 2.436 1 97.06 342 ALA A O 1
ATOM 2610 N N . ILE A 1 343 ? 10.047 30.953 3.691 1 97.88 343 ILE A N 1
ATOM 2611 C CA . ILE A 1 343 ? 10.727 31.938 4.52 1 97.88 343 ILE A CA 1
ATOM 2612 C C . ILE A 1 343 ? 10.945 31.375 5.922 1 97.88 343 ILE A C 1
ATOM 2614 O O . ILE A 1 343 ? 9.984 31.062 6.625 1 97.88 343 ILE A O 1
ATOM 2618 N N . PHE A 1 344 ? 12.195 31.25 6.301 1 98.5 344 PHE A N 1
ATOM 2619 C CA . PHE A 1 344 ? 12.578 30.891 7.664 1 98.5 344 PHE A CA 1
ATOM 2620 C C . PHE A 1 344 ? 13.039 32.125 8.438 1 98.5 344 PHE A C 1
ATOM 2622 O O . PHE A 1 344 ? 13.961 32.812 8.008 1 98.5 344 PHE A O 1
ATOM 2629 N N . LEU A 1 345 ? 12.359 32.406 9.5 1 98.44 345 LEU A N 1
ATOM 2630 C CA . LEU A 1 345 ? 12.805 33.469 10.422 1 98.44 345 LEU A CA 1
ATOM 2631 C C . LEU A 1 345 ? 13.5 32.844 11.633 1 98.44 345 LEU A C 1
ATOM 2633 O O . LEU A 1 345 ? 12.852 32.188 12.453 1 98.44 345 LEU A O 1
ATOM 2637 N N . LEU A 1 346 ? 14.82 33.062 11.688 1 98.44 346 LEU A N 1
ATOM 2638 C CA . LEU A 1 346 ? 15.68 32.469 12.695 1 98.44 346 LEU A CA 1
ATOM 2639 C C . LEU A 1 346 ? 16.172 33.5 13.695 1 98.44 346 LEU A C 1
ATOM 2641 O O . LEU A 1 346 ? 16.156 34.719 13.406 1 98.44 346 LEU A O 1
ATOM 2645 N N . ALA A 1 347 ? 16.547 33.094 14.914 1 97.38 347 ALA A N 1
ATOM 2646 C CA . ALA A 1 347 ? 17.203 33.938 15.898 1 97.38 347 ALA A CA 1
ATOM 2647 C C . ALA A 1 347 ? 18.578 33.375 16.25 1 97.38 347 ALA A C 1
ATOM 2649 O O . ALA A 1 347 ? 19.609 33.906 15.789 1 97.38 347 ALA A O 1
ATOM 2650 N N . ASP A 1 348 ? 18.656 32.312 17.016 1 95.62 348 ASP A N 1
ATOM 2651 C CA . ASP A 1 348 ? 19.875 31.594 17.359 1 95.62 348 ASP A CA 1
ATOM 2652 C C . ASP A 1 348 ? 19.656 30.078 17.344 1 95.62 348 ASP A C 1
ATOM 2654 O O . ASP A 1 348 ? 18.531 29.625 17.094 1 95.62 348 ASP A O 1
ATOM 2658 N N . ALA A 1 349 ? 20.656 29.344 17.672 1 96.06 349 ALA A N 1
ATOM 2659 C CA . ALA A 1 349 ? 20.672 27.906 17.5 1 96.06 349 ALA A CA 1
ATOM 2660 C C . ALA A 1 349 ? 19.703 27.219 18.484 1 96.06 349 ALA A C 1
ATOM 2662 O O . ALA A 1 349 ? 19.344 26.062 18.297 1 96.06 349 ALA A O 1
ATOM 2663 N N . GLY A 1 350 ? 19.328 27.844 19.438 1 96.38 350 GLY A N 1
ATOM 2664 C CA . GLY A 1 350 ? 18.484 27.234 20.453 1 96.38 350 GLY A CA 1
ATOM 2665 C C . GLY A 1 350 ? 17.062 27.781 20.469 1 96.38 350 GLY A C 1
ATOM 2666 O O . GLY A 1 350 ? 16.219 27.297 21.203 1 96.38 350 GLY A O 1
ATOM 2667 N N . SER A 1 351 ? 16.75 28.734 19.641 1 96.94 351 SER A N 1
ATOM 2668 C CA . SER A 1 351 ? 15.461 29.406 19.641 1 96.94 351 SER A CA 1
ATOM 2669 C C . SER A 1 351 ? 14.523 28.797 18.609 1 96.94 351 SER A C 1
ATOM 2671 O O . SER A 1 351 ? 14.961 28.328 17.547 1 96.94 351 SER A O 1
ATOM 2673 N N . PRO A 1 352 ? 13.211 28.812 18.875 1 97.94 352 PRO A N 1
ATOM 2674 C CA . PRO A 1 352 ? 12.242 28.359 17.875 1 97.94 352 PRO A CA 1
ATOM 2675 C C . PRO A 1 352 ? 12.344 29.141 16.562 1 97.94 352 PRO A C 1
ATOM 2677 O O . PRO A 1 352 ? 12.617 30.344 16.578 1 97.94 352 PRO A O 1
ATOM 2680 N N . THR A 1 353 ? 12.133 28.453 15.484 1 98.56 353 THR A N 1
ATOM 2681 C CA . THR A 1 353 ? 12.156 29.047 14.156 1 98.56 353 THR A CA 1
ATOM 2682 C C . THR A 1 353 ? 10.734 29.219 13.609 1 98.56 353 THR A C 1
ATOM 2684 O O . THR A 1 353 ? 9.898 28.328 13.758 1 98.56 353 THR A O 1
ATOM 2687 N N . LEU A 1 354 ? 10.492 30.406 13.031 1 98.5 354 LEU A N 1
ATOM 2688 C CA . LEU A 1 354 ? 9.219 30.641 12.359 1 98.5 354 LEU A CA 1
ATOM 2689 C C . LEU A 1 354 ? 9.344 30.391 10.859 1 98.5 354 LEU A C 1
ATOM 2691 O O . LEU A 1 354 ? 10.297 30.844 10.227 1 98.5 354 LEU A O 1
ATOM 2695 N N . VAL A 1 355 ? 8.422 29.625 10.281 1 98.25 355 VAL A N 1
ATOM 2696 C CA . VAL A 1 355 ? 8.391 29.359 8.852 1 98.25 355 VAL A CA 1
ATOM 2697 C C . VAL A 1 355 ? 7.098 29.906 8.25 1 98.25 355 VAL A C 1
ATOM 2699 O O . VAL A 1 355 ? 6.008 29.641 8.766 1 98.25 355 VAL A O 1
ATOM 2702 N N . ARG A 1 356 ? 7.219 30.609 7.184 1 95.5 356 ARG A N 1
ATOM 2703 C CA . ARG A 1 356 ? 6.07 31.234 6.539 1 95.5 356 ARG A CA 1
ATOM 2704 C C . ARG A 1 356 ? 6.043 30.922 5.047 1 95.5 356 ARG A C 1
ATOM 2706 O O . ARG A 1 356 ? 7.078 30.625 4.449 1 95.5 356 ARG A O 1
ATOM 2713 N N . ASP A 1 357 ? 4.793 30.953 4.566 1 91.88 357 ASP A N 1
ATOM 2714 C CA . ASP A 1 357 ? 4.516 30.75 3.148 1 91.88 357 ASP A CA 1
ATOM 2715 C C . ASP A 1 357 ? 4.562 32.062 2.383 1 91.88 357 ASP A C 1
ATOM 2717 O O . ASP A 1 357 ? 4.156 33.094 2.902 1 91.88 357 ASP A O 1
ATOM 2721 N N . THR A 1 358 ? 5.031 32.094 1.138 1 92.19 358 THR A N 1
ATOM 2722 C CA . THR A 1 358 ? 5.07 33.312 0.333 1 92.19 358 THR A CA 1
ATOM 2723 C C . THR A 1 358 ? 3.766 33.5 -0.437 1 92.19 358 THR A C 1
ATOM 2725 O O . THR A 1 358 ? 3.49 34.562 -0.956 1 92.19 358 THR A O 1
ATOM 2728 N N . ALA A 1 359 ? 3.004 32.438 -0.54 1 89.69 359 ALA A N 1
ATOM 2729 C CA . ALA A 1 359 ? 1.745 32.5 -1.278 1 89.69 359 ALA A CA 1
ATOM 2730 C C . ALA A 1 359 ? 0.656 33.188 -0.438 1 89.69 359 ALA A C 1
ATOM 2732 O O . ALA A 1 359 ? -0.363 33.625 -0.97 1 89.69 359 ALA A O 1
ATOM 2733 N N . GLY A 1 360 ? 0.833 33.281 0.876 1 85.88 360 GLY A N 1
ATOM 2734 C CA . GLY A 1 360 ? -0.177 33.844 1.744 1 85.88 360 GLY A CA 1
ATOM 2735 C C . GLY A 1 360 ? 0.239 33.906 3.203 1 85.88 360 GLY A C 1
ATOM 2736 O O . GLY A 1 360 ? 1.228 33.25 3.588 1 85.88 360 GLY A O 1
ATOM 2737 N N . ASP A 1 361 ? -0.546 34.656 3.965 1 88.25 361 ASP A N 1
ATOM 2738 C CA . ASP A 1 361 ? -0.246 34.844 5.383 1 88.25 361 ASP A CA 1
ATOM 2739 C C . ASP A 1 361 ? -1.23 34.062 6.25 1 88.25 361 ASP A C 1
ATOM 2741 O O . ASP A 1 361 ? -1.284 34.25 7.465 1 88.25 361 ASP A O 1
ATOM 2745 N N . ASP A 1 362 ? -1.879 33.156 5.613 1 91.25 362 ASP A N 1
ATOM 2746 C CA . ASP A 1 362 ? -2.973 32.5 6.301 1 91.25 362 ASP A CA 1
ATOM 2747 C C . ASP A 1 362 ? -2.449 31.344 7.168 1 91.25 362 ASP A C 1
ATOM 2749 O O . ASP A 1 362 ? -3.201 30.75 7.949 1 91.25 362 ASP A O 1
ATOM 2753 N N . ALA A 1 363 ? -1.122 31.062 6.992 1 95.5 363 ALA A N 1
ATOM 2754 C CA . ALA A 1 363 ? -0.562 29.969 7.789 1 95.5 363 ALA A CA 1
ATOM 2755 C C . ALA A 1 363 ? 0.859 30.297 8.242 1 95.5 363 ALA A C 1
ATOM 2757 O O . ALA A 1 363 ? 1.578 31.031 7.562 1 95.5 363 ALA A O 1
ATOM 2758 N N . LEU A 1 364 ? 1.195 29.812 9.375 1 96.69 364 LEU A N 1
ATOM 2759 C CA . LEU A 1 364 ? 2.572 29.875 9.852 1 96.69 364 LEU A CA 1
ATOM 2760 C C . LEU A 1 364 ? 2.926 28.609 10.641 1 96.69 364 LEU A C 1
ATOM 2762 O O . LEU A 1 364 ? 2.037 27.906 11.109 1 96.69 364 LEU A O 1
ATOM 2766 N N . TYR A 1 365 ? 4.176 28.344 10.75 1 98.5 365 TYR A N 1
ATOM 2767 C CA . TYR A 1 365 ? 4.695 27.156 11.422 1 98.5 365 TYR A CA 1
ATOM 2768 C C . TYR A 1 365 ? 5.859 27.5 12.336 1 98.5 365 TYR A C 1
ATOM 2770 O O . TYR A 1 365 ? 6.648 28.406 12.023 1 98.5 365 TYR A O 1
ATOM 2778 N N . VAL A 1 366 ? 5.871 26.891 13.445 1 98.62 366 VAL A N 1
ATOM 2779 C CA . VAL A 1 366 ? 6.988 27.031 14.375 1 98.62 366 VAL A CA 1
ATOM 2780 C C . VAL A 1 366 ? 7.691 25.688 14.547 1 98.62 366 VAL A C 1
ATOM 2782 O O . VAL A 1 366 ? 7.043 24.656 14.727 1 98.62 366 VAL A O 1
ATOM 2785 N N . LEU A 1 367 ? 8.992 25.719 14.453 1 98.12 367 LEU A N 1
ATOM 2786 C CA . LEU A 1 367 ? 9.812 24.531 14.602 1 98.12 367 LEU A CA 1
ATOM 2787 C C . LEU A 1 367 ? 10.836 24.703 15.719 1 98.12 367 LEU A C 1
ATOM 2789 O O . LEU A 1 367 ? 11.602 25.672 15.719 1 98.12 367 LEU A O 1
ATOM 2793 N N . MET A 1 368 ? 10.805 23.75 16.641 1 97.62 368 MET A N 1
ATOM 2794 C CA . MET A 1 368 ? 11.805 23.75 17.703 1 97.62 368 MET A CA 1
ATOM 2795 C C . MET A 1 368 ? 13.109 23.125 17.219 1 97.62 368 MET A C 1
ATOM 2797 O O . MET A 1 368 ? 13.094 22.078 16.578 1 97.62 368 MET A O 1
ATOM 2801 N N . PRO A 1 369 ? 14.227 23.781 17.516 1 97.12 369 PRO A N 1
ATOM 2802 C CA . PRO A 1 369 ? 15.5 23.172 17.141 1 97.12 369 PRO A CA 1
ATOM 2803 C C . PRO A 1 369 ? 15.852 21.953 17.984 1 97.12 369 PRO A C 1
ATOM 2805 O O . PRO A 1 369 ? 15.258 21.75 19.047 1 97.12 369 PRO A O 1
ATOM 2808 N N . MET A 1 370 ? 16.656 21.109 17.438 1 93.19 370 MET A N 1
ATOM 2809 C CA . MET A 1 370 ? 17.219 19.969 18.156 1 93.19 370 MET A CA 1
ATOM 2810 C C . MET A 1 370 ? 18.734 20.078 18.266 1 93.19 370 MET A C 1
ATOM 2812 O O . MET A 1 370 ? 19.359 20.812 17.484 1 93.19 370 MET A O 1
ATOM 2816 N N . ARG A 1 371 ? 19.266 19.328 19.297 1 86.75 371 ARG A N 1
ATOM 2817 C CA . ARG A 1 371 ? 20.719 19.281 19.406 1 86.75 371 ARG A CA 1
ATOM 2818 C C . ARG A 1 371 ? 21.312 18.375 18.328 1 86.75 371 ARG A C 1
ATOM 2820 O O . ARG A 1 371 ? 20.797 17.281 18.062 1 86.75 371 ARG A O 1
ATOM 2827 N N . VAL A 1 372 ? 22.172 18.938 17.594 1 82.5 372 VAL A N 1
ATOM 2828 C CA . VAL A 1 372 ? 22.812 18.188 16.516 1 82.5 372 VAL A CA 1
ATOM 2829 C C . VAL A 1 372 ? 24.328 18.266 16.688 1 82.5 372 VAL A C 1
ATOM 2831 O O . VAL A 1 372 ? 24.859 19.234 17.219 1 82.5 372 VAL A O 1
ATOM 2834 N N . MET B 1 1 ? 39.438 2.83 -5.41 1 96.75 1 MET B N 1
ATOM 2835 C CA . MET B 1 1 ? 38.438 2.807 -6.488 1 96.75 1 MET B CA 1
ATOM 2836 C C . MET B 1 1 ? 37.844 4.195 -6.711 1 96.75 1 MET B C 1
ATOM 2838 O O . MET B 1 1 ? 37.531 4.895 -5.754 1 96.75 1 MET B O 1
ATOM 2842 N N . ARG B 1 2 ? 37.875 4.645 -7.965 1 98.38 2 ARG B N 1
ATOM 2843 C CA . ARG B 1 2 ? 37.25 5.91 -8.352 1 98.38 2 ARG B CA 1
ATOM 2844 C C . ARG B 1 2 ? 36.594 5.797 -9.719 1 98.38 2 ARG B C 1
ATOM 2846 O O . ARG B 1 2 ? 37.25 5.602 -10.734 1 98.38 2 ARG B O 1
ATOM 2853 N N . ILE B 1 3 ? 35.25 5.98 -9.766 1 98.62 3 ILE B N 1
ATOM 2854 C CA . ILE B 1 3 ? 34.531 5.793 -11.016 1 98.62 3 ILE B CA 1
ATOM 2855 C C . ILE B 1 3 ? 33.406 6.832 -11.125 1 98.62 3 ILE B C 1
ATOM 2857 O O . ILE B 1 3 ? 32.969 7.391 -10.117 1 98.62 3 ILE B O 1
ATOM 2861 N N . THR B 1 4 ? 33 7.152 -12.305 1 98.69 4 THR B N 1
ATOM 2862 C CA . THR B 1 4 ? 31.844 7.973 -12.609 1 98.69 4 THR B CA 1
ATOM 2863 C C . THR B 1 4 ? 30.891 7.234 -13.539 1 98.69 4 THR B C 1
ATOM 2865 O O . THR B 1 4 ? 31.328 6.574 -14.484 1 98.69 4 THR B O 1
ATOM 2868 N N . LEU B 1 5 ? 29.688 7.332 -13.266 1 97.88 5 LEU B N 1
ATOM 2869 C CA . LEU B 1 5 ? 28.734 6.703 -14.172 1 97.88 5 LEU B CA 1
ATOM 2870 C C . LEU B 1 5 ? 27.391 7.422 -14.133 1 97.88 5 LEU B C 1
ATOM 2872 O O . LEU B 1 5 ? 27.156 8.266 -13.266 1 97.88 5 LEU B O 1
ATOM 2876 N N . GLU B 1 6 ? 26.562 7.125 -15.086 1 98.19 6 GLU B N 1
ATOM 2877 C CA . GLU B 1 6 ? 25.219 7.715 -15.172 1 98.19 6 GLU B CA 1
ATOM 2878 C C . GLU B 1 6 ? 24.312 7.172 -14.078 1 98.19 6 GLU B C 1
ATOM 2880 O O . GLU B 1 6 ? 24.234 5.957 -13.867 1 98.19 6 GLU B O 1
ATOM 2885 N N . ARG B 1 7 ? 23.531 8.062 -13.398 1 98.38 7 ARG B N 1
ATOM 2886 C CA . ARG B 1 7 ? 22.625 7.699 -12.312 1 98.38 7 ARG B CA 1
ATOM 2887 C C . ARG B 1 7 ? 21.625 6.633 -12.75 1 98.38 7 ARG B C 1
ATOM 2889 O O . ARG B 1 7 ? 21.375 5.672 -12.023 1 98.38 7 ARG B O 1
ATOM 2896 N N . SER B 1 8 ? 21.078 6.801 -13.922 1 98.12 8 SER B N 1
ATOM 2897 C CA . SER B 1 8 ? 20.047 5.891 -14.398 1 98.12 8 SER B CA 1
ATOM 2898 C C . SER B 1 8 ? 20.578 4.465 -14.523 1 98.12 8 SER B C 1
ATOM 2900 O O . SER B 1 8 ? 19.906 3.506 -14.156 1 98.12 8 SER B O 1
ATOM 2902 N N . ASN B 1 9 ? 21.828 4.312 -15.031 1 97.44 9 ASN B N 1
ATOM 2903 C CA . ASN B 1 9 ? 22.453 2.996 -15.156 1 97.44 9 ASN B CA 1
ATOM 2904 C C . ASN B 1 9 ? 22.703 2.371 -13.781 1 97.44 9 ASN B C 1
ATOM 2906 O O . ASN B 1 9 ? 22.406 1.197 -13.562 1 97.44 9 ASN B O 1
ATOM 2910 N N . LEU B 1 10 ? 23.25 3.189 -12.953 1 98.56 10 LEU B N 1
ATOM 2911 C CA . LEU B 1 10 ? 23.547 2.717 -11.609 1 98.56 10 LEU B CA 1
ATOM 2912 C C . LEU B 1 10 ? 22.281 2.289 -10.883 1 98.56 10 LEU B C 1
ATOM 2914 O O . LEU B 1 10 ? 22.234 1.221 -10.273 1 98.56 10 LEU B O 1
ATOM 2918 N N . LEU B 1 11 ? 21.25 3.107 -10.961 1 98.56 11 LEU B N 1
ATOM 2919 C CA . LEU B 1 11 ? 19.984 2.834 -10.281 1 98.56 11 LEU B CA 1
ATOM 2920 C C . LEU B 1 11 ? 19.359 1.542 -10.797 1 98.56 11 LEU B C 1
ATOM 2922 O O . LEU B 1 11 ? 18.875 0.731 -10.008 1 98.56 11 LEU B O 1
ATOM 2926 N N . LYS B 1 12 ? 19.391 1.353 -12.078 1 96.94 12 LYS B N 1
ATOM 2927 C CA . LYS B 1 12 ? 18.828 0.143 -12.68 1 96.94 12 LYS B CA 1
ATOM 2928 C C . LYS B 1 12 ? 19.5 -1.107 -12.117 1 96.94 12 LYS B C 1
ATOM 2930 O O . LYS B 1 12 ? 18.828 -2.055 -11.711 1 96.94 12 LYS B O 1
ATOM 2935 N N . SER B 1 13 ? 20.797 -1.129 -12.109 1 97.75 13 SER B N 1
ATOM 2936 C CA . SER B 1 13 ? 21.547 -2.279 -11.617 1 97.75 13 SER B CA 1
ATOM 2937 C C . SER B 1 13 ? 21.344 -2.482 -10.125 1 97.75 13 SER B C 1
ATOM 2939 O O . SER B 1 13 ? 21.156 -3.613 -9.664 1 97.75 13 SER B O 1
ATOM 2941 N N . LEU B 1 14 ? 21.344 -1.369 -9.422 1 98.5 14 LEU B N 1
ATOM 2942 C CA . LEU B 1 14 ? 21.141 -1.448 -7.977 1 98.5 14 LEU B CA 1
ATOM 2943 C C . LEU B 1 14 ? 19.75 -1.982 -7.656 1 98.5 14 LEU B C 1
ATOM 2945 O O . LEU B 1 14 ? 19.562 -2.66 -6.641 1 98.5 14 LEU B O 1
ATOM 2949 N N . ASN B 1 15 ? 18.797 -1.663 -8.461 1 97.56 15 ASN B N 1
ATOM 2950 C CA . ASN B 1 15 ? 17.438 -2.164 -8.258 1 97.56 15 ASN B CA 1
ATOM 2951 C C . ASN B 1 15 ? 17.391 -3.689 -8.289 1 97.56 15 ASN B C 1
ATOM 2953 O O . ASN B 1 15 ? 16.625 -4.309 -7.555 1 97.56 15 ASN B O 1
ATOM 2957 N N . HIS B 1 16 ? 18.234 -4.289 -9.109 1 96.69 16 HIS B N 1
ATOM 2958 C CA . HIS B 1 16 ? 18.328 -5.742 -9.18 1 96.69 16 HIS B CA 1
ATOM 2959 C C . HIS B 1 16 ? 19.062 -6.312 -7.98 1 96.69 16 HIS B C 1
ATOM 2961 O O . HIS B 1 16 ? 18.562 -7.211 -7.301 1 96.69 16 HIS B O 1
ATOM 2967 N N . VAL B 1 17 ? 20.141 -5.727 -7.695 1 97.12 17 VAL B N 1
ATOM 2968 C CA . VAL B 1 17 ? 21.109 -6.324 -6.785 1 97.12 17 VAL B CA 1
ATOM 2969 C C . VAL B 1 17 ? 20.625 -6.184 -5.344 1 97.12 17 VAL B C 1
ATOM 2971 O O . VAL B 1 17 ? 20.766 -7.109 -4.543 1 97.12 17 VAL B O 1
ATOM 2974 N N . HIS B 1 18 ? 20.047 -5.043 -5.047 1 97.06 18 HIS B N 1
ATOM 2975 C CA . HIS B 1 18 ? 19.688 -4.801 -3.65 1 97.06 18 HIS B CA 1
ATOM 2976 C C . HIS B 1 18 ? 18.562 -5.715 -3.195 1 97.06 18 HIS B C 1
ATOM 2978 O O . HIS B 1 18 ? 18.422 -5.98 -1.999 1 97.06 18 HIS B O 1
ATOM 2984 N N . ARG B 1 19 ? 17.766 -6.258 -4.07 1 96.25 19 ARG B N 1
ATOM 2985 C CA . ARG B 1 19 ? 16.609 -7.09 -3.742 1 96.25 19 ARG B CA 1
ATOM 2986 C C . ARG B 1 19 ? 17.062 -8.43 -3.162 1 96.25 19 ARG B C 1
ATOM 2988 O O . ARG B 1 19 ? 16.312 -9.07 -2.426 1 96.25 19 ARG B O 1
ATOM 2995 N N . VAL B 1 20 ? 18.234 -8.844 -3.523 1 96.56 20 VAL B N 1
ATOM 2996 C CA . VAL B 1 20 ? 18.766 -10.117 -3.055 1 96.56 20 VAL B CA 1
ATOM 2997 C C . VAL B 1 20 ? 19.234 -9.984 -1.61 1 96.56 20 VAL B C 1
ATOM 2999 O O . VAL B 1 20 ? 19.297 -10.969 -0.875 1 96.56 20 VAL B O 1
ATOM 3002 N N . VAL B 1 21 ? 19.531 -8.742 -1.223 1 97.38 21 VAL B N 1
ATOM 3003 C CA . VAL B 1 21 ? 20.062 -8.461 0.108 1 97.38 21 VAL B CA 1
ATOM 3004 C C . VAL B 1 21 ? 18.922 -8.406 1.118 1 97.38 21 VAL B C 1
ATOM 3006 O O . VAL B 1 21 ? 17.969 -7.637 0.951 1 97.38 21 VAL B O 1
ATOM 3009 N N . GLU B 1 22 ? 19.062 -9.234 2.139 1 96 22 GLU B N 1
ATOM 3010 C CA . GLU B 1 22 ? 18.047 -9.25 3.176 1 96 22 GLU B CA 1
ATOM 3011 C C . GLU B 1 22 ? 18.062 -7.957 3.984 1 96 22 GLU B C 1
ATOM 3013 O O . GLU B 1 22 ? 19.125 -7.371 4.207 1 96 22 GLU B O 1
ATOM 3018 N N . ARG B 1 23 ? 16.953 -7.598 4.438 1 91.88 23 ARG B N 1
ATOM 3019 C CA . ARG B 1 23 ? 16.859 -6.371 5.219 1 91.88 23 ARG B CA 1
ATOM 3020 C C . ARG B 1 23 ? 17.516 -6.539 6.586 1 91.88 23 ARG B C 1
ATOM 3022 O O . ARG B 1 23 ? 18.109 -5.602 7.113 1 91.88 23 ARG B O 1
ATOM 3029 N N . ARG B 1 24 ? 17.391 -7.75 7.121 1 91.81 24 ARG B N 1
ATOM 3030 C CA . ARG B 1 24 ? 18.016 -8.055 8.398 1 91.81 24 ARG B CA 1
ATOM 3031 C C . ARG B 1 24 ? 19.094 -9.133 8.242 1 91.81 24 ARG B C 1
ATOM 3033 O O . ARG B 1 24 ? 18.828 -10.203 7.691 1 91.81 24 ARG B O 1
ATOM 3040 N N . ASN B 1 25 ? 20.281 -8.812 8.773 1 93 25 ASN B N 1
ATOM 3041 C CA . ASN B 1 25 ? 21.406 -9.742 8.688 1 93 25 ASN B CA 1
ATOM 3042 C C . ASN B 1 25 ? 22.172 -9.805 10 1 93 25 ASN B C 1
ATOM 3044 O O . ASN B 1 25 ? 22.453 -8.773 10.609 1 93 25 ASN B O 1
ATOM 3048 N N . THR B 1 26 ? 22.469 -11.023 10.414 1 91.94 26 THR B N 1
ATOM 3049 C CA . THR B 1 26 ? 23.328 -11.188 11.578 1 91.94 26 THR B CA 1
ATOM 3050 C C . THR B 1 26 ? 24.797 -11.016 11.195 1 91.94 26 THR B C 1
ATOM 3052 O O . THR B 1 26 ? 25.625 -10.672 12.039 1 91.94 26 THR B O 1
ATOM 3055 N N . ILE B 1 27 ? 25.109 -11.273 9.977 1 94.88 27 ILE B N 1
ATOM 3056 C CA . ILE B 1 27 ? 26.453 -11.078 9.445 1 94.88 27 ILE B CA 1
ATOM 3057 C C . ILE B 1 27 ? 26.531 -9.766 8.672 1 94.88 27 ILE B C 1
ATOM 3059 O O . ILE B 1 27 ? 25.969 -9.664 7.57 1 94.88 27 ILE B O 1
ATOM 3063 N N . PRO B 1 28 ? 27.203 -8.789 9.133 1 94.88 28 PRO B N 1
ATOM 3064 C CA . PRO B 1 28 ? 27.125 -7.418 8.617 1 94.88 28 PRO B CA 1
ATOM 3065 C C . PRO B 1 28 ? 27.453 -7.324 7.129 1 94.88 28 PRO B C 1
ATOM 3067 O O . PRO B 1 28 ? 26.781 -6.59 6.395 1 94.88 28 PRO B O 1
ATOM 3070 N N . ILE B 1 29 ? 28.391 -8.125 6.652 1 96.94 29 ILE B N 1
ATOM 3071 C CA . ILE B 1 29 ? 28.859 -7.98 5.277 1 96.94 29 ILE B CA 1
ATOM 3072 C C . ILE B 1 29 ? 27.766 -8.422 4.309 1 96.94 29 ILE B C 1
ATOM 3074 O O . ILE B 1 29 ? 27.766 -8.047 3.135 1 96.94 29 ILE B O 1
ATOM 3078 N N . LEU B 1 30 ? 26.797 -9.195 4.77 1 97.5 30 LEU B N 1
ATOM 3079 C CA . LEU B 1 30 ? 25.703 -9.688 3.92 1 97.5 30 LEU B CA 1
ATOM 3080 C C . LEU B 1 30 ? 24.672 -8.594 3.668 1 97.5 30 LEU B C 1
ATOM 3082 O O . LEU B 1 30 ? 23.828 -8.734 2.785 1 97.5 30 LEU B O 1
ATOM 3086 N N . SER B 1 31 ? 24.797 -7.488 4.363 1 97.62 31 SER B N 1
ATOM 3087 C CA . SER B 1 31 ? 23.953 -6.324 4.09 1 97.62 31 SER B CA 1
ATOM 3088 C C . SER B 1 31 ? 24.547 -5.473 2.969 1 97.62 31 SER B C 1
ATOM 3090 O O . SER B 1 31 ? 23.891 -4.539 2.488 1 97.62 31 SER B O 1
ATOM 3092 N N . ASN B 1 32 ? 25.703 -5.84 2.525 1 97.81 32 ASN B N 1
ATOM 3093 C CA . ASN B 1 32 ? 26.438 -5 1.586 1 97.81 32 ASN B CA 1
ATOM 3094 C C . ASN B 1 32 ? 26.375 -5.555 0.166 1 97.81 32 ASN B C 1
ATOM 3096 O O . ASN B 1 32 ? 26.031 -6.719 -0.035 1 97.81 32 ASN B O 1
ATOM 3100 N N . VAL B 1 33 ? 26.625 -4.711 -0.751 1 98.5 33 VAL B N 1
ATOM 3101 C CA . VAL B 1 33 ? 26.906 -5.062 -2.137 1 98.5 33 VAL B CA 1
ATOM 3102 C C . VAL B 1 33 ? 28.406 -4.918 -2.404 1 98.5 33 VAL B C 1
ATOM 3104 O O . VAL B 1 33 ? 29.031 -3.965 -1.941 1 98.5 33 VAL B O 1
ATOM 3107 N N . LEU B 1 34 ? 28.953 -5.871 -3.029 1 98.5 34 LEU B N 1
ATOM 3108 C CA . LEU B 1 34 ? 30.344 -5.785 -3.486 1 98.5 34 LEU B CA 1
ATOM 3109 C C . LEU B 1 34 ? 30.438 -5 -4.789 1 98.5 34 LEU B C 1
ATOM 3111 O O . LEU B 1 34 ? 29.734 -5.316 -5.762 1 98.5 34 LEU B O 1
ATOM 3115 N N . LEU B 1 35 ? 31.234 -3.973 -4.809 1 98.62 35 LEU B N 1
ATOM 3116 C CA . LEU B 1 35 ? 31.531 -3.148 -5.977 1 98.62 35 LEU B CA 1
ATOM 3117 C C . LEU B 1 35 ? 32.969 -3.365 -6.461 1 98.62 35 LEU B C 1
ATOM 3119 O O . LEU B 1 35 ? 33.906 -3.258 -5.68 1 98.62 35 LEU B O 1
ATOM 3123 N N . ARG B 1 36 ? 33.062 -3.695 -7.703 1 98.19 36 ARG B N 1
ATOM 3124 C CA . ARG B 1 36 ? 34.375 -3.854 -8.305 1 98.19 36 ARG B CA 1
ATOM 3125 C C . ARG B 1 36 ? 34.5 -3.08 -9.609 1 98.19 36 ARG B C 1
ATOM 3127 O O . ARG B 1 36 ? 33.75 -3.348 -10.555 1 98.19 36 ARG B O 1
ATOM 3134 N N . ALA B 1 37 ? 35.375 -2.125 -9.609 1 98.12 37 ALA B N 1
ATOM 3135 C CA . ALA B 1 37 ? 35.625 -1.319 -10.805 1 98.12 37 ALA B CA 1
ATOM 3136 C C . ALA B 1 37 ? 36.844 -1.802 -11.555 1 98.12 37 ALA B C 1
ATOM 3138 O O . ALA B 1 37 ? 37.938 -1.914 -10.977 1 98.12 37 ALA B O 1
ATOM 3139 N N . SER B 1 38 ? 36.688 -2.113 -12.781 1 96.94 38 SER B N 1
ATOM 3140 C CA . SER B 1 38 ? 37.781 -2.484 -13.68 1 96.94 38 SER B CA 1
ATOM 3141 C C . SER B 1 38 ? 37.375 -2.27 -15.141 1 96.94 38 SER B C 1
ATOM 3143 O O . SER B 1 38 ? 36.219 -2.445 -15.508 1 96.94 38 SER B O 1
ATOM 3145 N N . GLY B 1 39 ? 38.406 -1.87 -15.938 1 96.12 39 GLY B N 1
ATOM 3146 C CA . GLY B 1 39 ? 38.094 -1.623 -17.328 1 96.12 39 GLY B CA 1
ATOM 3147 C C . GLY B 1 39 ? 37.094 -0.5 -17.531 1 96.12 39 GLY B C 1
ATOM 3148 O O . GLY B 1 39 ? 37.344 0.63 -17.094 1 96.12 39 GLY B O 1
ATOM 3149 N N . ALA B 1 40 ? 35.938 -0.887 -18.141 1 97.19 40 ALA B N 1
ATOM 3150 C CA . ALA B 1 40 ? 34.938 0.131 -18.453 1 97.19 40 ALA B CA 1
ATOM 3151 C C . ALA B 1 40 ? 33.625 -0.159 -17.719 1 97.19 40 ALA B C 1
ATOM 3153 O O . ALA B 1 40 ? 32.562 0.282 -18.156 1 97.19 40 ALA B O 1
ATOM 3154 N N . ASN B 1 41 ? 33.781 -0.942 -16.641 1 97.56 41 ASN B N 1
ATOM 3155 C CA . ASN B 1 41 ? 32.531 -1.358 -16 1 97.56 41 ASN B CA 1
ATOM 3156 C C . ASN B 1 41 ? 32.656 -1.316 -14.477 1 97.56 41 ASN B C 1
ATOM 3158 O O . ASN B 1 41 ? 33.75 -1.388 -13.93 1 97.56 41 ASN B O 1
ATOM 3162 N N . LEU B 1 42 ? 31.609 -1.144 -13.859 1 98.62 42 LEU B N 1
ATOM 3163 C CA . LEU B 1 42 ? 31.391 -1.459 -12.453 1 98.62 42 LEU B CA 1
ATOM 3164 C C . LEU B 1 42 ? 30.641 -2.773 -12.297 1 98.62 42 LEU B C 1
ATOM 3166 O O . LEU B 1 42 ? 29.5 -2.896 -12.758 1 98.62 42 LEU B O 1
ATOM 3170 N N . ASP B 1 43 ? 31.266 -3.732 -11.68 1 98 43 ASP B N 1
ATOM 3171 C CA . ASP B 1 43 ? 30.609 -4.992 -11.359 1 98 43 ASP B CA 1
ATOM 3172 C C . ASP B 1 43 ? 30 -4.957 -9.953 1 98 43 ASP B C 1
ATOM 3174 O O . ASP B 1 43 ? 30.672 -4.594 -8.992 1 98 43 ASP B O 1
ATOM 3178 N N . MET B 1 44 ? 28.797 -5.301 -9.875 1 98.5 44 MET B N 1
ATOM 3179 C CA . MET B 1 44 ? 28.109 -5.367 -8.594 1 98.5 44 MET B CA 1
ATOM 3180 C C . MET B 1 44 ? 27.719 -6.805 -8.258 1 98.5 44 MET B C 1
ATOM 3182 O O . MET B 1 44 ? 27.25 -7.543 -9.133 1 98.5 44 MET B O 1
ATOM 3186 N N . LYS B 1 45 ? 27.906 -7.172 -6.988 1 97.81 45 LYS B N 1
ATOM 3187 C CA . LYS B 1 45 ? 27.578 -8.516 -6.52 1 97.81 45 LYS B CA 1
ATOM 3188 C C . LYS B 1 45 ? 26.906 -8.469 -5.156 1 97.81 45 LYS B C 1
ATOM 3190 O O . LYS B 1 45 ? 27.344 -7.766 -4.25 1 97.81 45 LYS B O 1
ATOM 3195 N N . ALA B 1 46 ? 25.828 -9.141 -4.996 1 97.56 46 ALA B N 1
ATOM 3196 C CA . ALA B 1 46 ? 25.125 -9.305 -3.73 1 97.56 46 ALA B CA 1
ATOM 3197 C C . ALA B 1 46 ? 24.734 -10.758 -3.498 1 97.56 46 ALA B C 1
ATOM 3199 O O . ALA B 1 46 ? 24.562 -11.523 -4.453 1 97.56 46 ALA B O 1
ATOM 3200 N N . THR B 1 47 ? 24.641 -11.148 -2.215 1 97.19 47 THR B N 1
ATOM 3201 C CA . THR B 1 47 ? 24.297 -12.523 -1.894 1 97.19 47 THR B CA 1
ATOM 3202 C C . THR B 1 47 ? 23.734 -12.625 -0.48 1 97.19 47 THR B C 1
ATOM 3204 O O . THR B 1 47 ? 24.047 -11.797 0.38 1 97.19 47 THR B O 1
ATOM 3207 N N . ASP B 1 48 ? 22.859 -13.562 -0.272 1 96.06 48 ASP B N 1
ATOM 3208 C CA . ASP B 1 48 ? 22.453 -13.953 1.071 1 96.06 48 ASP B CA 1
ATOM 3209 C C . ASP B 1 48 ? 22.953 -15.352 1.415 1 96.06 48 ASP B C 1
ATOM 3211 O O . ASP B 1 48 ? 22.422 -16 2.311 1 96.06 48 ASP B O 1
ATOM 3215 N N . LEU B 1 49 ? 23.938 -15.797 0.637 1 95.56 49 LEU B N 1
ATOM 3216 C CA . LEU B 1 49 ? 24.625 -17.078 0.788 1 95.56 49 LEU B CA 1
ATOM 3217 C C . LEU B 1 49 ? 23.859 -18.188 0.069 1 95.56 49 LEU B C 1
ATOM 3219 O O . LEU B 1 49 ? 24.453 -19.203 -0.293 1 95.56 49 LEU B O 1
ATOM 3223 N N . ASP B 1 50 ? 22.609 -18.047 -0.209 1 95.44 50 ASP B N 1
ATOM 3224 C CA . ASP B 1 50 ? 21.828 -19.016 -0.966 1 95.44 50 ASP B CA 1
ATOM 3225 C C . ASP B 1 50 ? 21.594 -18.547 -2.4 1 95.44 50 ASP B C 1
ATOM 3227 O O . ASP B 1 50 ? 21.547 -19.344 -3.328 1 95.44 50 ASP B O 1
ATOM 3231 N N . LEU B 1 51 ? 21.422 -17.281 -2.523 1 96.31 51 LEU B N 1
ATOM 3232 C CA . LEU B 1 51 ? 21.172 -16.609 -3.795 1 96.31 51 LEU B CA 1
ATOM 3233 C C . LEU B 1 51 ? 22.203 -15.5 -4.031 1 96.31 51 LEU B C 1
ATOM 3235 O O . LEU B 1 51 ? 22.516 -14.742 -3.113 1 96.31 51 LEU B O 1
ATOM 3239 N N . GLU B 1 52 ? 22.797 -15.508 -5.211 1 97.06 52 GLU B N 1
ATOM 3240 C CA . GLU B 1 52 ? 23.781 -14.484 -5.594 1 97.06 52 GLU B CA 1
ATOM 3241 C C . GLU B 1 52 ? 23.391 -13.828 -6.914 1 97.06 52 GLU B C 1
ATOM 3243 O O . GLU B 1 52 ? 22.953 -14.5 -7.848 1 97.06 52 GLU B O 1
ATOM 3248 N N . ILE B 1 53 ? 23.516 -12.578 -7.004 1 97.31 53 ILE B N 1
ATOM 3249 C CA . ILE B 1 53 ? 23.266 -11.836 -8.234 1 97.31 53 ILE B CA 1
ATOM 3250 C C . ILE B 1 53 ? 24.484 -10.984 -8.594 1 97.31 53 ILE B C 1
ATOM 3252 O O . ILE B 1 53 ? 25.125 -10.422 -7.707 1 97.31 53 ILE B O 1
ATOM 3256 N N . THR B 1 54 ? 24.828 -10.938 -9.836 1 96.88 54 THR B N 1
ATOM 3257 C CA . THR B 1 54 ? 25.891 -10.07 -10.352 1 96.88 54 THR B CA 1
ATOM 3258 C C . THR B 1 54 ? 25.406 -9.305 -11.578 1 96.88 54 THR B C 1
ATOM 3260 O O . THR B 1 54 ? 24.609 -9.812 -12.367 1 96.88 54 THR B O 1
ATOM 3263 N N . GLU B 1 55 ? 25.844 -8.156 -11.68 1 97.38 55 GLU B N 1
ATOM 3264 C CA . GLU B 1 55 ? 25.531 -7.328 -12.836 1 97.38 55 GLU B CA 1
ATOM 3265 C C . GLU B 1 55 ? 26.625 -6.301 -13.102 1 97.38 55 GLU B C 1
ATOM 3267 O O . GLU B 1 55 ? 27.141 -5.695 -12.164 1 97.38 55 GLU B O 1
ATOM 3272 N N . ALA B 1 56 ? 27 -6.176 -14.336 1 97.31 56 ALA B N 1
ATOM 3273 C CA . ALA B 1 56 ? 27.969 -5.164 -14.75 1 97.31 56 ALA B CA 1
ATOM 3274 C C . ALA B 1 56 ? 27.266 -3.963 -15.391 1 97.31 56 ALA B C 1
ATOM 3276 O O . ALA B 1 56 ? 26.328 -4.125 -16.156 1 97.31 56 ALA B O 1
ATOM 3277 N N . THR B 1 57 ? 27.734 -2.812 -15.039 1 97.62 57 THR B N 1
ATOM 3278 C CA . THR B 1 57 ? 27.203 -1.578 -15.609 1 97.62 57 THR B CA 1
ATOM 3279 C C . THR B 1 57 ? 28.344 -0.689 -16.109 1 97.62 57 THR B C 1
ATOM 3281 O O . THR B 1 57 ? 29.375 -0.573 -15.461 1 97.62 57 THR B O 1
ATOM 3284 N N . PRO B 1 58 ? 28.078 -0.038 -17.281 1 97.75 58 PRO B N 1
ATOM 3285 C CA . PRO B 1 58 ? 29.141 0.834 -17.797 1 97.75 58 PRO B CA 1
ATOM 3286 C C . PRO B 1 58 ? 29.516 1.959 -16.844 1 97.75 58 PRO B C 1
ATOM 3288 O O . PRO B 1 58 ? 28.625 2.559 -16.219 1 97.75 58 PRO B O 1
ATOM 3291 N N . ALA B 1 59 ? 30.766 2.137 -16.75 1 98.06 59 ALA B N 1
ATOM 3292 C CA . ALA B 1 59 ? 31.297 3.18 -15.883 1 98.06 59 ALA B CA 1
ATOM 3293 C C . ALA B 1 59 ? 32.625 3.711 -16.406 1 98.06 59 ALA B C 1
ATOM 3295 O O . ALA B 1 59 ? 33.375 2.988 -17.078 1 98.06 59 ALA B O 1
ATOM 3296 N N . MET B 1 60 ? 32.875 4.973 -16.203 1 98.56 60 MET B N 1
ATOM 3297 C CA . MET B 1 60 ? 34.188 5.535 -16.438 1 98.56 60 MET B CA 1
ATOM 3298 C C . MET B 1 60 ? 35.094 5.277 -15.242 1 98.56 60 MET B C 1
ATOM 3300 O O . MET B 1 60 ? 35 5.961 -14.219 1 98.56 60 MET B O 1
ATOM 3304 N N . VAL B 1 61 ? 36.094 4.395 -15.438 1 98.5 61 VAL B N 1
ATOM 3305 C CA . VAL B 1 61 ? 36.938 3.967 -14.344 1 98.5 61 VAL B CA 1
ATOM 3306 C C . VAL B 1 61 ? 38.25 4.777 -14.359 1 98.5 61 VAL B C 1
ATOM 3308 O O . VAL B 1 61 ? 39.062 4.613 -15.258 1 98.5 61 VAL B O 1
ATOM 3311 N N . GLU B 1 62 ? 38.375 5.645 -13.445 1 98.31 62 GLU B N 1
ATOM 3312 C CA . GLU B 1 62 ? 39.625 6.387 -13.281 1 98.31 62 GLU B CA 1
ATOM 3313 C C . GLU B 1 62 ? 40.625 5.578 -12.477 1 98.31 62 GLU B C 1
ATOM 3315 O O . GLU B 1 62 ? 41.812 5.566 -12.805 1 98.31 62 GLU B O 1
ATOM 3320 N N . GLN B 1 63 ? 40.188 4.965 -11.414 1 97.88 63 GLN B N 1
ATOM 3321 C CA . GLN B 1 63 ? 41 4.09 -10.57 1 97.88 63 GLN B CA 1
ATOM 3322 C C . GLN B 1 63 ? 40.25 2.785 -10.273 1 97.88 63 GLN B C 1
ATOM 3324 O O . GLN B 1 63 ? 39.188 2.795 -9.656 1 97.88 63 GLN B O 1
ATOM 3329 N N . ALA B 1 64 ? 40.844 1.707 -10.648 1 98.06 64 ALA B N 1
ATOM 3330 C CA . ALA B 1 64 ? 40.25 0.391 -10.375 1 98.06 64 ALA B CA 1
ATOM 3331 C C . ALA B 1 64 ? 40.312 0.057 -8.891 1 98.06 64 ALA B C 1
ATOM 3333 O O . ALA B 1 64 ? 41.094 0.648 -8.148 1 98.06 64 ALA B O 1
ATOM 3334 N N . GLY B 1 65 ? 39.5 -0.86 -8.469 1 97.19 65 GLY B N 1
ATOM 3335 C CA . GLY B 1 65 ? 39.469 -1.301 -7.082 1 97.19 65 GLY B CA 1
ATOM 3336 C C . GLY B 1 65 ? 38.156 -1.931 -6.703 1 97.19 65 GLY B C 1
ATOM 3337 O O . GLY B 1 65 ? 37.281 -2.117 -7.555 1 97.19 65 GLY B O 1
ATOM 3338 N N . ALA B 1 66 ? 38.094 -2.354 -5.441 1 97.56 66 ALA B N 1
ATOM 3339 C CA . ALA B 1 66 ? 36.875 -3.012 -4.961 1 97.56 66 ALA B CA 1
ATOM 3340 C C . ALA B 1 66 ? 36.562 -2.617 -3.52 1 97.56 66 ALA B C 1
ATOM 3342 O O . ALA B 1 66 ? 37.469 -2.287 -2.756 1 97.56 66 ALA B O 1
ATOM 3343 N N . THR B 1 67 ? 35.344 -2.635 -3.146 1 97.94 67 THR B N 1
ATOM 3344 C CA . THR B 1 67 ? 34.875 -2.369 -1.793 1 97.94 67 THR B CA 1
ATOM 3345 C C . THR B 1 67 ? 33.469 -2.891 -1.604 1 97.94 67 THR B C 1
ATOM 3347 O O . THR B 1 67 ? 32.875 -3.447 -2.531 1 97.94 67 THR B O 1
ATOM 3350 N N . THR B 1 68 ? 32.938 -2.834 -0.391 1 98.19 68 THR B N 1
ATOM 3351 C CA . THR B 1 68 ? 31.531 -3.146 -0.135 1 98.19 68 THR B CA 1
ATOM 3352 C C . THR B 1 68 ? 30.844 -2.008 0.618 1 98.19 68 THR B C 1
ATOM 3354 O O . THR B 1 68 ? 31.484 -1.343 1.446 1 98.19 68 THR B O 1
ATOM 3357 N N . VAL B 1 69 ? 29.641 -1.729 0.255 1 98.06 69 VAL B N 1
ATOM 3358 C CA . VAL B 1 69 ? 28.844 -0.72 0.946 1 98.06 69 VAL B CA 1
ATOM 3359 C C . VAL B 1 69 ? 27.438 -1.241 1.164 1 98.06 69 VAL B C 1
ATOM 3361 O O . VAL B 1 69 ? 27 -2.178 0.49 1 98.06 69 VAL B O 1
ATOM 3364 N N . PRO B 1 70 ? 26.672 -0.687 2.156 1 97.19 70 PRO B N 1
ATOM 3365 C CA . PRO B 1 70 ? 25.297 -1.139 2.381 1 97.19 70 PRO B CA 1
ATOM 3366 C C . PRO B 1 70 ? 24.422 -1.007 1.136 1 97.19 70 PRO B C 1
ATOM 3368 O O . PRO B 1 70 ? 24.234 0.1 0.625 1 97.19 70 PRO B O 1
ATOM 3371 N N . ALA B 1 71 ? 23.828 -2.08 0.747 1 98.12 71 ALA B N 1
ATOM 3372 C CA . ALA B 1 71 ? 23.125 -2.164 -0.534 1 98.12 71 ALA B CA 1
ATOM 3373 C C . ALA B 1 71 ? 21.875 -1.299 -0.534 1 98.12 71 ALA B C 1
ATOM 3375 O O . ALA B 1 71 ? 21.672 -0.499 -1.449 1 98.12 71 ALA B O 1
ATOM 3376 N N . HIS B 1 72 ? 21.078 -1.482 0.487 1 97.5 72 HIS B N 1
ATOM 3377 C CA . HIS B 1 72 ? 19.828 -0.748 0.548 1 97.5 72 HIS B CA 1
ATOM 3378 C C . HIS B 1 72 ? 20.062 0.755 0.644 1 97.5 72 HIS B C 1
ATOM 3380 O O . HIS B 1 72 ? 19.359 1.543 0.006 1 97.5 72 HIS B O 1
ATOM 3386 N N . LEU B 1 73 ? 21 1.145 1.432 1 97.06 73 LEU B N 1
ATOM 3387 C CA . LEU B 1 73 ? 21.312 2.559 1.604 1 97.06 73 LEU B CA 1
ATOM 3388 C C . LEU B 1 73 ? 21.781 3.172 0.291 1 97.06 73 LEU B C 1
ATOM 3390 O O . LEU B 1 73 ? 21.328 4.25 -0.096 1 97.06 73 LEU B O 1
ATOM 3394 N N . LEU B 1 74 ? 22.688 2.488 -0.374 1 98.38 74 LEU B N 1
ATOM 3395 C CA . LEU B 1 74 ? 23.172 2.982 -1.656 1 98.38 74 LEU B CA 1
ATOM 3396 C C . LEU B 1 74 ? 22.031 3.109 -2.66 1 98.38 74 LEU B C 1
ATOM 3398 O O . LEU B 1 74 ? 21.938 4.109 -3.377 1 98.38 74 LEU B O 1
ATOM 3402 N N . TYR B 1 75 ? 21.203 2.139 -2.697 1 98.38 75 TYR B N 1
ATOM 3403 C CA . TYR B 1 75 ? 20.047 2.182 -3.59 1 98.38 75 TYR B CA 1
ATOM 3404 C C . TYR B 1 75 ? 19.188 3.406 -3.311 1 98.38 75 TYR B C 1
ATOM 3406 O O . TYR B 1 75 ? 18.844 4.148 -4.23 1 98.38 75 TYR B O 1
ATOM 3414 N N . GLU B 1 76 ? 18.844 3.631 -2.061 1 97.94 76 GLU B N 1
ATOM 3415 C CA . GLU B 1 76 ? 17.984 4.746 -1.674 1 97.94 76 GLU B CA 1
ATOM 3416 C C . GLU B 1 76 ? 18.641 6.086 -2.016 1 97.94 76 GLU B C 1
ATOM 3418 O O . GLU B 1 76 ? 17.953 7.016 -2.463 1 97.94 76 GLU B O 1
ATOM 3423 N N . ILE B 1 77 ? 19.922 6.219 -1.777 1 98.31 77 ILE B N 1
ATOM 3424 C CA . ILE B 1 77 ? 20.656 7.441 -2.094 1 98.31 77 ILE B CA 1
ATOM 3425 C C . ILE B 1 77 ? 20.562 7.727 -3.592 1 98.31 77 ILE B C 1
ATOM 3427 O O . ILE B 1 77 ? 20.156 8.82 -3.998 1 98.31 77 ILE B O 1
ATOM 3431 N N . VAL B 1 78 ? 20.875 6.727 -4.352 1 98.62 78 VAL B N 1
ATOM 3432 C CA . VAL B 1 78 ? 20.922 6.902 -5.797 1 98.62 78 VAL B CA 1
ATOM 3433 C C . VAL B 1 78 ? 19.516 7.176 -6.328 1 98.62 78 VAL B C 1
ATOM 3435 O O . VAL B 1 78 ? 19.328 7.992 -7.234 1 98.62 78 VAL B O 1
ATOM 3438 N N . ARG B 1 79 ? 18.516 6.52 -5.805 1 98.12 79 ARG B N 1
ATOM 3439 C CA . ARG B 1 79 ? 17.125 6.699 -6.203 1 98.12 79 ARG B CA 1
ATOM 3440 C C . ARG B 1 79 ? 16.703 8.156 -6.027 1 98.12 79 ARG B C 1
ATOM 3442 O O . ARG B 1 79 ? 15.898 8.664 -6.816 1 98.12 79 ARG B O 1
ATOM 3449 N N . LYS B 1 80 ? 17.203 8.844 -5.062 1 97.75 80 LYS B N 1
ATOM 3450 C CA . LYS B 1 80 ? 16.766 10.188 -4.707 1 97.75 80 LYS B CA 1
ATOM 3451 C C . LYS B 1 80 ? 17.594 11.25 -5.414 1 97.75 80 LYS B C 1
ATOM 3453 O O . LYS B 1 80 ? 17.312 12.445 -5.309 1 97.75 80 LYS B O 1
ATOM 3458 N N . LEU B 1 81 ? 18.625 10.875 -6.129 1 98.12 81 LEU B N 1
ATOM 3459 C CA . LEU B 1 81 ? 19.406 11.836 -6.898 1 98.12 81 LEU B CA 1
ATOM 3460 C C . LEU B 1 81 ? 18.656 12.297 -8.133 1 98.12 81 LEU B C 1
ATOM 3462 O O . LEU B 1 81 ? 17.766 11.594 -8.625 1 98.12 81 LEU B O 1
ATOM 3466 N N . PRO B 1 82 ? 18.969 13.438 -8.641 1 96 82 PRO B N 1
ATOM 3467 C CA . PRO B 1 82 ? 18.25 13.969 -9.789 1 96 82 PRO B CA 1
ATOM 3468 C C . PRO B 1 82 ? 18.406 13.102 -11.039 1 96 82 PRO B C 1
ATOM 3470 O O . PRO B 1 82 ? 19.484 12.547 -11.273 1 96 82 PRO B O 1
ATOM 3473 N N . ASP B 1 83 ? 17.406 13.148 -11.773 1 95.38 83 ASP B N 1
ATOM 3474 C CA . ASP B 1 83 ? 17.453 12.461 -13.062 1 95.38 83 ASP B CA 1
ATOM 3475 C C . ASP B 1 83 ? 18.516 13.086 -13.969 1 95.38 83 ASP B C 1
ATOM 3477 O O . ASP B 1 83 ? 18.656 14.312 -14.008 1 95.38 83 ASP B O 1
ATOM 3481 N N . GLY B 1 84 ? 19.219 12.266 -14.656 1 96.12 84 GLY B N 1
ATOM 3482 C CA . GLY B 1 84 ? 20.188 12.734 -15.633 1 96.12 84 GLY B CA 1
ATOM 3483 C C . GLY B 1 84 ? 21.516 13.086 -15.023 1 96.12 84 GLY B C 1
ATOM 3484 O O . GLY B 1 84 ? 22.453 13.461 -15.742 1 96.12 84 GLY B O 1
ATOM 3485 N N . SER B 1 85 ? 21.641 12.875 -13.75 1 97.62 85 SER B N 1
ATOM 3486 C CA . SER B 1 85 ? 22.891 13.258 -13.102 1 97.62 85 SER B CA 1
ATOM 3487 C C . SER B 1 85 ? 23.938 12.156 -13.211 1 97.62 85 SER B C 1
ATOM 3489 O O . SER B 1 85 ? 23.609 11.016 -13.562 1 97.62 85 SER B O 1
ATOM 3491 N N . GLU B 1 86 ? 25.188 12.578 -13.031 1 98.25 86 GLU B N 1
ATOM 3492 C CA . GLU B 1 86 ? 26.297 11.641 -12.883 1 98.25 86 GLU B CA 1
ATOM 3493 C C . GLU B 1 86 ? 26.609 11.383 -11.414 1 98.25 86 GLU B C 1
ATOM 3495 O O . GLU B 1 86 ? 26.438 12.266 -10.57 1 98.25 86 GLU B O 1
ATOM 3500 N N . VAL B 1 87 ? 27.094 10.188 -11.188 1 98.81 87 VAL B N 1
ATOM 3501 C CA . VAL B 1 87 ? 27.438 9.797 -9.82 1 98.81 87 VAL B CA 1
ATOM 3502 C C . VAL B 1 87 ? 28.922 9.445 -9.742 1 98.81 87 VAL B C 1
ATOM 3504 O O . VAL B 1 87 ? 29.422 8.656 -10.547 1 98.81 87 VAL B O 1
ATOM 3507 N N . LEU B 1 88 ? 29.594 10.055 -8.852 1 98.81 88 LEU B N 1
ATOM 3508 C CA . LEU B 1 88 ? 30.969 9.695 -8.523 1 98.81 88 LEU B CA 1
ATOM 3509 C C . LEU B 1 88 ? 31.016 8.734 -7.34 1 98.81 88 LEU B C 1
ATOM 3511 O O . LEU B 1 88 ? 30.406 9 -6.301 1 98.81 88 LEU B O 1
ATOM 3515 N N . LEU B 1 89 ? 31.625 7.586 -7.488 1 98.81 89 LEU B N 1
ATOM 3516 C CA . LEU B 1 89 ? 31.969 6.66 -6.414 1 98.81 89 LEU B CA 1
ATOM 3517 C C . LEU B 1 89 ? 33.469 6.613 -6.199 1 98.81 89 LEU B C 1
ATOM 3519 O O . LEU B 1 89 ? 34.219 6.281 -7.117 1 98.81 89 LEU B O 1
ATOM 3523 N N . ALA B 1 90 ? 33.844 6.961 -4.977 1 98.62 90 ALA B N 1
ATOM 3524 C CA . ALA B 1 90 ? 35.281 7 -4.715 1 98.62 90 ALA B CA 1
ATOM 3525 C C . ALA B 1 90 ? 35.594 6.492 -3.311 1 98.62 90 ALA B C 1
ATOM 3527 O O . ALA B 1 90 ? 35.125 7.047 -2.32 1 98.62 90 ALA B O 1
ATOM 3528 N N . THR B 1 91 ? 36.406 5.461 -3.227 1 98.06 91 THR B N 1
ATOM 3529 C CA . THR B 1 91 ? 36.844 4.965 -1.924 1 98.06 91 THR B CA 1
ATOM 3530 C C . THR B 1 91 ? 37.938 5.852 -1.34 1 98.06 91 THR B C 1
ATOM 3532 O O . THR B 1 91 ? 38.812 6.309 -2.064 1 98.06 91 THR B O 1
ATOM 3535 N N . ASN B 1 92 ? 37.812 6.129 -0.105 1 94.81 92 ASN B N 1
ATOM 3536 C CA . ASN B 1 92 ? 38.875 6.875 0.555 1 94.81 92 ASN B CA 1
ATOM 3537 C C . ASN B 1 92 ? 40.188 6.082 0.589 1 94.81 92 ASN B C 1
ATOM 3539 O O . ASN B 1 92 ? 40.188 4.859 0.423 1 94.81 92 ASN B O 1
ATOM 3543 N N . PRO B 1 93 ? 41.281 6.73 0.827 1 92.31 93 PRO B N 1
ATOM 3544 C CA . PRO B 1 93 ? 42.594 6.074 0.753 1 92.31 93 PRO B CA 1
ATOM 3545 C C . PRO B 1 93 ? 42.719 4.898 1.722 1 92.31 93 PRO B C 1
ATOM 3547 O O . PRO B 1 93 ? 43.344 3.891 1.396 1 92.31 93 PRO B O 1
ATOM 3550 N N . ASP B 1 94 ? 42.094 4.973 2.875 1 92.81 94 ASP B N 1
ATOM 3551 C CA . ASP B 1 94 ? 42.219 3.904 3.863 1 92.81 94 ASP B CA 1
ATOM 3552 C C . ASP B 1 94 ? 41.156 2.812 3.637 1 92.81 94 ASP B C 1
ATOM 3554 O O . ASP B 1 94 ? 41.156 1.804 4.344 1 92.81 94 ASP B O 1
ATOM 3558 N N . GLY B 1 95 ? 40.344 3.002 2.719 1 92.44 95 GLY B N 1
ATOM 3559 C CA . GLY B 1 95 ? 39.375 1.989 2.326 1 92.44 95 GLY B CA 1
ATOM 3560 C C . GLY B 1 95 ? 38.219 1.868 3.291 1 92.44 95 GLY B C 1
ATOM 3561 O O . GLY B 1 95 ? 37.344 1 3.131 1 92.44 95 GLY B O 1
ATOM 3562 N N . SER B 1 96 ? 38.094 2.734 4.27 1 94.69 96 SER B N 1
ATOM 3563 C CA . SER B 1 96 ? 37.125 2.615 5.34 1 94.69 96 SER B CA 1
ATOM 3564 C C . SER B 1 96 ? 35.75 3.176 4.91 1 94.69 96 SER B C 1
ATOM 3566 O O . SER B 1 96 ? 34.719 2.822 5.48 1 94.69 96 SER B O 1
ATOM 3568 N N . SER B 1 97 ? 35.844 4.07 3.912 1 97.62 97 SER B N 1
ATOM 3569 C CA . SER B 1 97 ? 34.594 4.684 3.471 1 97.62 97 SER B CA 1
ATOM 3570 C C . SER B 1 97 ? 34.594 4.945 1.968 1 97.62 97 SER B C 1
ATOM 3572 O O . SER B 1 97 ? 35.656 4.914 1.338 1 97.62 97 SER B O 1
ATOM 3574 N N . MET B 1 98 ? 33.438 5.105 1.427 1 98.44 98 MET B N 1
ATOM 3575 C CA . MET B 1 98 ? 33.25 5.469 0.024 1 98.44 98 MET B CA 1
ATOM 3576 C C . MET B 1 98 ? 32.406 6.73 -0.11 1 98.44 98 MET B C 1
ATOM 3578 O O . MET B 1 98 ? 31.344 6.848 0.522 1 98.44 98 MET B O 1
ATOM 3582 N N . THR B 1 99 ? 32.875 7.621 -0.911 1 98.62 99 THR B N 1
ATOM 3583 C CA . THR B 1 99 ? 32.125 8.828 -1.247 1 98.62 99 THR B CA 1
ATOM 3584 C C . THR B 1 99 ? 31.156 8.562 -2.404 1 98.62 99 THR B C 1
ATOM 3586 O O . THR B 1 99 ? 31.531 7.938 -3.396 1 98.62 99 THR B O 1
ATOM 3589 N N . VAL B 1 100 ? 29.969 8.906 -2.244 1 98.69 100 VAL B N 1
ATOM 3590 C CA . VAL B 1 100 ? 28.984 8.992 -3.311 1 98.69 100 VAL B CA 1
ATOM 3591 C C . VAL B 1 100 ? 28.625 10.461 -3.566 1 98.69 100 VAL B C 1
ATOM 3593 O O . VAL B 1 100 ? 28.016 11.117 -2.715 1 98.69 100 VAL B O 1
ATOM 3596 N N . ALA B 1 101 ? 28.984 10.969 -4.727 1 98.62 101 ALA B N 1
ATOM 3597 C CA . ALA B 1 101 ? 28.781 12.398 -4.969 1 98.62 101 ALA B CA 1
ATOM 3598 C C . ALA B 1 101 ? 28.031 12.625 -6.281 1 98.62 101 ALA B C 1
ATOM 3600 O O . ALA B 1 101 ? 28.266 11.93 -7.27 1 98.62 101 ALA B O 1
ATOM 3601 N N . SER B 1 102 ? 27.203 13.547 -6.34 1 98.44 102 SER B N 1
ATOM 3602 C CA . SER B 1 102 ? 26.453 14 -7.504 1 98.44 102 SER B CA 1
ATOM 3603 C C . SER B 1 102 ? 26.016 15.453 -7.34 1 98.44 102 SER B C 1
ATOM 3605 O O . SER B 1 102 ? 25.266 15.781 -6.418 1 98.44 102 SER B O 1
ATOM 3607 N N . GLY B 1 103 ? 26.453 16.344 -8.242 1 96.06 103 GLY B N 1
ATOM 3608 C CA . GLY B 1 103 ? 26.141 17.75 -8.078 1 96.06 103 GLY B CA 1
ATOM 3609 C C . GLY B 1 103 ? 26.625 18.312 -6.758 1 96.06 103 GLY B C 1
ATOM 3610 O O . GLY B 1 103 ? 27.812 18.266 -6.445 1 96.06 103 GLY B O 1
ATOM 3611 N N . ARG B 1 104 ? 25.609 18.812 -5.969 1 95.94 104 ARG B N 1
ATOM 3612 C CA . ARG B 1 104 ? 25.938 19.469 -4.703 1 95.94 104 ARG B CA 1
ATOM 3613 C C . ARG B 1 104 ? 25.75 18.5 -3.533 1 95.94 104 ARG B C 1
ATOM 3615 O O . ARG B 1 104 ? 25.906 18.891 -2.375 1 95.94 104 ARG B O 1
ATOM 3622 N N . SER B 1 105 ? 25.484 17.281 -3.809 1 97.5 105 SER B N 1
ATOM 3623 C CA . SER B 1 105 ? 25.266 16.266 -2.777 1 97.5 105 SER B CA 1
ATOM 3624 C C . SER B 1 105 ? 26.484 15.359 -2.615 1 97.5 105 SER B C 1
ATOM 3626 O O . SER B 1 105 ? 27.109 14.977 -3.602 1 97.5 105 SER B O 1
ATOM 3628 N N . LYS B 1 106 ? 26.797 15.086 -1.405 1 98.5 106 LYS B N 1
ATOM 3629 C CA . LYS B 1 106 ? 27.906 14.188 -1.092 1 98.5 106 LYS B CA 1
ATOM 3630 C C . LYS B 1 106 ? 27.562 13.281 0.091 1 98.5 106 LYS B C 1
ATOM 3632 O O . LYS B 1 106 ? 27.094 13.758 1.128 1 98.5 106 LYS B O 1
ATOM 3637 N N . PHE B 1 107 ? 27.797 12.016 -0.068 1 98.56 107 PHE B N 1
ATOM 3638 C CA . PHE B 1 107 ? 27.609 11.008 0.972 1 98.56 107 PHE B CA 1
ATOM 3639 C C . PHE B 1 107 ? 28.906 10.266 1.254 1 98.56 107 PHE B C 1
ATOM 3641 O O . PHE B 1 107 ? 29.75 10.117 0.365 1 98.56 107 PHE B O 1
ATOM 3648 N N . SER B 1 108 ? 29.062 9.891 2.459 1 98.31 108 SER B N 1
ATOM 3649 C CA . SER B 1 108 ? 30.125 8.977 2.857 1 98.31 108 SER B CA 1
ATOM 3650 C C . SER B 1 108 ? 29.562 7.707 3.48 1 98.31 108 SER B C 1
ATOM 3652 O O . SER B 1 108 ? 28.891 7.762 4.52 1 98.31 108 SER B O 1
ATOM 3654 N N . LEU B 1 109 ? 29.812 6.57 2.848 1 98.12 109 LEU B N 1
ATOM 3655 C CA . LEU B 1 109 ? 29.297 5.285 3.309 1 98.12 109 LEU B CA 1
ATOM 3656 C C . LEU B 1 109 ? 30.406 4.43 3.902 1 98.12 109 LEU B C 1
ATOM 3658 O O . LEU B 1 109 ? 31.516 4.391 3.365 1 98.12 109 LEU B O 1
ATOM 3662 N N . GLN B 1 110 ? 30.125 3.799 4.961 1 96.69 110 GLN B N 1
ATOM 3663 C CA . GLN B 1 110 ? 31.094 2.904 5.57 1 96.69 110 GLN B CA 1
ATOM 3664 C C . GLN B 1 110 ? 31.281 1.638 4.738 1 96.69 110 GLN B C 1
ATOM 3666 O O . GLN B 1 110 ? 30.297 1.058 4.262 1 96.69 110 GLN B O 1
ATOM 3671 N N . CYS B 1 111 ? 32.562 1.256 4.59 1 97.25 111 CYS B N 1
ATOM 3672 C CA . CYS B 1 111 ? 32.875 0.082 3.785 1 97.25 111 CYS B CA 1
ATOM 3673 C C . CYS B 1 111 ? 33.281 -1.092 4.672 1 97.25 111 CYS B C 1
ATOM 3675 O O . CYS B 1 111 ? 33.656 -0.901 5.828 1 97.25 111 CYS B O 1
ATOM 3677 N N . LEU B 1 112 ? 33.094 -2.258 4.254 1 96.5 112 LEU B N 1
ATOM 3678 C CA . LEU B 1 112 ? 33.688 -3.48 4.77 1 96.5 112 LEU B CA 1
ATOM 3679 C C . LEU B 1 112 ? 34.625 -4.09 3.748 1 96.5 112 LEU B C 1
ATOM 3681 O O . LEU B 1 112 ? 34.469 -3.898 2.541 1 96.5 112 LEU B O 1
ATOM 3685 N N . PRO B 1 113 ? 35.625 -4.785 4.219 1 95.12 113 PRO B N 1
ATOM 3686 C CA . PRO B 1 113 ? 36.625 -5.309 3.301 1 95.12 113 PRO B CA 1
ATOM 3687 C C . PRO B 1 113 ? 36.062 -6.309 2.299 1 95.12 113 PRO B C 1
ATOM 3689 O O . PRO B 1 113 ? 35.281 -7.188 2.674 1 95.12 113 PRO B O 1
ATOM 3692 N N . GLU B 1 114 ? 36.438 -6.141 1.058 1 95.06 114 GLU B N 1
ATOM 3693 C CA . GLU B 1 114 ? 36.031 -7.062 0 1 95.06 114 GLU B CA 1
ATOM 3694 C C . GLU B 1 114 ? 36.406 -8.5 0.342 1 95.06 114 GLU B C 1
ATOM 3696 O O . GLU B 1 114 ? 35.688 -9.438 -0.003 1 95.06 114 GLU B O 1
ATOM 3701 N N . ALA B 1 115 ? 37.531 -8.633 1.029 1 94.81 115 ALA B N 1
ATOM 3702 C CA . ALA B 1 115 ? 38.062 -9.961 1.341 1 94.81 115 ALA B CA 1
ATOM 3703 C C . ALA B 1 115 ? 37.094 -10.766 2.189 1 94.81 115 ALA B C 1
ATOM 3705 O O . ALA B 1 115 ? 37.125 -11.992 2.213 1 94.81 115 ALA B O 1
ATOM 3706 N N . ASP B 1 116 ? 36.219 -10.094 2.887 1 95.12 116 ASP B N 1
ATOM 3707 C CA . ASP B 1 116 ? 35.25 -10.758 3.779 1 95.12 116 ASP B CA 1
ATOM 3708 C C . ASP B 1 116 ? 34 -11.141 3.035 1 95.12 116 ASP B C 1
ATOM 3710 O O . ASP B 1 116 ? 33.125 -11.82 3.59 1 95.12 116 ASP B O 1
ATOM 3714 N N . PHE B 1 117 ? 33.875 -10.695 1.856 1 96.75 117 PHE B N 1
ATOM 3715 C CA . PHE B 1 117 ? 32.656 -10.977 1.104 1 96.75 117 PHE B CA 1
ATOM 3716 C C . PHE B 1 117 ? 32.625 -12.422 0.637 1 96.75 117 PHE B C 1
ATOM 3718 O O . PHE B 1 117 ? 33.594 -12.922 0.078 1 96.75 117 PHE B O 1
ATOM 3725 N N . PRO B 1 118 ? 31.5 -13.055 0.92 1 93.56 118 PRO B N 1
ATOM 3726 C CA . PRO B 1 118 ? 31.453 -14.477 0.576 1 93.56 118 PRO B CA 1
ATOM 3727 C C . PRO B 1 118 ? 31.516 -14.719 -0.93 1 93.56 118 PRO B C 1
ATOM 3729 O O . PRO B 1 118 ? 31.078 -13.875 -1.716 1 93.56 118 PRO B O 1
ATOM 3732 N N . ASP B 1 119 ? 32.156 -15.688 -1.266 1 80.56 119 ASP B N 1
ATOM 3733 C CA . ASP B 1 119 ? 32.219 -16.125 -2.656 1 80.56 119 ASP B CA 1
ATOM 3734 C C . ASP B 1 119 ? 31.406 -17.406 -2.871 1 80.56 119 ASP B C 1
ATOM 3736 O O . ASP B 1 119 ? 31.75 -18.453 -2.336 1 80.56 119 ASP B O 1
ATOM 3740 N N . LEU B 1 120 ? 30.25 -17.188 -3.516 1 75.38 120 LEU B N 1
ATOM 3741 C CA . LEU B 1 120 ? 29.484 -18.375 -3.865 1 75.38 120 LEU B CA 1
ATOM 3742 C C . LEU B 1 120 ? 30.031 -19.031 -5.121 1 75.38 120 LEU B C 1
ATOM 3744 O O . LEU B 1 120 ? 30 -18.438 -6.207 1 75.38 120 LEU B O 1
ATOM 3748 N N . THR B 1 121 ? 31.25 -19.703 -5.012 1 71.56 121 THR B N 1
ATOM 3749 C CA . THR B 1 121 ? 31.828 -20.375 -6.164 1 71.56 121 THR B CA 1
ATOM 3750 C C . THR B 1 121 ? 30.75 -21.172 -6.906 1 71.56 121 THR B C 1
ATOM 3752 O O . THR B 1 121 ? 29.969 -21.906 -6.285 1 71.56 121 THR B O 1
ATOM 3755 N N . ALA B 1 122 ? 30.766 -20.703 -8.281 1 75.12 122 ALA B N 1
ATOM 3756 C CA . ALA B 1 122 ? 29.891 -21.547 -9.102 1 75.12 122 ALA B CA 1
ATOM 3757 C C . ALA B 1 122 ? 30.484 -22.938 -9.281 1 75.12 122 ALA B C 1
ATOM 3759 O O . ALA B 1 122 ? 31.703 -23.094 -9.391 1 75.12 122 ALA B O 1
ATOM 3760 N N . GLY B 1 123 ? 29.891 -24.016 -8.875 1 81.56 123 GLY B N 1
ATOM 3761 C CA . GLY B 1 123 ? 30.266 -25.391 -9.148 1 81.56 123 GLY B CA 1
ATOM 3762 C C . GLY B 1 123 ? 30.172 -25.75 -10.625 1 81.56 123 GLY B C 1
ATOM 3763 O O . GLY B 1 123 ? 30.188 -24.875 -11.484 1 81.56 123 GLY B O 1
ATOM 3764 N N . THR B 1 124 ? 30.359 -26.984 -10.898 1 93.25 124 THR B N 1
ATOM 3765 C CA . THR B 1 124 ? 30.203 -27.516 -12.25 1 93.25 124 THR B CA 1
ATOM 3766 C C . THR B 1 124 ? 28.734 -27.75 -12.578 1 93.25 124 THR B C 1
ATOM 3768 O O . THR B 1 124 ? 27.969 -28.219 -11.727 1 93.25 124 THR B O 1
ATOM 3771 N N . PHE B 1 125 ? 28.453 -27.359 -13.805 1 96.38 125 PHE B N 1
ATOM 3772 C CA . PHE B 1 125 ? 27.094 -27.562 -14.273 1 96.38 125 PHE B CA 1
ATOM 3773 C C . PHE B 1 125 ? 27.047 -28.703 -15.297 1 96.38 125 PHE B C 1
ATOM 3775 O O . PHE B 1 125 ? 27.875 -28.766 -16.203 1 96.38 125 PHE B O 1
ATOM 3782 N N . SER B 1 126 ? 26.156 -29.5 -15.148 1 97.5 126 SER B N 1
ATOM 3783 C CA . SER B 1 126 ? 26.031 -30.672 -16.016 1 97.5 126 SER B CA 1
ATOM 3784 C C . SER B 1 126 ? 25.25 -30.344 -17.281 1 97.5 126 SER B C 1
ATOM 3786 O O . SER B 1 126 ? 25.438 -30.984 -18.312 1 97.5 126 SER B O 1
ATOM 3788 N N . HIS B 1 127 ? 24.391 -29.344 -17.25 1 98.19 127 HIS B N 1
ATOM 3789 C CA . HIS B 1 127 ? 23.531 -29 -18.375 1 98.19 127 HIS B CA 1
ATOM 3790 C C . HIS B 1 127 ? 23.516 -27.484 -18.609 1 98.19 127 HIS B C 1
ATOM 3792 O O . HIS B 1 127 ? 23.594 -26.703 -17.672 1 98.19 127 HIS B O 1
ATOM 3798 N N . THR B 1 128 ? 23.438 -27.109 -19.859 1 98.44 128 THR B N 1
ATOM 3799 C CA . THR B 1 128 ? 23.281 -25.719 -20.297 1 98.44 128 THR B CA 1
ATOM 3800 C C . THR B 1 128 ? 22.281 -25.625 -21.438 1 98.44 128 THR B C 1
ATOM 3802 O O . THR B 1 128 ? 22.328 -26.422 -22.391 1 98.44 128 THR B O 1
ATOM 3805 N N . PHE B 1 129 ? 21.375 -24.75 -21.375 1 98.56 129 PHE B N 1
ATOM 3806 C CA . PHE B 1 129 ? 20.422 -24.547 -22.453 1 98.56 129 PHE B CA 1
ATOM 3807 C C . PHE B 1 129 ? 19.875 -23.125 -22.438 1 98.56 129 PHE B C 1
ATOM 3809 O O . PHE B 1 129 ? 20.125 -22.375 -21.484 1 98.56 129 PHE B O 1
ATOM 3816 N N . LYS B 1 130 ? 19.203 -22.75 -23.453 1 98.31 130 LYS B N 1
ATOM 3817 C CA . LYS B 1 130 ? 18.641 -21.422 -23.609 1 98.31 130 LYS B CA 1
ATOM 3818 C C . LYS B 1 130 ? 17.125 -21.469 -23.781 1 98.31 130 LYS B C 1
ATOM 3820 O O . LYS B 1 130 ? 16.609 -22.391 -24.422 1 98.31 130 LYS B O 1
ATOM 3825 N N . LEU B 1 131 ? 16.516 -20.531 -23.156 1 95.75 131 LEU B N 1
ATOM 3826 C CA . LEU B 1 131 ? 15.07 -20.359 -23.344 1 95.75 131 LEU B CA 1
ATOM 3827 C C . LEU B 1 131 ? 14.711 -18.875 -23.469 1 95.75 131 LEU B C 1
ATOM 3829 O O . LEU B 1 131 ? 15.469 -18.016 -23.031 1 95.75 131 LEU B O 1
ATOM 3833 N N . LYS B 1 132 ? 13.594 -18.672 -24.203 1 95.88 132 LYS B N 1
ATOM 3834 C CA . LYS B 1 132 ? 13.062 -17.312 -24.203 1 95.88 132 LYS B CA 1
ATOM 3835 C C . LYS B 1 132 ? 12.625 -16.891 -22.797 1 95.88 132 LYS B C 1
ATOM 3837 O O . LYS B 1 132 ? 12.039 -17.688 -22.062 1 95.88 132 LYS B O 1
ATOM 3842 N N . ALA B 1 133 ? 12.867 -15.617 -22.469 1 96.81 133 ALA B N 1
ATOM 3843 C CA . ALA B 1 133 ? 12.43 -15.086 -21.172 1 96.81 133 ALA B CA 1
ATOM 3844 C C . ALA B 1 133 ? 10.922 -15.242 -21 1 96.81 133 ALA B C 1
ATOM 3846 O O . ALA B 1 133 ? 10.453 -15.547 -19.906 1 96.81 133 ALA B O 1
ATOM 3847 N N . ALA B 1 134 ? 10.195 -15.086 -22.062 1 96.19 134 ALA B N 1
ATOM 3848 C CA . ALA B 1 134 ? 8.742 -15.195 -22.016 1 96.19 134 ALA B CA 1
ATOM 3849 C C . ALA B 1 134 ? 8.312 -16.609 -21.594 1 96.19 134 ALA B C 1
ATOM 3851 O O . ALA B 1 134 ? 7.34 -16.766 -20.859 1 96.19 134 ALA B O 1
ATOM 3852 N N . ASP B 1 135 ? 9.039 -17.625 -22.062 1 96.75 135 ASP B N 1
ATOM 3853 C CA . ASP B 1 135 ? 8.711 -19 -21.734 1 96.75 135 ASP B CA 1
ATOM 3854 C C . ASP B 1 135 ? 8.992 -19.297 -20.266 1 96.75 135 ASP B C 1
ATOM 3856 O O . ASP B 1 135 ? 8.164 -19.922 -19.578 1 96.75 135 ASP B O 1
ATOM 3860 N N . LEU B 1 136 ? 10.172 -18.844 -19.859 1 97.62 136 LEU B N 1
ATOM 3861 C CA . LEU B 1 136 ? 10.5 -19.047 -18.453 1 97.62 136 LEU B CA 1
ATOM 3862 C C . LEU B 1 136 ? 9.516 -18.312 -17.547 1 97.62 136 LEU B C 1
ATOM 3864 O O . LEU B 1 136 ? 9.07 -18.859 -16.531 1 97.62 136 LEU B O 1
ATOM 3868 N N . LYS B 1 137 ? 9.195 -17.141 -17.891 1 96.75 137 LYS B N 1
ATOM 3869 C CA . LYS B 1 137 ? 8.219 -16.359 -17.125 1 96.75 137 LYS B CA 1
ATOM 3870 C C . LYS B 1 137 ? 6.867 -17.062 -17.078 1 96.75 137 LYS B C 1
ATOM 3872 O O . LYS B 1 137 ? 6.227 -17.109 -16.031 1 96.75 137 LYS B O 1
ATOM 3877 N N . MET B 1 138 ? 6.441 -17.578 -18.219 1 95.88 138 MET B N 1
ATOM 3878 C CA . MET B 1 138 ? 5.172 -18.297 -18.281 1 95.88 138 MET B CA 1
ATOM 3879 C C . MET B 1 138 ? 5.176 -19.484 -17.328 1 95.88 138 MET B C 1
ATOM 3881 O O . MET B 1 138 ? 4.223 -19.688 -16.578 1 95.88 138 MET B O 1
ATOM 3885 N N . LEU B 1 139 ? 6.246 -20.281 -17.312 1 97.94 139 LEU B N 1
ATOM 3886 C CA . LEU B 1 139 ? 6.363 -21.438 -16.438 1 97.94 139 LEU B CA 1
ATOM 3887 C C . LEU B 1 139 ? 6.242 -21.016 -14.969 1 97.94 139 LEU B C 1
ATOM 3889 O O . LEU B 1 139 ? 5.523 -21.656 -14.195 1 97.94 139 LEU B O 1
ATOM 3893 N N . ILE B 1 140 ? 6.859 -19.922 -14.648 1 98.12 140 ILE B N 1
ATOM 3894 C CA . ILE B 1 140 ? 6.918 -19.453 -13.266 1 98.12 140 ILE B CA 1
ATOM 3895 C C . ILE B 1 140 ? 5.57 -18.844 -12.875 1 98.12 140 ILE B C 1
ATOM 3897 O O . ILE B 1 140 ? 5.004 -19.203 -11.836 1 98.12 140 ILE B O 1
ATOM 3901 N N . ASP B 1 141 ? 5.016 -17.984 -13.688 1 96.56 141 ASP B N 1
ATOM 3902 C CA . ASP B 1 141 ? 3.762 -17.312 -13.375 1 96.56 141 ASP B CA 1
ATOM 3903 C C . ASP B 1 141 ? 2.619 -18.312 -13.211 1 96.56 141 ASP B C 1
ATOM 3905 O O . ASP B 1 141 ? 1.753 -18.125 -12.352 1 96.56 141 ASP B O 1
ATOM 3909 N N . ARG B 1 142 ? 2.656 -19.359 -13.953 1 97.25 142 ARG B N 1
ATOM 3910 C CA . ARG B 1 142 ? 1.556 -20.312 -13.969 1 97.25 142 ARG B CA 1
ATOM 3911 C C . ARG B 1 142 ? 1.644 -21.266 -12.781 1 97.25 142 ARG B C 1
ATOM 3913 O O . ARG B 1 142 ? 0.694 -22 -12.492 1 97.25 142 ARG B O 1
ATOM 3920 N N . THR B 1 143 ? 2.775 -21.203 -12.023 1 98.56 143 THR B N 1
ATOM 3921 C CA . THR B 1 143 ? 2.9 -22.266 -11.023 1 98.56 143 THR B CA 1
ATOM 3922 C C . THR B 1 143 ? 3.23 -21.672 -9.656 1 98.56 143 THR B C 1
ATOM 3924 O O . THR B 1 143 ? 2.943 -22.266 -8.625 1 98.56 143 THR B O 1
ATOM 3927 N N . GLN B 1 144 ? 3.816 -20.453 -9.57 1 98.44 144 GLN B N 1
ATOM 3928 C CA . GLN B 1 144 ? 4.445 -19.938 -8.367 1 98.44 144 GLN B CA 1
ATOM 3929 C C . GLN B 1 144 ? 3.43 -19.797 -7.234 1 98.44 144 GLN B C 1
ATOM 3931 O O . GLN B 1 144 ? 3.775 -19.938 -6.062 1 98.44 144 GLN B O 1
ATOM 3936 N N . PHE B 1 145 ? 2.199 -19.469 -7.523 1 97.94 145 PHE B N 1
ATOM 3937 C CA . PHE B 1 145 ? 1.192 -19.234 -6.496 1 97.94 145 PHE B CA 1
ATOM 3938 C C . PHE B 1 145 ? 0.903 -20.5 -5.703 1 97.94 145 PHE B C 1
ATOM 3940 O O . PHE B 1 145 ? 0.31 -20.438 -4.625 1 97.94 145 PHE B O 1
ATOM 3947 N N . ALA B 1 146 ? 1.278 -21.672 -6.16 1 98.62 146 ALA B N 1
ATOM 3948 C CA . ALA B 1 146 ? 0.979 -22.953 -5.52 1 98.62 146 ALA B CA 1
ATOM 3949 C C . ALA B 1 146 ? 2.148 -23.422 -4.66 1 98.62 146 ALA B C 1
ATOM 3951 O O . ALA B 1 146 ? 2.098 -24.5 -4.066 1 98.62 146 ALA B O 1
ATOM 3952 N N . ILE B 1 147 ? 3.227 -22.625 -4.617 1 98.75 147 ILE B N 1
ATOM 3953 C CA . ILE B 1 147 ? 4.367 -22.969 -3.773 1 98.75 147 ILE B CA 1
ATOM 3954 C C . ILE B 1 147 ? 3.932 -23 -2.311 1 98.75 147 ILE B C 1
ATOM 3956 O O . ILE B 1 147 ? 3.244 -22.094 -1.833 1 98.75 147 ILE B O 1
ATOM 3960 N N . SER B 1 148 ? 4.34 -24 -1.62 1 98.44 148 SER B N 1
ATOM 3961 C CA . SER B 1 148 ? 4.055 -24.109 -0.193 1 98.44 148 SER B CA 1
ATOM 3962 C C . SER B 1 148 ? 4.879 -23.109 0.61 1 98.44 148 SER B C 1
ATOM 3964 O O . SER B 1 148 ? 6.031 -22.828 0.267 1 98.44 148 SER B O 1
ATOM 3966 N N . THR B 1 149 ? 4.281 -22.641 1.625 1 96.44 149 THR B N 1
ATOM 3967 C CA . THR B 1 149 ? 5.012 -21.781 2.551 1 96.44 149 THR B CA 1
ATOM 3968 C C . THR B 1 149 ? 5.242 -22.484 3.881 1 96.44 149 THR B C 1
ATOM 3970 O O . THR B 1 149 ? 5.812 -21.922 4.809 1 96.44 149 THR B O 1
ATOM 3973 N N . GLU B 1 150 ? 4.844 -23.75 3.898 1 94.88 150 GLU B N 1
ATOM 3974 C CA . GLU B 1 150 ? 5.027 -24.531 5.109 1 94.88 150 GLU B CA 1
ATOM 3975 C C . GLU B 1 150 ? 6.492 -24.906 5.305 1 94.88 150 GLU B C 1
ATOM 3977 O O . GLU B 1 150 ? 7.172 -25.297 4.355 1 94.88 150 GLU B O 1
ATOM 3982 N N . GLU B 1 151 ? 6.961 -24.953 6.586 1 92.75 151 GLU B N 1
ATOM 3983 C CA . GLU B 1 151 ? 8.375 -25.156 6.863 1 92.75 151 GLU B CA 1
ATOM 3984 C C . GLU B 1 151 ? 8.719 -26.641 6.945 1 92.75 151 GLU B C 1
ATOM 3986 O O . GLU B 1 151 ? 9.82 -27.062 6.574 1 92.75 151 GLU B O 1
ATOM 3991 N N . THR B 1 152 ? 7.754 -27.516 7.383 1 94.31 152 THR B N 1
ATOM 3992 C CA . THR B 1 152 ? 8.023 -28.922 7.609 1 94.31 152 THR B CA 1
ATOM 3993 C C . THR B 1 152 ? 8.289 -29.641 6.289 1 94.31 152 THR B C 1
ATOM 3995 O O . THR B 1 152 ? 9.211 -30.453 6.191 1 94.31 152 THR B O 1
ATOM 3998 N N . ARG B 1 153 ? 7.531 -29.344 5.203 1 95.38 153 ARG B N 1
ATOM 3999 C CA . ARG B 1 153 ? 7.73 -29.953 3.887 1 95.38 153 ARG B CA 1
ATOM 4000 C C . ARG B 1 153 ? 8.484 -29 2.961 1 95.38 153 ARG B C 1
ATOM 4002 O O . ARG B 1 153 ? 7.961 -28.594 1.925 1 95.38 153 ARG B O 1
ATOM 4009 N N . TYR B 1 154 ? 9.766 -28.766 3.357 1 97.69 154 TYR B N 1
ATOM 4010 C CA . TYR B 1 154 ? 10.586 -27.734 2.715 1 97.69 154 TYR B CA 1
ATOM 4011 C C . TYR B 1 154 ? 10.781 -28.047 1.235 1 97.69 154 TYR B C 1
ATOM 4013 O O . TYR B 1 154 ? 11 -27.141 0.431 1 97.69 154 TYR B O 1
ATOM 4021 N N . TYR B 1 155 ? 10.711 -29.344 0.827 1 98.25 155 TYR B N 1
ATOM 4022 C CA . TYR B 1 155 ? 10.898 -29.75 -0.562 1 98.25 155 TYR B CA 1
ATOM 4023 C C . TYR B 1 155 ? 9.75 -29.266 -1.433 1 98.25 155 TYR B C 1
ATOM 4025 O O . TYR B 1 155 ? 9.789 -29.391 -2.658 1 98.25 155 TYR B O 1
ATOM 4033 N N . LEU B 1 156 ? 8.711 -28.656 -0.855 1 98.69 156 LEU B N 1
ATOM 4034 C CA . LEU B 1 156 ? 7.594 -28.062 -1.594 1 98.69 156 LEU B CA 1
ATOM 4035 C C . LEU B 1 156 ? 7.727 -26.547 -1.674 1 98.69 156 LEU B C 1
ATOM 4037 O O . LEU B 1 156 ? 6.906 -25.891 -2.309 1 98.69 156 LEU B O 1
ATOM 4041 N N . ASN B 1 157 ? 8.766 -25.969 -1.081 1 98.75 157 ASN B N 1
ATOM 4042 C CA . ASN B 1 157 ? 8.922 -24.516 -0.981 1 98.75 157 ASN B CA 1
ATOM 4043 C C . ASN B 1 157 ? 9.602 -23.938 -2.221 1 98.75 157 ASN B C 1
ATOM 4045 O O . ASN B 1 157 ? 10.469 -23.062 -2.113 1 98.75 157 ASN B O 1
ATOM 4049 N N . GLY B 1 158 ? 9.242 -24.438 -3.367 1 98.81 158 GLY B N 1
ATOM 4050 C CA . GLY B 1 158 ? 9.773 -23.984 -4.641 1 98.81 158 GLY B CA 1
ATOM 4051 C C . GLY B 1 158 ? 9.055 -24.594 -5.836 1 98.81 158 GLY B C 1
ATOM 4052 O O . GLY B 1 158 ? 7.992 -25.203 -5.688 1 98.81 158 GLY B O 1
ATOM 4053 N N . ILE B 1 159 ? 9.562 -24.344 -6.984 1 98.94 159 ILE B N 1
ATOM 4054 C CA . ILE B 1 159 ? 9.047 -24.922 -8.219 1 98.94 159 ILE B CA 1
ATOM 4055 C C . ILE B 1 159 ? 9.945 -26.062 -8.68 1 98.94 159 ILE B C 1
ATOM 4057 O O . ILE B 1 159 ? 11.164 -25.891 -8.789 1 98.94 159 ILE B O 1
ATOM 4061 N N . PHE B 1 160 ? 9.391 -27.234 -8.93 1 98.88 160 PHE B N 1
ATOM 4062 C CA . PHE B 1 160 ? 10.094 -28.391 -9.453 1 98.88 160 PHE B CA 1
ATOM 4063 C C . PHE B 1 160 ? 10.219 -28.312 -10.969 1 98.88 160 PHE B C 1
ATOM 4065 O O . PHE B 1 160 ? 9.219 -28.281 -11.68 1 98.88 160 PHE B O 1
ATOM 4072 N N . PHE B 1 161 ? 11.445 -28.234 -11.43 1 98.75 161 PHE B N 1
ATOM 4073 C CA . PHE B 1 161 ? 11.742 -28.219 -12.852 1 98.75 161 PHE B CA 1
ATOM 4074 C C . PHE B 1 161 ? 12.367 -29.547 -13.289 1 98.75 161 PHE B C 1
ATOM 4076 O O . PHE B 1 161 ? 13.289 -30.047 -12.633 1 98.75 161 PHE B O 1
ATOM 4083 N N . HIS B 1 162 ? 11.836 -30.062 -14.352 1 98.44 162 HIS B N 1
ATOM 4084 C CA . HIS B 1 162 ? 12.414 -31.281 -14.914 1 98.44 162 HIS B CA 1
ATOM 4085 C C . HIS B 1 162 ? 12.008 -31.453 -16.375 1 98.44 162 HIS B C 1
ATOM 4087 O O . HIS B 1 162 ? 11.133 -30.75 -16.875 1 98.44 162 HIS B O 1
ATOM 4093 N N . THR B 1 163 ? 12.695 -32.312 -17.094 1 98.19 163 THR B N 1
ATOM 4094 C CA . THR B 1 163 ? 12.289 -32.688 -18.438 1 98.19 163 THR B CA 1
ATOM 4095 C C . THR B 1 163 ? 11.461 -33.969 -18.406 1 98.19 163 THR B C 1
ATOM 4097 O O . THR B 1 163 ? 11.688 -34.844 -17.578 1 98.19 163 THR B O 1
ATOM 4100 N N . ILE B 1 164 ? 10.555 -34.031 -19.297 1 97.06 164 ILE B N 1
ATOM 4101 C CA . ILE B 1 164 ? 9.688 -35.219 -19.359 1 97.06 164 ILE B CA 1
ATOM 4102 C C . ILE B 1 164 ? 9.188 -35.406 -20.781 1 97.06 164 ILE B C 1
ATOM 4104 O O . ILE B 1 164 ? 8.93 -34.438 -21.5 1 97.06 164 ILE B O 1
ATOM 4108 N N . GLU B 1 165 ? 9.086 -36.625 -21.156 1 95.88 165 GLU B N 1
ATOM 4109 C CA . GLU B 1 165 ? 8.469 -36.938 -22.438 1 95.88 165 GLU B CA 1
ATOM 4110 C C . GLU B 1 165 ? 6.945 -36.875 -22.344 1 95.88 165 GLU B C 1
ATOM 4112 O O . GLU B 1 165 ? 6.348 -37.469 -21.453 1 95.88 165 GLU B O 1
ATOM 4117 N N . SER B 1 166 ? 6.406 -36.094 -23.125 1 90.38 166 SER B N 1
ATOM 4118 C CA . SER B 1 166 ? 4.957 -35.938 -23.219 1 90.38 166 SER B CA 1
ATOM 4119 C C . SER B 1 166 ? 4.496 -35.906 -24.672 1 90.38 166 SER B C 1
ATOM 4121 O O . SER B 1 166 ? 4.938 -35.062 -25.453 1 90.38 166 SER B O 1
ATOM 4123 N N . ASN B 1 167 ? 3.631 -36.906 -25 1 89.31 167 ASN B N 1
ATOM 4124 C CA . ASN B 1 167 ? 3.092 -37.031 -26.359 1 89.31 167 ASN B CA 1
ATOM 4125 C C . ASN B 1 167 ? 4.203 -37.094 -27.406 1 89.31 167 ASN B C 1
ATOM 4127 O O . ASN B 1 167 ? 4.145 -36.406 -28.422 1 89.31 167 ASN B O 1
ATOM 4131 N N . GLY B 1 168 ? 5.25 -37.656 -27.156 1 91.5 168 GLY B N 1
ATOM 4132 C CA . GLY B 1 168 ? 6.344 -37.906 -28.078 1 91.5 168 GLY B CA 1
ATOM 4133 C C . GLY B 1 168 ? 7.332 -36.75 -28.156 1 91.5 168 GLY B C 1
ATOM 4134 O O . GLY B 1 168 ? 8.266 -36.781 -28.969 1 91.5 168 GLY B O 1
ATOM 4135 N N . GLU B 1 169 ? 7.074 -35.781 -27.406 1 94.88 169 GLU B N 1
ATOM 4136 C CA . GLU B 1 169 ? 7.965 -34.625 -27.391 1 94.88 169 GLU B CA 1
ATOM 4137 C C . GLU B 1 169 ? 8.594 -34.438 -26.016 1 94.88 169 GLU B C 1
ATOM 4139 O O . GLU B 1 169 ? 7.965 -34.75 -25 1 94.88 169 GLU B O 1
ATOM 4144 N N . LEU B 1 170 ? 9.836 -33.969 -26.062 1 97.44 170 LEU B N 1
ATOM 4145 C CA . LEU B 1 170 ? 10.477 -33.625 -24.797 1 97.44 170 LEU B CA 1
ATOM 4146 C C . LEU B 1 170 ? 10.031 -32.25 -24.312 1 97.44 170 LEU B C 1
ATOM 4148 O O . LEU B 1 170 ? 10.07 -31.266 -25.078 1 97.44 170 LEU B O 1
ATOM 4152 N N . LYS B 1 171 ? 9.578 -32.219 -23.078 1 98.06 171 LYS B N 1
ATOM 4153 C CA . LYS B 1 171 ? 9.094 -30.969 -22.516 1 98.06 171 LYS B CA 1
ATOM 4154 C C . LYS B 1 171 ? 9.93 -30.562 -21.297 1 98.06 171 LYS B C 1
ATOM 4156 O O . LYS B 1 171 ? 10.453 -31.406 -20.578 1 98.06 171 LYS B O 1
ATOM 4161 N N . LEU B 1 172 ? 10.117 -29.281 -21.141 1 98.56 172 LEU B N 1
ATOM 4162 C CA . LEU B 1 172 ? 10.539 -28.703 -19.875 1 98.56 172 LEU B CA 1
ATOM 4163 C C . LEU B 1 172 ? 9.328 -28.328 -19.031 1 98.56 172 LEU B C 1
ATOM 4165 O O . LEU B 1 172 ? 8.508 -27.5 -19.438 1 98.56 172 LEU B O 1
ATOM 4169 N N . ARG B 1 173 ? 9.242 -28.938 -17.812 1 98.38 173 ARG B N 1
ATOM 4170 C CA . ARG B 1 173 ? 8.031 -28.828 -17 1 98.38 173 ARG B CA 1
ATOM 4171 C C . ARG B 1 173 ? 8.328 -28.172 -15.656 1 98.38 173 ARG B C 1
ATOM 4173 O O . ARG B 1 173 ? 9.352 -28.453 -15.031 1 98.38 173 ARG B O 1
ATOM 4180 N N . ALA B 1 174 ? 7.445 -27.281 -15.297 1 98.75 174 ALA B N 1
ATOM 4181 C CA . ALA B 1 174 ? 7.43 -26.656 -13.977 1 98.75 174 ALA B CA 1
ATOM 4182 C C . ALA B 1 174 ? 6.219 -27.125 -13.164 1 98.75 174 ALA B C 1
ATOM 4184 O O . ALA B 1 174 ? 5.098 -27.156 -13.68 1 98.75 174 ALA B O 1
ATOM 4185 N N . VAL B 1 175 ? 6.461 -27.484 -11.867 1 98.88 175 VAL B N 1
ATOM 4186 C CA . VAL B 1 175 ? 5.391 -27.969 -10.992 1 98.88 175 VAL B CA 1
ATOM 4187 C C . VAL B 1 175 ? 5.535 -27.3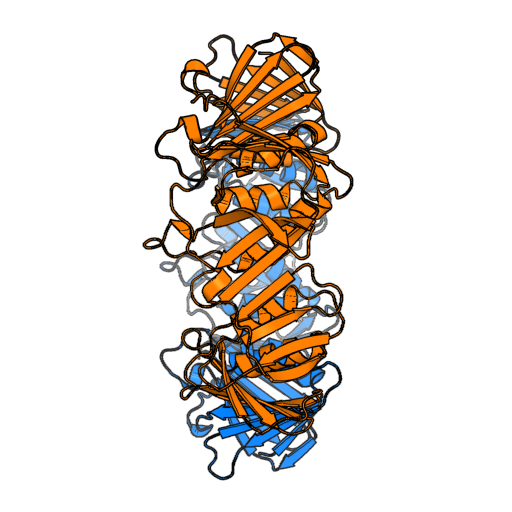44 -9.609 1 98.88 175 VAL B C 1
ATOM 4189 O O . VAL B 1 175 ? 6.641 -27.25 -9.07 1 98.88 175 VAL B O 1
ATOM 4192 N N . ALA B 1 176 ? 4.492 -26.875 -9.031 1 98.88 176 ALA B N 1
ATOM 4193 C CA . ALA B 1 176 ? 4.426 -26.453 -7.633 1 98.88 176 ALA B CA 1
ATOM 4194 C C . ALA B 1 176 ? 3.148 -26.953 -6.969 1 98.88 176 ALA B C 1
ATOM 4196 O O . ALA B 1 176 ? 2.119 -27.109 -7.625 1 98.88 176 ALA B O 1
ATOM 4197 N N . THR B 1 177 ? 3.201 -27.25 -5.727 1 98.69 177 THR B N 1
ATOM 4198 C CA . THR B 1 177 ? 2.043 -27.688 -4.957 1 98.69 177 THR B CA 1
ATOM 4199 C C . THR B 1 177 ? 2.23 -27.391 -3.475 1 98.69 177 THR B C 1
ATOM 4201 O O . THR B 1 177 ? 3.359 -27.344 -2.982 1 98.69 177 THR B O 1
ATOM 4204 N N . ASP B 1 178 ? 1.149 -27.078 -2.838 1 97.88 178 ASP B N 1
ATOM 4205 C CA . ASP B 1 178 ? 1.175 -26.906 -1.387 1 97.88 178 ASP B CA 1
ATOM 4206 C C . ASP B 1 178 ? 0.395 -28.031 -0.695 1 97.88 178 ASP B C 1
ATOM 4208 O O . ASP B 1 178 ? 0.021 -27.906 0.473 1 97.88 178 ASP B O 1
ATOM 4212 N N . GLY B 1 179 ? 0.114 -29.062 -1.418 1 96.75 179 GLY B N 1
ATOM 4213 C CA . GLY B 1 179 ? -0.608 -30.203 -0.866 1 96.75 179 GLY B CA 1
ATOM 4214 C C . GLY B 1 179 ? -2.111 -30.094 -1.045 1 96.75 179 GLY B C 1
ATOM 4215 O O . GLY B 1 179 ? -2.818 -31.109 -1.015 1 96.75 179 GLY B O 1
ATOM 4216 N N . HIS B 1 180 ? -2.646 -28.922 -1.294 1 96.5 180 HIS B N 1
ATOM 4217 C CA . HIS B 1 180 ? -4.074 -28.703 -1.494 1 96.5 180 HIS B CA 1
ATOM 4218 C C . HIS B 1 180 ? -4.387 -28.422 -2.959 1 96.5 180 HIS B C 1
ATOM 4220 O O . HIS B 1 180 ? -5.5 -28.672 -3.422 1 96.5 180 HIS B O 1
ATOM 4226 N N . ARG B 1 181 ? -3.482 -27.875 -3.57 1 98.06 181 ARG B N 1
ATOM 4227 C CA . ARG B 1 181 ? -3.561 -27.609 -5.004 1 98.06 181 ARG B CA 1
ATOM 4228 C C . ARG B 1 181 ? -2.217 -27.859 -5.68 1 98.06 181 ARG B C 1
ATOM 4230 O O . ARG B 1 181 ? -1.178 -27.891 -5.016 1 98.06 181 ARG B O 1
ATOM 4237 N N . LEU B 1 182 ? -2.297 -28.156 -6.996 1 98.62 182 LEU B N 1
ATOM 4238 C CA . LEU B 1 182 ? -1.127 -28.391 -7.836 1 98.62 182 LEU B CA 1
ATOM 4239 C C . LEU B 1 182 ? -1.21 -27.578 -9.125 1 98.62 182 LEU B C 1
ATOM 4241 O O . LEU B 1 182 ? -2.271 -27.5 -9.742 1 98.62 182 LEU B O 1
ATOM 4245 N N . ALA B 1 183 ? -0.133 -26.922 -9.484 1 98.75 183 ALA B N 1
ATOM 4246 C CA . ALA B 1 183 ? 0.006 -26.219 -10.75 1 98.75 183 ALA B CA 1
ATOM 4247 C C . ALA B 1 183 ? 1.141 -26.797 -11.586 1 98.75 183 ALA B C 1
ATOM 4249 O O . ALA B 1 183 ? 2.236 -27.047 -11.078 1 98.75 183 ALA B O 1
ATOM 4250 N N . ARG B 1 184 ? 0.875 -27.078 -12.797 1 98.25 184 ARG B N 1
ATOM 4251 C CA . ARG B 1 184 ? 1.848 -27.625 -13.727 1 98.25 184 ARG B CA 1
ATOM 4252 C C . ARG B 1 184 ? 1.824 -26.891 -15.055 1 98.25 184 ARG B C 1
ATOM 4254 O O . ARG B 1 184 ? 0.752 -26.594 -15.594 1 98.25 184 ARG B O 1
ATOM 4261 N N . ALA B 1 185 ? 2.945 -26.578 -15.602 1 97.62 185 ALA B N 1
ATOM 4262 C CA . ALA B 1 185 ? 3.082 -25.922 -16.906 1 97.62 185 ALA B CA 1
ATOM 4263 C C . ALA B 1 185 ? 4.285 -26.469 -17.672 1 97.62 185 ALA B C 1
ATOM 4265 O O . ALA B 1 185 ? 5.27 -26.906 -17.062 1 97.62 185 ALA B O 1
ATOM 4266 N N . ASP B 1 186 ? 4.254 -26.5 -18.906 1 96.38 186 ASP B N 1
ATOM 4267 C CA . ASP B 1 186 ? 5.383 -27 -19.672 1 96.38 186 ASP B CA 1
ATOM 4268 C C . ASP B 1 186 ? 5.59 -26.188 -20.938 1 96.38 186 ASP B C 1
ATOM 4270 O O . ASP B 1 186 ? 4.664 -25.531 -21.422 1 96.38 186 ASP B O 1
ATOM 4274 N N . VAL B 1 187 ? 6.75 -26.172 -21.453 1 97.19 187 VAL B N 1
ATOM 4275 C CA . VAL B 1 187 ? 7.164 -25.688 -22.766 1 97.19 187 VAL B CA 1
ATOM 4276 C C . VAL B 1 187 ? 7.996 -26.75 -23.469 1 97.19 187 VAL B C 1
ATOM 4278 O O . VAL B 1 187 ? 8.352 -27.766 -22.859 1 97.19 187 VAL B O 1
ATOM 4281 N N . ASP B 1 188 ? 8.203 -26.484 -24.734 1 97.5 188 ASP B N 1
ATOM 4282 C CA . ASP B 1 188 ? 9.125 -27.391 -25.422 1 97.5 188 ASP B CA 1
ATOM 4283 C C . ASP B 1 188 ? 10.516 -27.344 -24.781 1 97.5 188 ASP B C 1
ATOM 4285 O O . ASP B 1 188 ? 11.023 -26.25 -24.484 1 97.5 188 ASP B O 1
ATOM 4289 N N . ALA B 1 189 ? 11.047 -28.516 -24.594 1 98.06 189 ALA B N 1
ATOM 4290 C CA . ALA B 1 189 ? 12.359 -28.562 -23.953 1 98.06 189 ALA B CA 1
ATOM 4291 C C . ALA B 1 189 ? 13.43 -27.969 -24.875 1 98.06 189 ALA B C 1
ATOM 4293 O O . ALA B 1 189 ? 13.555 -28.359 -26.031 1 98.06 189 ALA B O 1
ATOM 4294 N N . PRO B 1 190 ? 14.125 -27.016 -24.375 1 98.06 190 PRO B N 1
ATOM 4295 C CA . PRO B 1 190 ? 15.227 -26.5 -25.203 1 98.06 190 PRO B CA 1
ATOM 4296 C C . PRO B 1 190 ? 16.375 -27.5 -25.344 1 98.06 190 PRO B C 1
ATOM 4298 O O . PRO B 1 190 ? 16.594 -28.328 -24.469 1 98.06 190 PRO B O 1
ATOM 4301 N N . SER B 1 191 ? 17.047 -27.328 -26.453 1 97.75 191 SER B N 1
ATOM 4302 C CA . SER B 1 191 ? 18.219 -28.156 -26.656 1 97.75 191 SER B CA 1
ATOM 4303 C C . SER B 1 191 ? 19.234 -27.953 -25.516 1 97.75 191 SER B C 1
ATOM 4305 O O . SER B 1 191 ? 19.516 -26.812 -25.125 1 97.75 191 SER B O 1
ATOM 4307 N N . GLY B 1 192 ? 19.719 -29.078 -25.016 1 98.06 192 GLY B N 1
ATOM 4308 C CA . GLY B 1 192 ? 20.672 -29.016 -23.922 1 98.06 192 GLY B CA 1
ATOM 4309 C C . GLY B 1 192 ? 20.062 -29.391 -22.578 1 98.06 192 GLY B C 1
ATOM 4310 O O . GLY B 1 192 ? 20.797 -29.641 -21.609 1 98.06 192 GLY B O 1
ATOM 4311 N N . SER B 1 193 ? 18.766 -29.469 -22.516 1 98.12 193 SER B N 1
ATOM 4312 C CA . SER B 1 193 ? 18.109 -29.781 -21.25 1 98.12 193 SER B CA 1
ATOM 4313 C C . SER B 1 193 ? 17.875 -31.281 -21.094 1 98.12 193 SER B C 1
ATOM 4315 O O . SER B 1 193 ? 17.391 -31.734 -20.062 1 98.12 193 SER B O 1
ATOM 4317 N N . GLU B 1 194 ? 18.125 -32.094 -22.125 1 97.31 194 GLU B N 1
ATOM 4318 C CA . GLU B 1 194 ? 17.891 -33.531 -22.094 1 97.31 194 GLU B CA 1
ATOM 4319 C C . GLU B 1 194 ? 18.641 -34.188 -20.953 1 97.31 194 GLU B C 1
ATOM 4321 O O . GLU B 1 194 ? 19.844 -33.969 -20.781 1 97.31 194 GLU B O 1
ATOM 4326 N N . GLY B 1 195 ? 17.906 -34.906 -20.156 1 96.31 195 GLY B N 1
ATOM 4327 C CA . GLY B 1 195 ? 18.531 -35.688 -19.094 1 96.31 195 GLY B CA 1
ATOM 4328 C C . GLY B 1 195 ? 18.875 -34.844 -17.875 1 96.31 195 GLY B C 1
ATOM 4329 O O . GLY B 1 195 ? 19.531 -35.344 -16.953 1 96.31 195 GLY B O 1
ATOM 4330 N N . MET B 1 196 ? 18.484 -33.656 -17.828 1 97.31 196 MET B N 1
ATOM 4331 C CA . MET B 1 196 ? 18.781 -32.844 -16.656 1 97.31 196 MET B CA 1
ATOM 4332 C C . MET B 1 196 ? 18.141 -33.438 -15.414 1 97.31 196 MET B C 1
ATOM 4334 O O . MET B 1 196 ? 17.109 -34.125 -15.5 1 97.31 196 MET B O 1
ATOM 4338 N N . PRO B 1 197 ? 18.75 -33.188 -14.242 1 96.5 197 PRO B N 1
ATOM 4339 C CA . PRO B 1 197 ? 18.078 -33.625 -13.016 1 96.5 197 PRO B CA 1
ATOM 4340 C C . PRO B 1 197 ? 16.812 -32.781 -12.727 1 96.5 197 PRO B C 1
ATOM 4342 O O . PRO B 1 197 ? 16.688 -31.656 -13.203 1 96.5 197 PRO B O 1
ATOM 4345 N N . GLY B 1 198 ? 15.906 -33.5 -12.008 1 98.19 198 GLY B N 1
ATOM 4346 C CA . GLY B 1 198 ? 14.852 -32.688 -11.414 1 98.19 198 GLY B CA 1
ATOM 4347 C C . GLY B 1 198 ? 15.352 -31.75 -10.32 1 98.19 198 GLY B C 1
ATOM 4348 O O . GLY B 1 198 ? 16.062 -32.188 -9.422 1 98.19 198 GLY B O 1
ATOM 4349 N N . ILE B 1 199 ? 15.07 -30.516 -10.43 1 98.75 199 ILE B N 1
ATOM 4350 C CA . ILE B 1 199 ? 15.578 -29.562 -9.453 1 98.75 199 ILE B CA 1
ATOM 4351 C C . ILE B 1 199 ? 14.414 -28.766 -8.859 1 98.75 199 ILE B C 1
ATOM 4353 O O . ILE B 1 199 ? 13.367 -28.625 -9.484 1 98.75 199 ILE B O 1
ATOM 4357 N N . ILE B 1 200 ? 14.562 -28.297 -7.625 1 98.88 200 ILE B N 1
ATOM 4358 C CA . ILE B 1 200 ? 13.578 -27.453 -6.961 1 98.88 200 ILE B CA 1
ATOM 4359 C C . ILE B 1 200 ? 14.156 -26.047 -6.746 1 98.88 200 ILE B C 1
ATOM 4361 O O . ILE B 1 200 ? 15.055 -25.875 -5.918 1 98.88 200 ILE B O 1
ATOM 4365 N N . ILE B 1 201 ? 13.648 -25.094 -7.523 1 98.81 201 ILE B N 1
ATOM 4366 C CA . ILE B 1 201 ? 14.094 -23.719 -7.418 1 98.81 201 ILE B CA 1
ATOM 4367 C C . ILE B 1 201 ? 13.383 -23.031 -6.258 1 98.81 201 ILE B C 1
ATOM 4369 O O . ILE B 1 201 ? 12.156 -22.922 -6.25 1 98.81 201 ILE B O 1
ATOM 4373 N N . PRO B 1 202 ? 14.109 -22.5 -5.32 1 98.62 202 PRO B N 1
ATOM 4374 C CA . PRO B 1 202 ? 13.5 -21.922 -4.117 1 98.62 202 PRO B CA 1
ATOM 4375 C C . PRO B 1 202 ? 12.609 -20.719 -4.422 1 98.62 202 PRO B C 1
ATOM 4377 O O . PRO B 1 202 ? 12.883 -19.984 -5.367 1 98.62 202 PRO B O 1
ATOM 4380 N N . ARG B 1 203 ? 11.617 -20.531 -3.545 1 98.44 203 ARG B N 1
ATOM 4381 C CA . ARG B 1 203 ? 10.625 -19.484 -3.68 1 98.44 203 ARG B CA 1
ATOM 4382 C C . ARG B 1 203 ? 11.289 -18.109 -3.842 1 98.44 203 ARG B C 1
ATOM 4384 O O . ARG B 1 203 ? 10.867 -17.312 -4.676 1 98.44 203 ARG B O 1
ATOM 4391 N N . LYS B 1 204 ? 12.305 -17.828 -3.094 1 97.06 204 LYS B N 1
ATOM 4392 C CA . LYS B 1 204 ? 12.984 -16.547 -3.191 1 97.06 204 LYS B CA 1
ATOM 4393 C C . LYS B 1 204 ? 13.586 -16.344 -4.578 1 97.06 204 LYS B C 1
ATOM 4395 O O . LYS B 1 204 ? 13.469 -15.266 -5.164 1 97.06 204 LYS B O 1
ATOM 4400 N N . THR B 1 205 ? 14.258 -17.344 -5.059 1 98.19 205 THR B N 1
ATOM 4401 C CA . THR B 1 205 ? 14.844 -17.297 -6.395 1 98.19 205 THR B CA 1
ATOM 4402 C C . THR B 1 205 ? 13.758 -17.078 -7.445 1 98.19 205 THR B C 1
ATOM 4404 O O . THR B 1 205 ? 13.922 -16.25 -8.352 1 98.19 205 THR B O 1
ATOM 4407 N N . VAL B 1 206 ? 12.688 -17.766 -7.285 1 98.44 206 VAL B N 1
ATOM 4408 C CA . VAL B 1 206 ? 11.539 -17.641 -8.18 1 98.44 206 VAL B CA 1
ATOM 4409 C C . VAL B 1 206 ? 11.07 -16.188 -8.211 1 98.44 206 VAL B C 1
ATOM 4411 O O . VAL B 1 206 ? 10.859 -15.617 -9.281 1 98.44 206 VAL B O 1
ATOM 4414 N N . GLY B 1 207 ? 10.922 -15.633 -7.027 1 97.31 207 GLY B N 1
ATOM 4415 C CA . GLY B 1 207 ? 10.492 -14.242 -6.93 1 97.31 207 GLY B CA 1
ATOM 4416 C C . GLY B 1 207 ? 11.422 -13.281 -7.652 1 97.31 207 GLY B C 1
ATOM 4417 O O . GLY B 1 207 ? 10.961 -12.367 -8.336 1 97.31 207 GLY B O 1
ATOM 4418 N N . GLU B 1 208 ? 12.695 -13.438 -7.539 1 96.75 208 GLU B N 1
ATOM 4419 C CA . GLU B 1 208 ? 13.664 -12.57 -8.195 1 96.75 208 GLU B CA 1
ATOM 4420 C C . GLU B 1 208 ? 13.617 -12.742 -9.711 1 96.75 208 GLU B C 1
ATOM 4422 O O . GLU B 1 208 ? 13.75 -11.766 -10.461 1 96.75 208 GLU B O 1
ATOM 4427 N N . LEU B 1 209 ? 13.461 -13.969 -10.125 1 97.06 209 LEU B N 1
ATOM 4428 C CA . LEU B 1 209 ? 13.391 -14.25 -11.555 1 97.06 209 LEU B CA 1
ATOM 4429 C C . LEU B 1 209 ? 12.195 -13.547 -12.195 1 97.06 209 LEU B C 1
ATOM 4431 O O . LEU B 1 209 ? 12.305 -13 -13.297 1 97.06 209 LEU B O 1
ATOM 4435 N N . GLN B 1 210 ? 11.086 -13.547 -11.531 1 95.25 210 GLN B N 1
ATOM 4436 C CA . GLN B 1 210 ? 9.891 -12.875 -12.039 1 95.25 210 GLN B CA 1
ATOM 4437 C C . GLN B 1 210 ? 10.164 -11.398 -12.305 1 95.25 210 GLN B C 1
ATOM 4439 O O . GLN B 1 210 ? 9.719 -10.852 -13.32 1 95.25 210 GLN B O 1
ATOM 4444 N N . LYS B 1 211 ? 10.891 -10.828 -11.477 1 93.88 211 LYS B N 1
ATOM 4445 C CA . LYS B 1 211 ? 11.164 -9.398 -11.57 1 93.88 211 LYS B CA 1
ATOM 4446 C C . LYS B 1 211 ? 12.141 -9.109 -12.703 1 93.88 211 LYS B C 1
ATOM 4448 O O . LYS B 1 211 ? 12.148 -8.008 -13.266 1 93.88 211 LYS B O 1
ATOM 4453 N N . LEU B 1 212 ? 12.969 -10.062 -13.039 1 94.75 212 LEU B N 1
ATOM 4454 C CA . LEU B 1 212 ? 14.023 -9.859 -14.031 1 94.75 212 LEU B CA 1
ATOM 4455 C C . LEU B 1 212 ? 13.508 -10.117 -15.438 1 94.75 212 LEU B C 1
ATOM 4457 O O . LEU B 1 212 ? 14.18 -9.789 -16.422 1 94.75 212 LEU B O 1
ATOM 4461 N N . MET B 1 213 ? 12.359 -10.688 -15.57 1 92.38 213 MET B N 1
ATOM 4462 C CA . MET B 1 213 ? 11.875 -11.109 -16.875 1 92.38 213 MET B CA 1
ATOM 4463 C C . MET B 1 213 ? 10.812 -10.156 -17.406 1 92.38 213 MET B C 1
ATOM 4465 O O . MET B 1 213 ? 9.844 -10.578 -18.031 1 92.38 213 MET B O 1
ATOM 4469 N N . ASP B 1 214 ? 11.047 -8.953 -17.234 1 86.06 214 ASP B N 1
ATOM 4470 C CA . ASP B 1 214 ? 10.086 -7.957 -17.703 1 86.06 214 ASP B CA 1
ATOM 4471 C C . ASP B 1 214 ? 10.156 -7.781 -19.219 1 86.06 214 ASP B C 1
ATOM 4473 O O . ASP B 1 214 ? 9.164 -7.434 -19.844 1 86.06 214 ASP B O 1
ATOM 4477 N N . ASN B 1 215 ? 11.336 -8.062 -19.875 1 90.25 215 ASN B N 1
ATOM 4478 C CA . ASN B 1 215 ? 11.492 -8 -21.312 1 90.25 215 ASN B CA 1
ATOM 4479 C C . ASN B 1 215 ? 11.359 -9.383 -21.953 1 90.25 215 ASN B C 1
ATOM 4481 O O . ASN B 1 215 ? 12.266 -10.211 -21.859 1 90.25 215 ASN B O 1
ATOM 4485 N N . PRO B 1 216 ? 10.234 -9.586 -22.641 1 88.19 216 PRO B N 1
ATOM 4486 C CA . PRO B 1 216 ? 9.961 -10.922 -23.172 1 88.19 216 PRO B CA 1
ATOM 4487 C C . PRO B 1 216 ? 10.898 -11.305 -24.312 1 88.19 216 PRO B C 1
ATOM 4489 O O . PRO B 1 216 ? 10.984 -12.477 -24.672 1 88.19 216 PRO B O 1
ATOM 4492 N N . GLU B 1 217 ? 11.594 -10.406 -24.844 1 91.94 217 GLU B N 1
ATOM 4493 C CA . GLU B 1 217 ? 12.422 -10.664 -26.031 1 91.94 217 GLU B CA 1
ATOM 4494 C C . GLU B 1 217 ? 13.797 -11.188 -25.625 1 91.94 217 GLU B C 1
ATOM 4496 O O . GLU B 1 217 ? 14.539 -11.703 -26.469 1 91.94 217 GLU B O 1
ATOM 4501 N N . LEU B 1 218 ? 14.062 -11.102 -24.391 1 93.75 218 LEU B N 1
ATOM 4502 C CA . LEU B 1 218 ? 15.375 -11.539 -23.938 1 93.75 218 LEU B CA 1
ATOM 4503 C C . LEU B 1 218 ? 15.477 -13.062 -23.953 1 93.75 218 LEU B C 1
ATOM 4505 O O . LEU B 1 218 ? 14.461 -13.75 -23.859 1 93.75 218 LEU B O 1
ATOM 4509 N N . GLU B 1 219 ? 16.656 -13.539 -24.156 1 96.75 219 GLU B N 1
ATOM 4510 C CA . GLU B 1 219 ? 17 -14.953 -23.984 1 96.75 219 GLU B CA 1
ATOM 4511 C C . GLU B 1 219 ? 17.672 -15.195 -22.641 1 96.75 219 GLU B C 1
ATOM 4513 O O . GLU B 1 219 ? 18.531 -14.406 -22.219 1 96.75 219 GLU B O 1
ATOM 4518 N N . VAL B 1 220 ? 17.297 -16.281 -22.047 1 98.06 220 VAL B N 1
ATOM 4519 C CA . VAL B 1 220 ? 17.891 -16.672 -20.766 1 98.06 220 VAL B CA 1
ATOM 4520 C C . VAL B 1 220 ? 18.781 -17.891 -20.953 1 98.06 220 VAL B C 1
ATOM 4522 O O . VAL B 1 220 ? 18.344 -18.906 -21.484 1 98.06 220 VAL B O 1
ATOM 4525 N N . THR B 1 221 ? 20.031 -17.781 -20.578 1 98.5 221 THR B N 1
ATOM 4526 C CA . THR B 1 221 ? 20.906 -18.953 -20.5 1 98.5 221 THR B CA 1
ATOM 4527 C C . THR B 1 221 ? 20.781 -19.609 -19.125 1 98.5 221 THR B C 1
ATOM 4529 O O . THR B 1 221 ? 20.953 -18.969 -18.094 1 98.5 221 THR B O 1
ATOM 4532 N N . VAL B 1 222 ? 20.5 -20.906 -19.141 1 98.5 222 VAL B N 1
ATOM 4533 C CA . VAL B 1 222 ? 20.297 -21.656 -17.922 1 98.5 222 VAL B CA 1
ATOM 4534 C C . VAL B 1 222 ? 21.375 -22.734 -17.797 1 98.5 222 VAL B C 1
ATOM 4536 O O . VAL B 1 222 ? 21.578 -23.516 -18.719 1 98.5 222 VAL B O 1
ATOM 4539 N N . GLU B 1 223 ? 22.047 -22.734 -16.703 1 98.38 223 GLU B N 1
ATOM 4540 C CA . GLU B 1 223 ? 22.969 -23.797 -16.344 1 98.38 223 GLU B CA 1
ATOM 4541 C C . GLU B 1 223 ? 22.531 -24.5 -15.062 1 98.38 223 GLU B C 1
ATOM 4543 O O . GLU B 1 223 ? 22.172 -23.844 -14.078 1 98.38 223 GLU B O 1
ATOM 4548 N N . VAL B 1 224 ? 22.547 -25.844 -15.094 1 97.81 224 VAL B N 1
ATOM 4549 C CA . VAL B 1 224 ? 21.953 -26.578 -14 1 97.81 224 VAL B CA 1
ATOM 4550 C C . VAL B 1 224 ? 22.891 -27.672 -13.531 1 97.81 224 VAL B C 1
ATOM 4552 O O . VAL B 1 224 ? 23.547 -28.328 -14.344 1 97.81 224 VAL B O 1
ATOM 4555 N N . SER B 1 225 ? 23.016 -27.781 -12.25 1 95.88 225 SER B N 1
ATOM 4556 C CA . SER B 1 225 ? 23.531 -28.969 -11.57 1 95.88 225 SER B CA 1
ATOM 4557 C C . SER B 1 225 ? 22.5 -29.5 -10.57 1 95.88 225 SER B C 1
ATOM 4559 O O . SER B 1 225 ? 21.375 -29.031 -10.523 1 95.88 225 SER B O 1
ATOM 4561 N N . ASP B 1 226 ? 22.906 -30.5 -9.773 1 94.12 226 ASP B N 1
ATOM 4562 C CA . ASP B 1 226 ? 22.016 -31.062 -8.758 1 94.12 226 ASP B CA 1
ATOM 4563 C C . ASP B 1 226 ? 21.891 -30.109 -7.562 1 94.12 226 ASP B C 1
ATOM 4565 O O . ASP B 1 226 ? 20.938 -30.203 -6.793 1 94.12 226 ASP B O 1
ATOM 4569 N N . ALA B 1 227 ? 22.859 -29.188 -7.539 1 95.75 227 ALA B N 1
ATOM 4570 C CA . ALA B 1 227 ? 22.922 -28.391 -6.309 1 95.75 227 ALA B CA 1
ATOM 4571 C C . ALA B 1 227 ? 22.625 -26.922 -6.582 1 95.75 227 ALA B C 1
ATOM 4573 O O . ALA B 1 227 ? 22.281 -26.172 -5.668 1 95.75 227 ALA B O 1
ATOM 4574 N N . LYS B 1 228 ? 22.844 -26.531 -7.863 1 97.06 228 LYS B N 1
ATOM 4575 C CA . LYS B 1 228 ? 22.734 -25.109 -8.156 1 97.06 228 LYS B CA 1
ATOM 4576 C C . LYS B 1 228 ? 22.141 -24.875 -9.539 1 97.06 228 LYS B C 1
ATOM 4578 O O . LYS B 1 228 ? 22.156 -25.766 -10.398 1 97.06 228 LYS B O 1
ATOM 4583 N N . ILE B 1 229 ? 21.594 -23.719 -9.672 1 97.75 229 ILE B N 1
ATOM 4584 C CA . ILE B 1 229 ? 21.156 -23.203 -10.969 1 97.75 229 ILE B CA 1
ATOM 4585 C C . ILE B 1 229 ? 21.734 -21.797 -11.195 1 97.75 229 ILE B C 1
ATOM 4587 O O . ILE B 1 229 ? 21.828 -21 -10.258 1 97.75 229 ILE B O 1
ATOM 4591 N N . ARG B 1 230 ? 22.172 -21.531 -12.352 1 97.75 230 ARG B N 1
ATOM 4592 C CA . ARG B 1 230 ? 22.641 -20.203 -12.75 1 97.75 230 ARG B CA 1
ATOM 4593 C C . ARG B 1 230 ? 21.906 -19.703 -13.984 1 97.75 230 ARG B C 1
ATOM 4595 O O . ARG B 1 230 ? 21.766 -20.453 -14.969 1 97.75 230 ARG B O 1
ATOM 4602 N N . LEU B 1 231 ? 21.391 -18.531 -13.922 1 97.81 231 LEU B N 1
ATOM 4603 C CA . LEU B 1 231 ? 20.656 -17.922 -15.023 1 97.81 231 LEU B CA 1
ATOM 4604 C C . LEU B 1 231 ? 21.281 -16.594 -15.445 1 97.81 231 LEU B C 1
ATOM 4606 O O . LEU B 1 231 ? 21.578 -15.75 -14.602 1 97.81 231 LEU B O 1
ATOM 4610 N N . ALA B 1 232 ? 21.531 -16.484 -16.672 1 97.44 232 ALA B N 1
ATOM 4611 C CA . ALA B 1 232 ? 22 -15.227 -17.25 1 97.44 232 ALA B CA 1
ATOM 4612 C C . ALA B 1 232 ? 20.922 -14.562 -18.094 1 97.44 232 ALA B C 1
ATOM 4614 O O . ALA B 1 232 ? 20.438 -15.148 -19.062 1 97.44 232 ALA B O 1
ATOM 4615 N N . ILE B 1 233 ? 20.531 -13.422 -17.781 1 95.81 233 ILE B N 1
ATOM 4616 C CA . ILE B 1 233 ? 19.5 -12.641 -18.438 1 95.81 233 ILE B CA 1
ATOM 4617 C C . ILE B 1 233 ? 20.016 -11.227 -18.703 1 95.81 233 ILE B C 1
ATOM 4619 O O . ILE B 1 233 ? 20.062 -10.398 -17.797 1 95.81 233 ILE B O 1
ATOM 4623 N N . GLY B 1 234 ? 20.281 -10.938 -19.969 1 92.88 234 GLY B N 1
ATOM 4624 C CA . GLY B 1 234 ? 20.938 -9.672 -20.234 1 92.88 234 GLY B CA 1
ATOM 4625 C C . GLY B 1 234 ? 22.266 -9.523 -19.531 1 92.88 234 GLY B C 1
ATOM 4626 O O . GLY B 1 234 ? 23.156 -10.359 -19.688 1 92.88 234 GLY B O 1
ATOM 4627 N N . SER B 1 235 ? 22.359 -8.445 -18.703 1 93.88 235 SER B N 1
ATOM 4628 C CA . SER B 1 235 ? 23.609 -8.188 -17.984 1 93.88 235 SER B CA 1
ATOM 4629 C C . SER B 1 235 ? 23.578 -8.812 -16.594 1 93.88 235 SER B C 1
ATOM 4631 O O . SER B 1 235 ? 24.562 -8.742 -15.852 1 93.88 235 SER B O 1
ATOM 4633 N N . VAL B 1 236 ? 22.531 -9.461 -16.219 1 96.81 236 VAL B N 1
ATOM 4634 C CA . VAL B 1 236 ? 22.344 -9.992 -14.875 1 96.81 236 VAL B CA 1
ATOM 4635 C C . VAL B 1 236 ? 22.641 -11.484 -14.859 1 96.81 236 VAL B C 1
ATOM 4637 O O . VAL B 1 236 ? 22.25 -12.219 -15.773 1 96.81 236 VAL B O 1
ATOM 4640 N N . VAL B 1 237 ? 23.344 -11.906 -13.93 1 96.81 237 VAL B N 1
ATOM 4641 C CA . VAL B 1 237 ? 23.562 -13.328 -13.68 1 96.81 237 VAL B CA 1
ATOM 4642 C C . VAL B 1 237 ? 23.078 -13.68 -12.266 1 96.81 237 VAL B C 1
ATOM 4644 O O . VAL B 1 237 ? 23.5 -13.047 -11.289 1 96.81 237 VAL B O 1
ATOM 4647 N N . LEU B 1 238 ? 22.188 -14.617 -12.148 1 96.81 238 LEU B N 1
ATOM 4648 C CA . LEU B 1 238 ? 21.641 -15.094 -10.883 1 96.81 238 LEU B CA 1
ATOM 4649 C C . LEU B 1 238 ? 22.062 -16.547 -10.625 1 96.81 238 LEU B C 1
ATOM 4651 O O . LEU B 1 238 ? 21.906 -17.406 -11.5 1 96.81 238 LEU B O 1
ATOM 4655 N N . THR B 1 239 ? 22.672 -16.797 -9.492 1 97.06 239 THR B N 1
ATOM 4656 C CA . THR B 1 239 ? 23.031 -18.141 -9.07 1 97.06 239 THR B CA 1
ATOM 4657 C C . THR B 1 239 ? 22.312 -18.516 -7.77 1 97.06 239 THR B C 1
ATOM 4659 O O . THR B 1 239 ? 22.375 -17.766 -6.793 1 97.06 239 THR B O 1
ATOM 4662 N N . SER B 1 240 ? 21.688 -19.641 -7.734 1 97.25 240 SER B N 1
ATOM 4663 C CA . SER B 1 240 ? 20.906 -20.047 -6.574 1 97.25 240 SER B CA 1
ATOM 4664 C C . SER B 1 240 ? 21.219 -21.484 -6.176 1 97.25 240 SER B C 1
ATOM 4666 O O . SER B 1 240 ? 21.375 -22.344 -7.035 1 97.25 240 SER B O 1
ATOM 4668 N N . LYS B 1 241 ? 21.344 -21.672 -4.871 1 96.88 241 LYS B N 1
ATOM 4669 C CA . LYS B 1 241 ? 21.234 -23.031 -4.367 1 96.88 241 LYS B CA 1
ATOM 4670 C C . LYS B 1 241 ? 19.844 -23.594 -4.602 1 96.88 241 LYS B C 1
ATOM 4672 O O . LYS B 1 241 ? 18.859 -22.844 -4.617 1 96.88 241 LYS B O 1
ATOM 4677 N N . LEU B 1 242 ? 19.859 -24.891 -4.805 1 98.19 242 LEU B N 1
ATOM 4678 C CA . LEU B 1 242 ? 18.578 -25.562 -4.973 1 98.19 242 LEU B CA 1
ATOM 4679 C C . LEU B 1 242 ? 18.141 -26.219 -3.668 1 98.19 242 LEU B C 1
ATOM 4681 O O . LEU B 1 242 ? 18.953 -26.422 -2.762 1 98.19 242 LEU B O 1
ATOM 4685 N N . ILE B 1 243 ? 16.828 -26.391 -3.514 1 98.31 243 ILE B N 1
ATOM 4686 C CA . ILE B 1 243 ? 16.328 -27.156 -2.373 1 98.31 243 ILE B CA 1
ATOM 4687 C C . ILE B 1 243 ? 16.703 -28.625 -2.531 1 98.31 243 ILE B C 1
ATOM 4689 O O . ILE B 1 243 ? 16.422 -29.234 -3.564 1 98.31 243 ILE B O 1
ATOM 4693 N N . ASP B 1 244 ? 17.406 -29.047 -1.497 1 97.19 244 ASP B N 1
ATOM 4694 C CA . ASP B 1 244 ? 17.797 -30.453 -1.487 1 97.19 244 ASP B CA 1
ATOM 4695 C C . ASP B 1 244 ? 16.656 -31.328 -0.971 1 97.19 244 ASP B C 1
ATOM 4697 O O . ASP B 1 244 ? 16.344 -31.297 0.218 1 97.19 244 ASP B O 1
ATOM 4701 N N . GLY B 1 245 ? 16.047 -32.062 -1.862 1 96.5 245 GLY B N 1
ATOM 4702 C CA . GLY B 1 245 ? 14.945 -32.938 -1.524 1 96.5 245 GLY B CA 1
ATOM 4703 C C . GLY B 1 245 ? 14.312 -33.594 -2.736 1 96.5 245 GLY B C 1
ATOM 4704 O O . GLY B 1 245 ? 14.617 -33.25 -3.875 1 96.5 245 GLY B O 1
ATOM 4705 N N . THR B 1 246 ? 13.609 -34.594 -2.443 1 97.06 246 THR B N 1
ATOM 4706 C CA . THR B 1 246 ? 12.883 -35.281 -3.5 1 97.06 246 THR B CA 1
ATOM 4707 C C . THR B 1 246 ? 11.461 -34.75 -3.623 1 97.06 246 THR B C 1
ATOM 4709 O O . THR B 1 246 ? 10.688 -34.812 -2.662 1 97.06 246 THR B O 1
ATOM 4712 N N . PHE B 1 247 ? 11.234 -34.25 -4.754 1 98.19 247 PHE B N 1
ATOM 4713 C CA . PHE B 1 247 ? 9.875 -33.781 -5.008 1 98.19 247 PHE B CA 1
ATOM 4714 C C . PHE B 1 247 ? 8.922 -34.969 -5.156 1 98.19 247 PHE B C 1
ATOM 4716 O O . PHE B 1 247 ? 9.266 -35.969 -5.785 1 98.19 247 PHE B O 1
ATOM 4723 N N . PRO B 1 248 ? 7.727 -34.906 -4.605 1 97.19 248 PRO B N 1
ATOM 4724 C CA . PRO B 1 248 ? 6.816 -36.031 -4.664 1 97.19 248 PRO B CA 1
ATOM 4725 C C . PRO B 1 248 ? 6.406 -36.375 -6.094 1 97.19 248 PRO B C 1
ATOM 4727 O O . PRO B 1 248 ? 6.523 -35.562 -6.996 1 97.19 248 PRO B O 1
ATOM 4730 N N . ASP B 1 249 ? 5.977 -37.656 -6.211 1 97.5 249 ASP B N 1
ATOM 4731 C CA . ASP B 1 249 ? 5.438 -38.062 -7.5 1 97.5 249 ASP B CA 1
ATOM 4732 C C . ASP B 1 249 ? 4.094 -37.406 -7.777 1 97.5 249 ASP B C 1
ATOM 4734 O O . ASP B 1 249 ? 3.039 -38.031 -7.609 1 97.5 249 ASP B O 1
ATOM 4738 N N . TYR B 1 250 ? 4.18 -36.25 -8.336 1 97.88 250 TYR B N 1
ATOM 4739 C CA . TYR B 1 250 ? 3.012 -35.406 -8.492 1 97.88 250 TYR B CA 1
ATOM 4740 C C . TYR B 1 250 ? 2.066 -35.938 -9.547 1 97.88 250 TYR B C 1
ATOM 4742 O O . TYR B 1 250 ? 0.885 -35.594 -9.586 1 97.88 250 TYR B O 1
ATOM 4750 N N . GLN B 1 251 ? 2.5 -36.719 -10.469 1 96 251 GLN B N 1
ATOM 4751 C CA . GLN B 1 251 ? 1.665 -37.25 -11.539 1 96 251 GLN B CA 1
ATOM 4752 C C . GLN B 1 251 ? 0.538 -38.094 -10.984 1 96 251 GLN B C 1
ATOM 4754 O O . GLN B 1 251 ? -0.545 -38.188 -11.562 1 96 251 GLN B O 1
ATOM 4759 N N . ARG B 1 252 ? 0.777 -38.656 -9.844 1 95.88 252 ARG B N 1
ATOM 4760 C CA . ARG B 1 252 ? -0.174 -39.594 -9.234 1 95.88 252 ARG B CA 1
ATOM 4761 C C . ARG B 1 252 ? -1.417 -38.844 -8.75 1 95.88 252 ARG B C 1
ATOM 4763 O O . ARG B 1 252 ? -2.473 -39.469 -8.562 1 95.88 252 ARG B O 1
ATOM 4770 N N . VAL B 1 253 ? -1.279 -37.594 -8.484 1 95.69 253 VAL B N 1
ATOM 4771 C CA . VAL B 1 253 ? -2.406 -36.875 -7.91 1 95.69 253 VAL B CA 1
ATOM 4772 C C . VAL B 1 253 ? -3.199 -36.188 -9.023 1 95.69 253 VAL B C 1
ATOM 4774 O O . VAL B 1 253 ? -4.238 -35.562 -8.766 1 95.69 253 VAL B O 1
ATOM 4777 N N . ILE B 1 254 ? -2.754 -36.25 -10.234 1 97.31 254 ILE B N 1
ATOM 4778 C CA . ILE B 1 254 ? -3.502 -35.719 -11.367 1 97.31 254 ILE B CA 1
ATOM 4779 C C . ILE B 1 254 ? -4.566 -36.719 -11.805 1 97.31 254 ILE B C 1
ATOM 4781 O O . ILE B 1 254 ? -4.242 -37.812 -12.289 1 97.31 254 ILE B O 1
ATOM 4785 N N . PRO B 1 255 ? -5.77 -36.312 -11.688 1 97.19 255 PRO B N 1
ATOM 4786 C CA . PRO B 1 255 ? -6.824 -37.281 -11.977 1 97.19 255 PRO B CA 1
ATOM 4787 C C . PRO B 1 255 ? -6.969 -37.594 -13.469 1 97.19 255 PRO B C 1
ATOM 4789 O O . PRO B 1 255 ? -6.82 -36.688 -14.289 1 97.19 255 PRO B O 1
ATOM 4792 N N . THR B 1 256 ? -7.25 -38.812 -13.789 1 94.94 256 THR B N 1
ATOM 4793 C CA . THR B 1 256 ? -7.391 -39.219 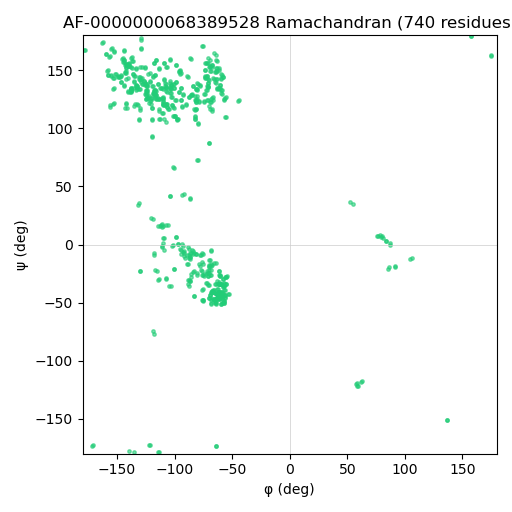-15.188 1 94.94 256 THR B CA 1
ATOM 4794 C C . THR B 1 256 ? -8.812 -39.719 -15.461 1 94.94 256 THR B C 1
ATOM 4796 O O . THR B 1 256 ? -9.188 -39.906 -16.609 1 94.94 256 THR B O 1
ATOM 4799 N N . GLY B 1 257 ? -9.586 -39.844 -14.453 1 94.81 257 GLY B N 1
ATOM 4800 C CA . GLY B 1 257 ? -10.898 -40.469 -14.625 1 94.81 257 GLY B CA 1
ATOM 4801 C C . GLY B 1 257 ? -12.039 -39.5 -14.383 1 94.81 257 GLY B C 1
ATOM 4802 O O . GLY B 1 257 ? -13.156 -39.906 -14.07 1 94.81 257 GLY B O 1
ATOM 4803 N N . ASN B 1 258 ? -11.758 -38.25 -14.375 1 97.5 258 ASN B N 1
ATOM 4804 C CA . ASN B 1 258 ? -12.82 -37.25 -14.188 1 97.5 258 ASN B CA 1
ATOM 4805 C C . ASN B 1 258 ? -13.766 -37.219 -15.391 1 97.5 258 ASN B C 1
ATOM 4807 O O . ASN B 1 258 ? -13.375 -36.812 -16.484 1 97.5 258 ASN B O 1
ATOM 4811 N N . ASP B 1 259 ? -14.969 -37.562 -15.211 1 97.44 259 ASP B N 1
ATOM 4812 C CA . ASP B 1 259 ? -15.875 -37.781 -16.344 1 97.44 259 ASP B CA 1
ATOM 4813 C C . ASP B 1 259 ? -16.938 -36.688 -16.406 1 97.44 259 ASP B C 1
ATOM 4815 O O . ASP B 1 259 ? -17.828 -36.719 -17.266 1 97.44 259 ASP B O 1
ATOM 4819 N N . LYS B 1 260 ? -16.938 -35.719 -15.531 1 98.06 260 LYS B N 1
ATOM 4820 C CA . LYS B 1 260 ? -17.891 -34.625 -15.539 1 98.06 260 LYS B CA 1
ATOM 4821 C C . LYS B 1 260 ? -17.203 -33.281 -15.859 1 98.06 260 LYS B C 1
ATOM 4823 O O . LYS B 1 260 ? -16.344 -32.844 -15.102 1 98.06 260 LYS B O 1
ATOM 4828 N N . GLU B 1 261 ? -17.562 -32.719 -16.969 1 98 261 GLU B N 1
ATOM 4829 C CA . GLU B 1 261 ? -16.953 -31.469 -17.422 1 98 261 GLU B CA 1
ATOM 4830 C C . GLU B 1 261 ? -17.891 -30.297 -17.172 1 98 261 GLU B C 1
ATOM 4832 O O . GLU B 1 261 ? -19.078 -30.344 -17.516 1 98 261 GLU B O 1
ATOM 4837 N N . MET B 1 262 ? -17.422 -29.312 -16.609 1 98.38 262 MET B N 1
ATOM 4838 C CA . MET B 1 262 ? -18.078 -28.016 -16.516 1 98.38 262 MET B CA 1
ATOM 4839 C C . MET B 1 262 ? -17.281 -26.938 -17.234 1 98.38 262 MET B C 1
ATOM 4841 O O . MET B 1 262 ? -16.078 -26.812 -17.016 1 98.38 262 MET B O 1
ATOM 4845 N N . ARG B 1 263 ? -17.906 -26.203 -18.047 1 98.25 263 ARG B N 1
ATOM 4846 C CA . ARG B 1 263 ? -17.312 -25.062 -18.719 1 98.25 263 ARG B CA 1
ATOM 4847 C C . ARG B 1 263 ? -17.953 -23.75 -18.234 1 98.25 263 ARG B C 1
ATOM 4849 O O . ARG B 1 263 ? -19.172 -23.672 -18.125 1 98.25 263 ARG B O 1
ATOM 4856 N N . VAL B 1 264 ? -17.125 -22.781 -17.953 1 98.38 264 VAL B N 1
ATOM 4857 C CA . VAL B 1 264 ? -17.672 -21.547 -17.406 1 98.38 264 VAL B CA 1
ATOM 4858 C C . VAL B 1 264 ? -16.812 -20.359 -17.828 1 98.38 264 VAL B C 1
ATOM 4860 O O . VAL B 1 264 ? -15.586 -20.484 -17.938 1 98.38 264 VAL B O 1
ATOM 4863 N N . ASP B 1 265 ? -17.422 -19.25 -18.062 1 97.94 265 ASP B N 1
ATOM 4864 C CA . ASP B 1 265 ? -16.672 -18.016 -18.344 1 97.94 265 ASP B CA 1
ATOM 4865 C C . ASP B 1 265 ? -15.766 -17.656 -17.188 1 97.94 265 ASP B C 1
ATOM 4867 O O . ASP B 1 265 ? -16.219 -17.531 -16.047 1 97.94 265 ASP B O 1
ATOM 4871 N N . CYS B 1 266 ? -14.492 -17.375 -17.453 1 97.12 266 CYS B N 1
ATOM 4872 C CA . CYS B 1 266 ? -13.492 -17.188 -16.406 1 97.12 266 CYS B CA 1
ATOM 4873 C C . CYS B 1 266 ? -13.812 -15.961 -15.555 1 97.12 266 CYS B C 1
ATOM 4875 O O . CYS B 1 266 ? -13.805 -16.031 -14.328 1 97.12 266 CYS B O 1
ATOM 4877 N N . GLN B 1 267 ? -14.109 -14.906 -16.156 1 96.56 267 GLN B N 1
ATOM 4878 C CA . GLN B 1 267 ? -14.336 -13.648 -15.453 1 96.56 267 GLN B CA 1
ATOM 4879 C C . GLN B 1 267 ? -15.594 -13.727 -14.594 1 96.56 267 GLN B C 1
ATOM 4881 O O . GLN B 1 267 ? -15.578 -13.336 -13.422 1 96.56 267 GLN B O 1
ATOM 4886 N N . THR B 1 268 ? -16.656 -14.234 -15.203 1 97.12 268 THR B N 1
ATOM 4887 C CA . THR B 1 268 ? -17.906 -14.367 -14.477 1 97.12 268 THR B CA 1
ATOM 4888 C C . THR B 1 268 ? -17.734 -15.258 -13.258 1 97.12 268 THR B C 1
ATOM 4890 O O . THR B 1 268 ? -18.219 -14.93 -12.164 1 97.12 268 THR B O 1
ATOM 4893 N N . PHE B 1 269 ? -17.047 -16.297 -13.492 1 98.19 269 PHE B N 1
ATOM 4894 C CA . PHE B 1 269 ? -16.828 -17.25 -12.422 1 98.19 269 PHE B CA 1
ATOM 4895 C C . PHE B 1 269 ? -16 -16.625 -11.297 1 98.19 269 PHE B C 1
ATOM 4897 O O . PHE B 1 269 ? -16.391 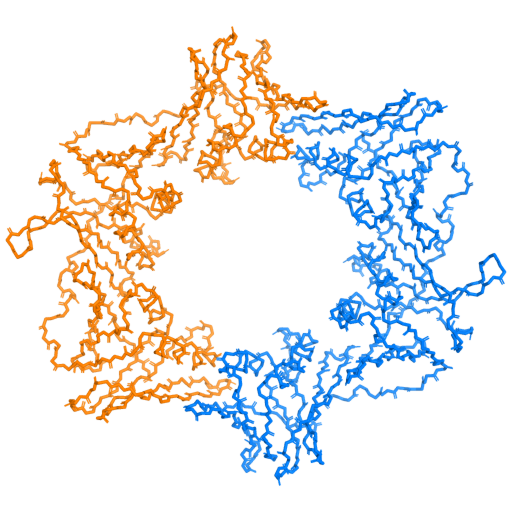-16.688 -10.133 1 98.19 269 PHE B O 1
ATOM 4904 N N . ALA B 1 270 ? -14.906 -16.016 -11.609 1 98.06 270 ALA B N 1
ATOM 4905 C CA . ALA B 1 270 ? -14.016 -15.398 -10.625 1 98.06 270 ALA B CA 1
ATOM 4906 C C . ALA B 1 270 ? -14.75 -14.328 -9.82 1 98.06 270 ALA B C 1
ATOM 4908 O O . ALA B 1 270 ? -14.609 -14.266 -8.594 1 98.06 270 ALA B O 1
ATOM 4909 N N . ARG B 1 271 ? -15.5 -13.516 -10.453 1 97.56 271 ARG B N 1
ATOM 4910 C CA . ARG B 1 271 ? -16.25 -12.453 -9.781 1 97.56 271 ARG B CA 1
ATOM 4911 C C . ARG B 1 271 ? -17.281 -13.031 -8.82 1 97.56 271 ARG B C 1
ATOM 4913 O O . ARG B 1 271 ? -17.469 -12.508 -7.715 1 97.56 271 ARG B O 1
ATOM 4920 N N . ALA B 1 272 ? -17.953 -14.062 -9.281 1 98.38 272 ALA B N 1
ATOM 4921 C CA . ALA B 1 272 ? -18.969 -14.703 -8.438 1 98.38 272 ALA B CA 1
ATOM 4922 C C . ALA B 1 272 ? -18.328 -15.305 -7.188 1 98.38 272 ALA B C 1
ATOM 4924 O O . ALA B 1 272 ? -18.844 -15.133 -6.078 1 98.38 272 ALA B O 1
ATOM 4925 N N . VAL B 1 273 ? -17.234 -16 -7.406 1 98.31 273 VAL B N 1
ATOM 4926 C CA . VAL B 1 273 ? -16.516 -16.594 -6.277 1 98.31 273 VAL B CA 1
ATOM 4927 C C . VAL B 1 273 ? -16.062 -15.484 -5.32 1 98.31 273 VAL B C 1
ATOM 4929 O O . VAL B 1 273 ? -16.219 -15.617 -4.102 1 98.31 273 VAL B O 1
ATOM 4932 N N . ASP B 1 274 ? -15.555 -14.43 -5.809 1 97.5 274 ASP B N 1
ATOM 4933 C CA . ASP B 1 274 ? -15.086 -13.305 -5.008 1 97.5 274 ASP B CA 1
ATOM 4934 C C . ASP B 1 274 ? -16.234 -12.688 -4.207 1 97.5 274 ASP B C 1
ATOM 4936 O O . ASP B 1 274 ? -16.078 -12.383 -3.021 1 97.5 274 ASP B O 1
ATOM 4940 N N . ARG B 1 275 ? -17.375 -12.516 -4.82 1 97.56 275 ARG B N 1
ATOM 4941 C CA . ARG B 1 275 ? -18.547 -11.922 -4.168 1 97.56 275 ARG B CA 1
ATOM 4942 C C . ARG B 1 275 ? -19.031 -12.789 -3.02 1 97.56 275 ARG B C 1
ATOM 4944 O O . ARG B 1 275 ? -19.125 -12.336 -1.878 1 97.56 275 ARG B O 1
ATOM 4951 N N . VAL B 1 276 ? -19.219 -14.047 -3.281 1 97.81 276 VAL B N 1
ATOM 4952 C CA . VAL B 1 276 ? -19.828 -14.891 -2.252 1 97.81 276 VAL B CA 1
ATOM 4953 C C . VAL B 1 276 ? -18.828 -15.109 -1.114 1 97.81 276 VAL B C 1
ATOM 4955 O O . VAL B 1 276 ? -19.234 -15.266 0.043 1 97.81 276 VAL B O 1
ATOM 4958 N N . SER B 1 277 ? -17.578 -15.039 -1.461 1 96.88 277 SER B N 1
ATOM 4959 C CA . SER B 1 277 ? -16.562 -15.297 -0.446 1 96.88 277 SER B CA 1
ATOM 4960 C C . SER B 1 277 ? -16.422 -14.109 0.5 1 96.88 277 SER B C 1
ATOM 4962 O O . SER B 1 277 ? -15.758 -14.211 1.535 1 96.88 277 SER B O 1
ATOM 4964 N N . THR B 1 278 ? -17.031 -13.008 0.267 1 96 278 THR B N 1
ATOM 4965 C CA . THR B 1 278 ? -16.984 -11.82 1.112 1 96 278 THR B CA 1
ATOM 4966 C C . THR B 1 278 ? -17.469 -12.141 2.521 1 96 278 THR B C 1
ATOM 4968 O O . THR B 1 278 ? -17.016 -11.539 3.496 1 96 278 THR B O 1
ATOM 4971 N N . ILE B 1 279 ? -18.406 -13.148 2.627 1 94.44 279 ILE B N 1
ATOM 4972 C CA . ILE B 1 279 ? -19.031 -13.5 3.9 1 94.44 279 ILE B CA 1
ATOM 4973 C C . ILE B 1 279 ? -18.156 -14.508 4.641 1 94.44 279 ILE B C 1
ATOM 4975 O O . ILE B 1 279 ? -18.391 -14.797 5.816 1 94.44 279 ILE B O 1
ATOM 4979 N N . SER B 1 280 ? -17.141 -14.961 3.961 1 90.5 280 SER B N 1
ATOM 4980 C CA . SER B 1 280 ? -16.312 -16.016 4.551 1 90.5 280 SER B CA 1
ATOM 4981 C C . SER B 1 280 ? -15.484 -15.477 5.711 1 90.5 280 SER B C 1
ATOM 4983 O O . SER B 1 280 ? -15.188 -14.281 5.766 1 90.5 280 SER B O 1
ATOM 4985 N N . SER B 1 281 ? -15.359 -16.281 6.695 1 77.75 281 SER B N 1
ATOM 4986 C CA . SER B 1 281 ? -14.414 -15.953 7.758 1 77.75 281 SER B CA 1
ATOM 4987 C C . SER B 1 281 ? -12.977 -16.016 7.254 1 77.75 281 SER B C 1
ATOM 4989 O O . SER B 1 281 ? -12.703 -16.609 6.211 1 77.75 281 SER B O 1
ATOM 4991 N N . GLU B 1 282 ? -12.086 -15.242 7.941 1 68.94 282 GLU B N 1
ATOM 4992 C CA . GLU B 1 282 ? -10.672 -15.297 7.574 1 68.94 282 GLU B CA 1
ATOM 4993 C C . GLU B 1 282 ? -10.141 -16.719 7.633 1 68.94 282 GLU B C 1
ATOM 4995 O O . GLU B 1 282 ? -9.305 -17.109 6.816 1 68.94 282 GLU B O 1
ATOM 5000 N N . ARG B 1 283 ? -10.805 -17.609 8.57 1 66.12 283 ARG B N 1
ATOM 5001 C CA . ARG B 1 283 ? -10.266 -18.938 8.812 1 66.12 283 ARG B CA 1
ATOM 5002 C C . ARG B 1 283 ? -10.812 -19.938 7.812 1 66.12 283 ARG B C 1
ATOM 5004 O O . ARG B 1 283 ? -10.117 -20.875 7.418 1 66.12 283 ARG B O 1
ATOM 5011 N N . GLY B 1 284 ? -12.109 -19.75 7.418 1 77.12 284 GLY B N 1
ATOM 5012 C CA . GLY B 1 284 ? -12.75 -20.766 6.578 1 77.12 284 GLY B CA 1
ATOM 5013 C C . GLY B 1 284 ? -13.195 -20.219 5.234 1 77.12 284 GLY B C 1
ATOM 5014 O O . GLY B 1 284 ? -14.266 -19.625 5.129 1 77.12 284 GLY B O 1
ATOM 5015 N N . ARG B 1 285 ? -12.297 -20.328 4.133 1 89.88 285 ARG B N 1
ATOM 5016 C CA . ARG B 1 285 ? -12.586 -19.766 2.818 1 89.88 285 ARG B CA 1
ATOM 5017 C C . ARG B 1 285 ? -13.266 -20.797 1.923 1 89.88 285 ARG B C 1
ATOM 5019 O O . ARG B 1 285 ? -12.977 -20.875 0.727 1 89.88 285 ARG B O 1
ATOM 5026 N N . ALA B 1 286 ? -14.289 -21.547 2.6 1 94.5 286 ALA B N 1
ATOM 5027 C CA . ALA B 1 286 ? -14.961 -22.609 1.843 1 94.5 286 ALA B CA 1
ATOM 5028 C C . ALA B 1 286 ? -16.094 -22.031 1.006 1 94.5 286 ALA B C 1
ATOM 5030 O O . ALA B 1 286 ? -16.859 -21.188 1.478 1 94.5 286 ALA B O 1
ATOM 5031 N N . VAL B 1 287 ? -16.219 -22.453 -0.211 1 97.38 287 VAL B N 1
ATOM 5032 C CA . VAL B 1 287 ? -17.328 -22.172 -1.103 1 97.38 287 VAL B CA 1
ATOM 5033 C C . VAL B 1 287 ? -17.922 -23.484 -1.614 1 97.38 287 VAL B C 1
ATOM 5035 O O . VAL B 1 287 ? -17.203 -24.359 -2.113 1 97.38 287 VAL B O 1
ATOM 5038 N N . LYS B 1 288 ? -19.188 -23.688 -1.444 1 97.75 288 LYS B N 1
ATOM 5039 C CA . LYS B 1 288 ? -19.891 -24.859 -1.976 1 97.75 288 LYS B CA 1
ATOM 5040 C C . LYS B 1 288 ? -20.344 -24.609 -3.41 1 97.75 288 LYS B C 1
ATOM 5042 O O . LYS B 1 288 ? -20.984 -23.594 -3.699 1 97.75 288 LYS B O 1
ATOM 5047 N N . LEU B 1 289 ? -20.016 -25.5 -4.238 1 98.56 289 LEU B N 1
ATOM 5048 C CA . LEU B 1 289 ? -20.484 -25.516 -5.621 1 98.56 289 LEU B CA 1
ATOM 5049 C C . LEU B 1 289 ? -21.547 -26.578 -5.84 1 98.56 289 LEU B C 1
ATOM 5051 O O . LEU B 1 289 ? -21.266 -27.766 -5.656 1 98.56 289 LEU B O 1
ATOM 5055 N N . ALA B 1 290 ? -22.688 -26.156 -6.18 1 98.69 290 ALA B N 1
ATOM 5056 C CA . ALA B 1 290 ? -23.75 -27.078 -6.586 1 98.69 290 ALA B CA 1
ATOM 5057 C C . ALA B 1 290 ? -23.984 -27 -8.086 1 98.69 290 ALA B C 1
ATOM 5059 O O . ALA B 1 290 ? -24.359 -25.953 -8.617 1 98.69 290 ALA B O 1
ATOM 5060 N N . LEU B 1 291 ? -23.812 -28.125 -8.719 1 98.44 291 LEU B N 1
ATOM 5061 C CA . LEU B 1 291 ? -23.922 -28.188 -10.172 1 98.44 291 LEU B CA 1
ATOM 5062 C C . LEU B 1 291 ? -25.172 -28.953 -10.594 1 98.44 291 LEU B C 1
ATOM 5064 O O . LEU B 1 291 ? -25.453 -30.031 -10.07 1 98.44 291 LEU B O 1
ATOM 5068 N N . THR B 1 292 ? -25.922 -28.297 -11.398 1 97.44 292 THR B N 1
ATOM 5069 C CA . THR B 1 292 ? -27.047 -28.906 -12.117 1 97.44 292 THR B CA 1
ATOM 5070 C C . THR B 1 292 ? -26.969 -28.594 -13.609 1 97.44 292 THR B C 1
ATOM 5072 O O . THR B 1 292 ? -26.047 -27.906 -14.055 1 97.44 292 THR B O 1
ATOM 5075 N N . ASP B 1 293 ? -27.875 -29.156 -14.344 1 96.12 293 ASP B N 1
ATOM 5076 C CA . ASP B 1 293 ? -27.859 -28.938 -15.789 1 96.12 293 ASP B CA 1
ATOM 5077 C C . ASP B 1 293 ? -27.891 -27.438 -16.109 1 96.12 293 ASP B C 1
ATOM 5079 O O . ASP B 1 293 ? -28.875 -26.75 -15.82 1 96.12 293 ASP B O 1
ATOM 5083 N N . GLY B 1 294 ? -26.766 -26.969 -16.594 1 97.25 294 GLY B N 1
ATOM 5084 C CA . GLY B 1 294 ? -26.656 -25.625 -17.125 1 97.25 294 GLY B CA 1
ATOM 5085 C C . GLY B 1 294 ? -26.484 -24.578 -16.047 1 97.25 294 GLY B C 1
ATOM 5086 O O . GLY B 1 294 ? -26.484 -23.375 -16.328 1 97.25 294 GLY B O 1
ATOM 5087 N N . GLN B 1 295 ? -26.344 -25.062 -14.812 1 98 295 GLN B N 1
ATOM 5088 C CA . GLN B 1 295 ? -26.344 -24.047 -13.75 1 98 295 GLN B CA 1
ATOM 5089 C C . GLN B 1 295 ? -25.375 -24.422 -12.633 1 98 295 GLN B C 1
ATOM 5091 O O . GLN B 1 295 ? -25.312 -25.578 -12.219 1 98 295 GLN B O 1
ATOM 5096 N N . LEU B 1 296 ? -24.641 -23.438 -12.188 1 98.75 296 LEU B N 1
ATOM 5097 C CA . LEU B 1 296 ? -23.781 -23.516 -11 1 98.75 296 LEU B CA 1
ATOM 5098 C C . LEU B 1 296 ? -24.297 -22.578 -9.906 1 98.75 296 LEU B C 1
ATOM 5100 O O . LEU B 1 296 ? -24.547 -21.391 -10.164 1 98.75 296 LEU B O 1
ATOM 5104 N N . THR B 1 297 ? -24.516 -23.125 -8.742 1 98.81 297 THR B N 1
ATOM 5105 C CA . THR B 1 297 ? -24.844 -22.297 -7.582 1 98.81 297 THR B CA 1
ATOM 5106 C C . THR B 1 297 ? -23.688 -22.297 -6.586 1 98.81 297 THR B C 1
ATOM 5108 O O . THR B 1 297 ? -23.266 -23.344 -6.105 1 98.81 297 THR B O 1
ATOM 5111 N N . LEU B 1 298 ? -23.172 -21.141 -6.32 1 98.69 298 LEU B N 1
ATOM 5112 C CA . LEU B 1 298 ? -22.141 -20.953 -5.309 1 98.69 298 LEU B CA 1
ATOM 5113 C C . LEU B 1 298 ? -22.75 -20.547 -3.975 1 98.69 298 LEU B C 1
ATOM 5115 O O . LEU B 1 298 ? -23.625 -19.672 -3.93 1 98.69 298 LEU B O 1
ATOM 5119 N N . THR B 1 299 ? -22.281 -21.188 -2.904 1 98 299 THR B N 1
ATOM 5120 C CA . THR B 1 299 ? -22.828 -20.891 -1.588 1 98 299 THR B CA 1
ATOM 5121 C C . THR B 1 299 ? -21.719 -20.797 -0.544 1 98 299 THR B C 1
ATOM 5123 O O . THR B 1 299 ? -20.828 -21.641 -0.512 1 98 299 THR B O 1
ATOM 5126 N N . VAL B 1 300 ? -21.734 -19.781 0.268 1 97.31 300 VAL B N 1
ATOM 5127 C CA . VAL B 1 300 ? -20.875 -19.641 1.445 1 97.31 300 VAL B CA 1
ATOM 5128 C C . VAL B 1 300 ? -21.75 -19.406 2.682 1 97.31 300 VAL B C 1
ATOM 5130 O O . VAL B 1 300 ? -22.672 -18.594 2.65 1 97.31 300 VAL B O 1
ATOM 5133 N N . ASN B 1 301 ? -21.438 -20.156 3.73 1 95.06 301 ASN B N 1
ATOM 5134 C CA . ASN B 1 301 ? -22.125 -20 5.012 1 95.06 301 ASN B CA 1
ATOM 5135 C C . ASN B 1 301 ? -21.141 -19.672 6.129 1 95.06 301 ASN B C 1
ATOM 5137 O O . ASN B 1 301 ? -20.172 -20.391 6.348 1 95.06 301 ASN B O 1
ATOM 5141 N N . ASN B 1 302 ? -21.359 -18.578 6.742 1 93.38 302 ASN B N 1
ATOM 5142 C CA . ASN B 1 302 ? -20.641 -18.141 7.934 1 93.38 302 ASN B CA 1
ATOM 5143 C C . ASN B 1 302 ? -21.578 -17.938 9.117 1 93.38 302 ASN B C 1
ATOM 5145 O O . ASN B 1 302 ? -22.359 -17 9.141 1 93.38 302 ASN B O 1
ATOM 5149 N N . PRO B 1 303 ? -21.516 -18.812 10.047 1 88.81 303 PRO B N 1
ATOM 5150 C CA . PRO B 1 303 ? -22.453 -18.734 11.172 1 88.81 303 PRO B CA 1
ATOM 5151 C C . PRO B 1 303 ? -22.422 -17.375 11.875 1 88.81 303 PRO B C 1
ATOM 5153 O O . PRO B 1 303 ? -23.438 -16.953 12.43 1 88.81 303 PRO B O 1
ATOM 5156 N N . ASP B 1 304 ? -21.359 -16.703 11.836 1 87.19 304 ASP B N 1
ATOM 5157 C CA . ASP B 1 304 ? -21.219 -15.445 12.562 1 87.19 304 ASP B CA 1
ATOM 5158 C C . ASP B 1 304 ? -21.734 -14.273 11.734 1 87.19 304 ASP B C 1
ATOM 5160 O O . ASP B 1 304 ? -22.344 -13.344 12.273 1 87.19 304 ASP B O 1
ATOM 5164 N N . SER B 1 305 ? -21.594 -14.422 10.406 1 89.31 305 SER B N 1
ATOM 5165 C CA . SER B 1 305 ? -21.797 -13.234 9.594 1 89.31 305 SER B CA 1
ATOM 5166 C C . SER B 1 305 ? -23.031 -13.391 8.695 1 89.31 305 SER B C 1
ATOM 5168 O O . SER B 1 305 ? -23.609 -12.398 8.258 1 89.31 305 SER B O 1
ATOM 5170 N N . GLY B 1 306 ? -23.312 -14.594 8.305 1 94.5 306 GLY B N 1
ATOM 5171 C CA . GLY B 1 306 ? -24.422 -14.805 7.395 1 94.5 306 GLY B CA 1
ATOM 5172 C C . GLY B 1 306 ? -24.109 -15.789 6.285 1 94.5 306 GLY B C 1
ATOM 5173 O O . GLY B 1 306 ? -23.406 -16.781 6.512 1 94.5 306 GLY B O 1
ATOM 5174 N N . SER B 1 307 ? -24.766 -15.57 5.188 1 97.19 307 SER B N 1
ATOM 5175 C CA . SER B 1 307 ? -24.578 -16.469 4.055 1 97.19 307 SER B CA 1
ATOM 5176 C C . SER B 1 307 ? -24.625 -15.711 2.73 1 97.19 307 SER B C 1
ATOM 5178 O O . SER B 1 307 ? -25.031 -14.547 2.693 1 97.19 307 SER B O 1
ATOM 5180 N N . ALA B 1 308 ? -24.219 -16.359 1.71 1 98.12 308 ALA B N 1
ATOM 5181 C CA . ALA B 1 308 ? -24.234 -15.812 0.358 1 98.12 308 ALA B CA 1
ATOM 5182 C C . ALA B 1 308 ? -24.5 -16.906 -0.676 1 98.12 308 ALA B C 1
ATOM 5184 O O . ALA B 1 308 ? -24.047 -18.031 -0.512 1 98.12 308 ALA B O 1
ATOM 5185 N N . THR B 1 309 ? -25.188 -16.547 -1.708 1 98.5 309 THR B N 1
ATOM 5186 C CA . THR B 1 309 ? -25.438 -17.438 -2.836 1 98.5 309 THR B CA 1
ATOM 5187 C C . THR B 1 309 ? -25.391 -16.672 -4.152 1 98.5 309 THR B C 1
ATOM 5189 O O . THR B 1 309 ? -25.797 -15.5 -4.215 1 98.5 309 THR B O 1
ATOM 5192 N N . GLU B 1 310 ? -24.875 -17.281 -5.129 1 98.5 310 GLU B N 1
ATOM 5193 C CA . GLU B 1 310 ? -24.891 -16.719 -6.473 1 98.5 310 GLU B CA 1
ATOM 5194 C C . GLU B 1 310 ? -25 -17.812 -7.531 1 98.5 310 GLU B C 1
ATOM 5196 O O . GLU B 1 310 ? -24.391 -18.859 -7.41 1 98.5 310 GLU B O 1
ATOM 5201 N N . GLU B 1 311 ? -25.781 -17.5 -8.516 1 98.38 311 GLU B N 1
ATOM 5202 C CA . GLU B 1 311 ? -25.953 -18.438 -9.625 1 98.38 311 GLU B CA 1
ATOM 5203 C C . GLU B 1 311 ? -25.172 -17.984 -10.852 1 98.38 311 GLU B C 1
ATOM 5205 O O . GLU B 1 311 ? -25.141 -16.797 -11.164 1 98.38 311 GLU B O 1
ATOM 5210 N N . VAL B 1 312 ? -24.594 -18.953 -11.5 1 98.44 312 VAL B N 1
ATOM 5211 C CA . VAL B 1 312 ? -23.797 -18.703 -12.703 1 98.44 312 VAL B CA 1
ATOM 5212 C C . VAL B 1 312 ? -24.188 -19.703 -13.789 1 98.44 312 VAL B C 1
ATOM 5214 O O . VAL B 1 312 ? -24.297 -20.906 -13.516 1 98.44 312 VAL B O 1
ATOM 5217 N N . ALA B 1 313 ? -24.391 -19.172 -14.992 1 98.38 313 ALA B N 1
ATOM 5218 C CA . ALA B 1 313 ? -24.625 -20.078 -16.109 1 98.38 313 ALA B CA 1
ATOM 5219 C C . ALA B 1 313 ? -23.344 -20.797 -16.516 1 98.38 313 ALA B C 1
ATOM 5221 O O . ALA B 1 313 ? -22.281 -20.172 -16.672 1 98.38 313 ALA B O 1
ATOM 5222 N N . VAL B 1 314 ? -23.484 -22.125 -16.688 1 98.56 314 VAL B N 1
ATOM 5223 C CA . VAL B 1 314 ? -22.312 -22.922 -17.047 1 98.56 314 VAL B CA 1
ATOM 5224 C C . VAL B 1 314 ? -22.688 -23.969 -18.094 1 98.56 314 VAL B C 1
ATOM 5226 O O . VAL B 1 314 ? -23.859 -24.234 -18.312 1 98.56 314 VAL B O 1
ATOM 5229 N N . GLY B 1 315 ? -21.656 -24.391 -18.859 1 98.5 315 GLY B N 1
ATOM 5230 C CA . GLY B 1 315 ? -21.812 -25.625 -19.609 1 98.5 315 GLY B CA 1
ATOM 5231 C C . GLY B 1 315 ? -21.609 -26.875 -18.781 1 98.5 315 GLY B C 1
ATOM 5232 O O . GLY B 1 315 ? -20.484 -27.188 -18.391 1 98.5 315 GLY B O 1
ATOM 5233 N N . TYR B 1 316 ? -22.672 -27.531 -18.422 1 98.25 316 TYR B N 1
ATOM 5234 C CA . TYR B 1 316 ? -22.672 -28.75 -17.609 1 98.25 316 TYR B CA 1
ATOM 5235 C C . TYR B 1 316 ? -23.875 -29.609 -17.906 1 98.25 316 TYR B C 1
ATOM 5237 O O . TYR B 1 316 ? -25.016 -29.172 -17.75 1 98.25 316 TYR B O 1
ATOM 5245 N N . ASP B 1 317 ? -23.656 -30.797 -18.312 1 97 317 ASP B N 1
ATOM 5246 C CA . ASP B 1 317 ? -24.75 -31.688 -18.703 1 97 317 ASP B CA 1
ATOM 5247 C C . ASP B 1 317 ? -24.609 -33.062 -18.062 1 97 317 ASP B C 1
ATOM 5249 O O . ASP B 1 317 ? -24.984 -34.062 -18.656 1 97 317 ASP B O 1
ATOM 5253 N N . ASN B 1 318 ? -24.125 -33.188 -16.906 1 97.38 318 ASN B N 1
ATOM 5254 C CA . ASN B 1 318 ? -23.922 -34.438 -16.156 1 97.38 318 ASN B CA 1
ATOM 5255 C C . ASN B 1 318 ? -24.828 -34.469 -14.922 1 97.38 318 ASN B C 1
ATOM 5257 O O . ASN B 1 318 ? -25.656 -33.594 -14.711 1 97.38 318 ASN B O 1
ATOM 5261 N N . ASP B 1 319 ? -24.719 -35.531 -14.148 1 96.69 319 ASP B N 1
ATOM 5262 C CA . ASP B 1 319 ? -25.484 -35.688 -12.914 1 96.69 319 ASP B CA 1
ATOM 5263 C C . ASP B 1 319 ? -25.156 -34.531 -11.938 1 96.69 319 ASP B C 1
ATOM 5265 O O . ASP B 1 319 ? -24.016 -34.125 -11.836 1 96.69 319 ASP B O 1
ATOM 5269 N N . SER B 1 320 ? -26.188 -34.188 -11.305 1 97.94 320 SER B N 1
ATOM 5270 C CA . SER B 1 320 ? -26.016 -33.125 -10.305 1 97.94 320 SER B CA 1
ATOM 5271 C C . SER B 1 320 ? -25.016 -33.531 -9.227 1 97.94 320 SER B C 1
ATOM 5273 O O . SER B 1 320 ? -24.938 -34.719 -8.875 1 97.94 320 SER B O 1
ATOM 5275 N N . MET B 1 321 ? -24.266 -32.562 -8.711 1 97.44 321 MET B N 1
ATOM 5276 C CA . MET B 1 321 ? -23.312 -32.844 -7.633 1 97.44 321 MET B CA 1
ATOM 5277 C C . MET B 1 321 ? -23.016 -31.562 -6.844 1 97.44 321 MET B C 1
ATOM 5279 O O . MET B 1 321 ? -23.297 -30.453 -7.305 1 97.44 321 MET B O 1
ATOM 5283 N N . GLU B 1 322 ? -22.5 -31.797 -5.668 1 98 322 GLU B N 1
ATOM 5284 C CA . GLU B 1 322 ? -22 -30.734 -4.805 1 98 322 GLU B CA 1
ATOM 5285 C C . GLU B 1 322 ? -20.547 -30.984 -4.414 1 98 322 GLU B C 1
ATOM 5287 O O . GLU B 1 322 ? -20.156 -32.125 -4.117 1 98 322 GLU B O 1
ATOM 5292 N N . ILE B 1 323 ? -19.812 -29.953 -4.484 1 98.12 323 ILE B N 1
ATOM 5293 C CA . ILE B 1 323 ? -18.406 -30.078 -4.129 1 98.12 323 ILE B CA 1
ATOM 5294 C C . ILE B 1 323 ? -17.922 -28.766 -3.51 1 98.12 323 ILE B C 1
ATOM 5296 O O . ILE B 1 323 ? -18.375 -27.688 -3.889 1 98.12 323 ILE B O 1
ATOM 5300 N N . GLY B 1 324 ? -17.047 -28.828 -2.545 1 97.75 324 GLY B N 1
ATOM 5301 C CA . GLY B 1 324 ? -16.516 -27.656 -1.859 1 97.75 324 GLY B CA 1
ATOM 5302 C C . GLY B 1 324 ? -15.062 -27.375 -2.184 1 97.75 324 GLY B C 1
ATOM 5303 O O . GLY B 1 324 ? -14.266 -28.312 -2.303 1 97.75 324 GLY B O 1
ATOM 5304 N N . PHE B 1 325 ? -14.75 -26.062 -2.303 1 97.81 325 PHE B N 1
ATOM 5305 C CA . PHE B 1 325 ? -13.367 -25.656 -2.525 1 97.81 325 PHE B CA 1
ATOM 5306 C C . PHE B 1 325 ? -13.008 -24.453 -1.667 1 97.81 325 PHE B C 1
ATOM 5308 O O . PHE B 1 325 ? -13.891 -23.797 -1.105 1 97.81 325 PHE B O 1
ATOM 5315 N N . ASN B 1 326 ? -11.719 -24.25 -1.499 1 96.81 326 ASN B N 1
ATOM 5316 C CA . ASN B 1 326 ? -11.203 -23 -0.971 1 96.81 326 ASN B CA 1
ATOM 5317 C C . ASN B 1 326 ? -11.336 -21.875 -1.991 1 96.81 326 ASN B C 1
ATOM 5319 O O . ASN B 1 326 ? -10.812 -21.969 -3.104 1 96.81 326 ASN B O 1
ATOM 5323 N N . ALA B 1 327 ? -11.977 -20.812 -1.611 1 97.12 327 ALA B N 1
ATOM 5324 C CA . ALA B 1 327 ? -12.258 -19.719 -2.529 1 97.12 327 ALA B CA 1
ATOM 5325 C C . ALA B 1 327 ? -10.969 -19.094 -3.043 1 97.12 327 ALA B C 1
ATOM 5327 O O . ALA B 1 327 ? -10.859 -18.75 -4.227 1 97.12 327 ALA B O 1
ATOM 5328 N N . LYS B 1 328 ? -10.008 -18.906 -2.248 1 96.69 328 LYS B N 1
ATOM 5329 C CA . LYS B 1 328 ? -8.742 -18.312 -2.645 1 96.69 328 LYS B CA 1
ATOM 5330 C C . LYS B 1 328 ? -8.047 -19.141 -3.717 1 96.69 328 LYS B C 1
ATOM 5332 O O . LYS B 1 328 ? -7.488 -18.594 -4.672 1 96.69 328 LYS B O 1
ATOM 5337 N N . TYR B 1 329 ? -8.117 -20.438 -3.527 1 97.5 329 TYR B N 1
ATOM 5338 C CA . TYR B 1 329 ? -7.477 -21.328 -4.496 1 97.5 329 TYR B CA 1
ATOM 5339 C C . TYR B 1 329 ? -8.172 -21.25 -5.852 1 97.5 329 TYR B C 1
ATOM 5341 O O . TYR B 1 329 ? -7.512 -21.234 -6.895 1 97.5 329 TYR B O 1
ATOM 5349 N N . LEU B 1 330 ? -9.484 -21.188 -5.793 1 97.94 330 LEU B N 1
ATOM 5350 C CA . LEU B 1 330 ? -10.234 -21.016 -7.031 1 97.94 330 LEU B CA 1
ATOM 5351 C C . LEU B 1 330 ? -9.82 -19.734 -7.742 1 97.94 330 LEU B C 1
ATOM 5353 O O . LEU B 1 330 ? -9.594 -19.734 -8.953 1 97.94 330 LEU B O 1
ATOM 5357 N N . LEU B 1 331 ? -9.711 -18.719 -6.988 1 97.75 331 LEU B N 1
ATOM 5358 C CA . LEU B 1 331 ? -9.398 -17.422 -7.562 1 97.75 331 LEU B CA 1
ATOM 5359 C C . LEU B 1 331 ? -7.969 -17.391 -8.094 1 97.75 331 LEU B C 1
ATOM 5361 O O . LEU B 1 331 ? -7.707 -16.844 -9.164 1 97.75 331 LEU B O 1
ATOM 5365 N N . ASP B 1 332 ? -7.055 -17.922 -7.344 1 97.25 332 ASP B N 1
ATOM 5366 C CA . ASP B 1 332 ? -5.668 -17.984 -7.801 1 97.25 332 ASP B CA 1
ATOM 5367 C C . ASP B 1 332 ? -5.562 -18.719 -9.141 1 97.25 332 ASP B C 1
ATOM 5369 O O . ASP B 1 332 ? -4.883 -18.25 -10.055 1 97.25 332 ASP B O 1
ATOM 5373 N N . ILE B 1 333 ? -6.227 -19.828 -9.25 1 97.19 333 ILE B N 1
ATOM 5374 C CA . ILE B 1 333 ? -6.16 -20.641 -10.453 1 97.19 333 ILE B CA 1
ATOM 5375 C C . ILE B 1 333 ? -6.84 -19.922 -11.609 1 97.19 333 ILE B C 1
ATOM 5377 O O . ILE B 1 333 ? -6.285 -19.828 -12.711 1 97.19 333 ILE B O 1
ATOM 5381 N N . THR B 1 334 ? -7.996 -19.391 -11.383 1 96.12 334 THR B N 1
ATOM 5382 C CA . THR B 1 334 ? -8.734 -18.734 -12.453 1 96.12 334 THR B CA 1
ATOM 5383 C C . THR B 1 334 ? -7.977 -17.516 -12.969 1 96.12 334 THR B C 1
ATOM 5385 O O . THR B 1 334 ? -8.039 -17.203 -14.164 1 96.12 334 THR B O 1
ATOM 5388 N N . SER B 1 335 ? -7.234 -16.875 -12.102 1 95.56 335 SER B N 1
ATOM 5389 C CA . SER B 1 335 ? -6.469 -15.688 -12.484 1 95.56 335 SER B CA 1
ATOM 5390 C C . SER B 1 335 ? -5.336 -16.062 -13.438 1 95.56 335 SER B C 1
ATOM 5392 O O . SER B 1 335 ? -4.773 -15.188 -14.109 1 95.56 335 SER B O 1
ATOM 5394 N N . GLN B 1 336 ? -4.977 -17.344 -13.508 1 94.94 336 GLN B N 1
ATOM 5395 C CA . GLN B 1 336 ? -3.881 -17.781 -14.359 1 94.94 336 GLN B CA 1
ATOM 5396 C C . GLN B 1 336 ? -4.387 -18.188 -15.742 1 94.94 336 GLN B C 1
ATOM 5398 O O . GLN B 1 336 ? -3.594 -18.453 -16.641 1 94.94 336 GLN B O 1
ATOM 5403 N N . LEU B 1 337 ? -5.688 -18.281 -15.859 1 94.94 337 LEU B N 1
ATOM 5404 C CA . LEU B 1 337 ? -6.262 -18.734 -17.125 1 94.94 337 LEU B CA 1
ATOM 5405 C C . LEU B 1 337 ? -6.312 -17.594 -18.125 1 94.94 337 LEU B C 1
ATOM 5407 O O . LEU B 1 337 ? -6.684 -16.469 -17.781 1 94.94 337 LEU B O 1
ATOM 5411 N N . SER B 1 338 ? -5.883 -17.844 -19.328 1 91.56 338 SER B N 1
ATOM 5412 C CA . SER B 1 338 ? -5.805 -16.812 -20.344 1 91.56 338 SER B CA 1
ATOM 5413 C C . SER B 1 338 ? -6.988 -16.891 -21.312 1 91.56 338 SER B C 1
ATOM 5415 O O . SER B 1 338 ? -7.266 -15.938 -22.031 1 91.56 338 SER B O 1
ATOM 5417 N N . GLY B 1 339 ? -7.602 -18.031 -21.359 1 93.62 339 GLY B N 1
ATOM 5418 C CA . GLY B 1 339 ? -8.766 -18.188 -22.219 1 93.62 339 GLY B CA 1
ATOM 5419 C C . GLY B 1 339 ? -10.016 -17.547 -21.656 1 93.62 339 GLY B C 1
ATOM 5420 O O . GLY B 1 339 ? -10.031 -17.109 -20.5 1 93.62 339 GLY B O 1
ATOM 5421 N N . GLU B 1 340 ? -10.984 -17.516 -22.469 1 95.62 340 GLU B N 1
ATOM 5422 C CA . GLU B 1 340 ? -12.258 -16.938 -22.062 1 95.62 340 GLU B CA 1
ATOM 5423 C C . GLU B 1 340 ? -12.984 -17.828 -21.062 1 95.62 340 GLU B C 1
ATOM 5425 O O . GLU B 1 340 ? -13.617 -17.344 -20.125 1 95.62 340 GLU B O 1
ATOM 5430 N N . ASP B 1 341 ? -12.781 -19.188 -21.25 1 96.81 341 ASP B N 1
ATOM 5431 C CA . ASP B 1 341 ? -13.484 -20.141 -20.391 1 96.81 341 ASP B CA 1
ATOM 5432 C C . ASP B 1 341 ? -12.492 -20.969 -19.578 1 96.81 341 ASP B C 1
ATOM 5434 O O . ASP B 1 341 ? -11.336 -21.125 -19.969 1 96.81 341 ASP B O 1
ATOM 5438 N N . ALA B 1 342 ? -13.023 -21.453 -18.484 1 97.06 342 ALA B N 1
ATOM 5439 C CA . ALA B 1 342 ? -12.359 -22.453 -17.672 1 97.06 342 ALA B CA 1
ATOM 5440 C C . ALA B 1 342 ? -13.039 -23.812 -17.797 1 97.06 342 ALA B C 1
ATOM 5442 O O . ALA B 1 342 ? -14.273 -23.891 -17.828 1 97.06 342 ALA B O 1
ATOM 5443 N N . ILE B 1 343 ? -12.266 -24.797 -17.922 1 97.81 343 ILE B N 1
ATOM 5444 C CA . ILE B 1 343 ? -12.781 -26.156 -17.953 1 97.81 343 ILE B CA 1
ATOM 5445 C C . ILE B 1 343 ? -12.461 -26.859 -16.641 1 97.81 343 ILE B C 1
ATOM 5447 O O . ILE B 1 343 ? -11.289 -27.031 -16.281 1 97.81 343 ILE B O 1
ATOM 5451 N N . PHE B 1 344 ? -13.492 -27.25 -15.93 1 98.5 344 PHE B N 1
ATOM 5452 C CA . PHE B 1 344 ? -13.367 -28.094 -14.734 1 98.5 344 PHE B CA 1
ATOM 5453 C C . PHE B 1 344 ? -13.734 -29.531 -15.047 1 98.5 344 PHE B C 1
ATOM 5455 O O . PHE B 1 344 ? -14.836 -29.812 -15.531 1 98.5 344 PHE B O 1
ATOM 5462 N N . LEU B 1 345 ? -12.812 -30.406 -14.852 1 98.44 345 LEU B N 1
ATOM 5463 C CA . LEU B 1 345 ? -13.086 -31.844 -14.938 1 98.44 345 LEU B CA 1
ATOM 5464 C C . LEU B 1 345 ? -13.258 -32.438 -13.547 1 98.44 345 LEU B C 1
ATOM 5466 O O . LEU B 1 345 ? -12.297 -32.531 -12.781 1 98.44 345 LEU B O 1
ATOM 5470 N N . LEU B 1 346 ? -14.516 -32.812 -13.281 1 98.38 346 LEU B N 1
ATOM 5471 C CA . LEU B 1 346 ? -14.914 -33.312 -11.961 1 98.38 346 LEU B CA 1
ATOM 5472 C C . LEU B 1 346 ? -15.211 -34.781 -11.984 1 98.38 346 LEU B C 1
ATOM 5474 O O . LEU B 1 346 ? -15.453 -35.375 -13.047 1 98.38 346 LEU B O 1
ATOM 5478 N N . ALA B 1 347 ? -15.102 -35.469 -10.836 1 97.38 347 ALA B N 1
ATOM 5479 C CA . ALA B 1 347 ? -15.547 -36.875 -10.664 1 97.38 347 ALA B CA 1
ATOM 5480 C C . ALA B 1 347 ? -16.641 -36.969 -9.609 1 97.38 347 ALA B C 1
ATOM 5482 O O . ALA B 1 347 ? -17.828 -37.031 -9.938 1 97.38 347 ALA B O 1
ATOM 5483 N N . ASP B 1 348 ? -16.297 -36.906 -8.344 1 95.56 348 ASP B N 1
ATOM 5484 C CA . ASP B 1 348 ? -17.219 -36.875 -7.223 1 95.56 348 ASP B CA 1
ATOM 5485 C C . ASP B 1 348 ? -16.797 -35.812 -6.188 1 95.56 348 ASP B C 1
ATOM 5487 O O . ASP B 1 348 ? -15.75 -35.188 -6.336 1 95.56 348 ASP B O 1
ATOM 5491 N N . ALA B 1 349 ? -17.547 -35.719 -5.133 1 96 349 ALA B N 1
ATOM 5492 C CA . ALA B 1 349 ? -17.391 -34.656 -4.16 1 96 349 ALA B CA 1
ATOM 5493 C C . ALA B 1 349 ? -16.078 -34.781 -3.387 1 96 349 ALA B C 1
ATOM 5495 O O . ALA B 1 349 ? -15.617 -33.844 -2.766 1 96 349 ALA B O 1
ATOM 5496 N N . GLY B 1 350 ? -15.508 -35.844 -3.389 1 96.31 350 GLY B N 1
ATOM 5497 C CA . GLY B 1 350 ? -14.305 -36.094 -2.605 1 96.31 350 GLY B CA 1
ATOM 5498 C C . GLY B 1 350 ? -13.055 -36.219 -3.455 1 96.31 350 GLY B C 1
ATOM 5499 O O . GLY B 1 350 ? -11.945 -36.344 -2.928 1 96.31 350 GLY B O 1
ATOM 5500 N N . SER B 1 351 ? -13.18 -36.188 -4.754 1 96.94 351 SER B N 1
ATOM 5501 C CA . SER B 1 351 ? -12.062 -36.438 -5.66 1 96.94 351 SER B CA 1
ATOM 5502 C C . SER B 1 351 ? -11.414 -35.125 -6.109 1 96.94 351 SER B C 1
ATOM 5504 O O . SER B 1 351 ? -12.094 -34.125 -6.258 1 96.94 351 SER B O 1
ATOM 5506 N N . PRO B 1 352 ? -10.102 -35.156 -6.375 1 97.94 352 PRO B N 1
ATOM 5507 C CA . PRO B 1 352 ? -9.445 -33.969 -6.938 1 97.94 352 PRO B CA 1
ATOM 5508 C C . PRO B 1 352 ? -10.062 -33.531 -8.258 1 97.94 352 PRO B C 1
ATOM 5510 O O . PRO B 1 352 ? -10.5 -34.375 -9.055 1 97.94 352 PRO B O 1
ATOM 5513 N N . THR B 1 353 ? -10.109 -32.25 -8.461 1 98.5 353 THR B N 1
ATOM 5514 C CA . THR B 1 353 ? -10.641 -31.641 -9.68 1 98.5 353 THR B CA 1
ATOM 5515 C C . THR B 1 353 ? -9.508 -31.141 -10.57 1 98.5 353 THR B C 1
ATOM 5517 O O . THR B 1 353 ? -8.547 -30.547 -10.078 1 98.5 353 THR B O 1
ATOM 5520 N N . LEU B 1 354 ? -9.641 -31.453 -11.867 1 98.5 354 LEU B N 1
ATOM 5521 C CA . LEU B 1 354 ? -8.695 -30.922 -12.844 1 98.5 354 LEU B CA 1
ATOM 5522 C C . LEU B 1 354 ? -9.25 -29.656 -13.508 1 98.5 354 LEU B C 1
ATOM 5524 O O . LEU B 1 354 ? -10.414 -29.625 -13.922 1 98.5 354 LEU B O 1
ATOM 5528 N N . VAL B 1 355 ? -8.461 -28.594 -13.57 1 98.19 355 VAL B N 1
ATOM 5529 C CA . VAL B 1 355 ? -8.852 -27.344 -14.227 1 98.19 355 VAL B CA 1
ATOM 5530 C C . VAL B 1 355 ? -7.91 -27.062 -15.398 1 98.19 355 VAL B C 1
ATOM 5532 O O . VAL B 1 355 ? -6.688 -27.125 -15.242 1 98.19 355 VAL B O 1
ATOM 5535 N N . ARG B 1 356 ? -8.461 -26.766 -16.516 1 95.44 356 ARG B N 1
ATOM 5536 C CA . ARG B 1 356 ? -7.684 -26.531 -17.719 1 95.44 356 ARG B CA 1
ATOM 5537 C C . ARG B 1 356 ? -8.078 -25.203 -18.375 1 95.44 356 ARG B C 1
ATOM 5539 O O . ARG B 1 356 ? -9.195 -24.719 -18.188 1 95.44 356 ARG B O 1
ATOM 5546 N N . ASP B 1 357 ? -7.062 -24.688 -19.078 1 91.56 357 ASP B N 1
ATOM 5547 C CA . ASP B 1 357 ? -7.223 -23.453 -19.844 1 91.56 357 ASP B CA 1
ATOM 5548 C C . ASP B 1 357 ? -7.707 -23.75 -21.266 1 91.56 357 ASP B C 1
ATOM 5550 O O . ASP B 1 357 ? -7.316 -24.766 -21.859 1 91.56 357 ASP B O 1
ATOM 5554 N N . THR B 1 358 ? -8.539 -22.906 -21.859 1 92.12 358 THR B N 1
ATOM 5555 C CA . THR B 1 358 ? -9.016 -23.109 -23.234 1 92.12 358 THR B CA 1
ATOM 5556 C C . THR B 1 358 ? -8.062 -22.453 -24.234 1 92.12 358 THR B C 1
ATOM 5558 O O . THR B 1 358 ? -8.141 -22.734 -25.422 1 92.12 358 THR B O 1
ATOM 5561 N N . ALA B 1 359 ? -7.223 -21.578 -23.75 1 89.81 359 ALA B N 1
ATOM 5562 C CA . ALA B 1 359 ? -6.293 -20.906 -24.656 1 89.81 359 ALA B CA 1
ATOM 5563 C C . ALA B 1 359 ? -5.109 -21.797 -25 1 89.81 359 ALA B C 1
ATOM 5565 O O . ALA B 1 359 ? -4.395 -21.547 -25.969 1 89.81 359 ALA B O 1
ATOM 5566 N N . GLY B 1 360 ? -4.871 -22.859 -24.234 1 85.88 360 GLY B N 1
ATOM 5567 C CA . GLY B 1 360 ? -3.742 -23.75 -24.484 1 85.88 360 GLY B CA 1
ATOM 5568 C C . GLY B 1 360 ? -3.666 -24.906 -23.516 1 85.88 360 GLY B C 1
ATOM 5569 O O . GLY B 1 360 ? -4.371 -24.922 -22.5 1 85.88 360 GLY B O 1
ATOM 5570 N N . ASP B 1 361 ? -2.809 -25.859 -23.891 1 88.19 361 ASP B N 1
ATOM 5571 C CA . ASP B 1 361 ? -2.658 -27.078 -23.078 1 88.19 361 ASP B CA 1
ATOM 5572 C C . ASP B 1 361 ? -1.348 -27.047 -22.297 1 88.19 361 ASP B C 1
ATOM 5574 O O . ASP B 1 361 ? -0.936 -28.062 -21.734 1 88.19 361 ASP B O 1
ATOM 5578 N N . ASP B 1 362 ? -0.813 -25.891 -22.219 1 91.19 362 ASP B N 1
ATOM 5579 C CA . ASP B 1 362 ? 0.529 -25.797 -21.656 1 91.19 362 ASP B CA 1
ATOM 5580 C C . ASP B 1 362 ? 0.483 -25.766 -20.141 1 91.19 362 ASP B C 1
ATOM 5582 O O . ASP B 1 362 ? 1.521 -25.844 -19.469 1 91.19 362 ASP B O 1
ATOM 5586 N N . ALA B 1 363 ? -0.777 -25.672 -19.609 1 95.5 363 ALA B N 1
ATOM 5587 C CA . ALA B 1 363 ? -0.888 -25.625 -18.141 1 95.5 363 ALA B CA 1
ATOM 5588 C C . ALA B 1 363 ? -2.123 -26.391 -17.672 1 95.5 363 ALA B C 1
ATOM 5590 O O . ALA B 1 363 ? -3.121 -26.484 -18.391 1 95.5 363 ALA B O 1
ATOM 5591 N N . LEU B 1 364 ? -2.01 -26.969 -16.547 1 96.62 364 LEU B N 1
ATOM 5592 C CA . LEU B 1 364 ? -3.154 -27.562 -15.867 1 96.62 364 LEU B CA 1
ATOM 5593 C C . LEU B 1 364 ? -3.051 -27.375 -14.352 1 96.62 364 LEU B C 1
ATOM 5595 O O . LEU B 1 364 ? -1.963 -27.125 -13.828 1 96.62 364 LEU B O 1
ATOM 5599 N N . TYR B 1 365 ? -4.148 -27.469 -13.688 1 98.5 365 TYR B N 1
ATOM 5600 C CA . TYR B 1 365 ? -4.246 -27.266 -12.25 1 98.5 365 TYR B CA 1
ATOM 5601 C C . TYR B 1 365 ? -5.102 -28.344 -11.602 1 98.5 365 TYR B C 1
ATOM 5603 O O . TYR B 1 365 ? -6.074 -28.812 -12.195 1 98.5 365 TYR B O 1
ATOM 5611 N N . VAL B 1 366 ? -4.66 -28.75 -10.484 1 98.62 366 VAL B N 1
ATOM 5612 C CA . VAL B 1 366 ? -5.43 -29.703 -9.688 1 98.62 366 VAL B CA 1
ATOM 5613 C C . VAL B 1 366 ? -5.84 -29.062 -8.367 1 98.62 366 VAL B C 1
ATOM 5615 O O . VAL B 1 366 ? -5.027 -28.422 -7.703 1 98.62 366 VAL B O 1
ATOM 5618 N N . LEU B 1 367 ? -7.102 -29.234 -8.031 1 98.12 367 LEU B N 1
ATOM 5619 C CA . LEU B 1 367 ? -7.652 -28.672 -6.797 1 98.12 367 LEU B CA 1
ATOM 5620 C C . LEU B 1 367 ? -8.281 -29.781 -5.949 1 98.12 367 LEU B C 1
ATOM 5622 O O . LEU B 1 367 ? -9.133 -30.531 -6.422 1 98.12 367 LEU B O 1
ATOM 5626 N N . MET B 1 368 ? -7.805 -29.828 -4.695 1 97.62 368 MET B N 1
ATOM 5627 C CA . MET B 1 368 ? -8.406 -30.766 -3.752 1 97.62 368 MET B CA 1
ATOM 5628 C C . MET B 1 368 ? -9.688 -30.188 -3.156 1 97.62 368 MET B C 1
ATOM 5630 O O . MET B 1 368 ? -9.719 -29.016 -2.754 1 97.62 368 MET B O 1
ATOM 5634 N N . PRO B 1 369 ? -10.734 -31 -3.121 1 97.12 369 PRO B N 1
ATOM 5635 C CA . PRO B 1 369 ? -11.961 -30.5 -2.488 1 97.12 369 PRO B CA 1
ATOM 5636 C C . PRO B 1 369 ? -11.836 -30.406 -0.969 1 97.12 369 PRO B C 1
ATOM 5638 O O . PRO B 1 369 ? -10.922 -30.984 -0.38 1 97.12 369 PRO B O 1
ATOM 5641 N N . MET B 1 370 ? -12.633 -29.562 -0.399 1 93.19 370 MET B N 1
ATOM 5642 C CA . MET B 1 370 ? -12.766 -29.438 1.051 1 93.19 370 MET B CA 1
ATOM 5643 C C . MET B 1 370 ? -14.172 -29.812 1.502 1 93.19 370 MET B C 1
ATOM 5645 O O . MET B 1 370 ? -15.109 -29.797 0.699 1 93.19 370 MET B O 1
ATOM 5649 N N . ARG B 1 371 ? -14.242 -30.172 2.838 1 86.81 371 ARG B N 1
ATOM 5650 C CA . ARG B 1 371 ? -15.562 -30.422 3.406 1 86.81 371 ARG B CA 1
ATOM 5651 C C . ARG B 1 371 ? -16.312 -29.125 3.629 1 86.81 371 ARG B C 1
ATOM 5653 O O . ARG B 1 371 ? -15.75 -28.141 4.125 1 86.81 371 ARG B O 1
ATOM 5660 N N . VAL B 1 372 ? -17.438 -29.047 3.037 1 82.38 372 VAL B N 1
ATOM 5661 C CA . VAL B 1 372 ? -18.266 -27.859 3.18 1 82.38 372 VAL B CA 1
ATOM 5662 C C . VAL B 1 372 ? -19.641 -28.25 3.715 1 82.38 372 VAL B C 1
ATOM 5664 O O . VAL B 1 372 ? -20.109 -29.359 3.482 1 82.38 372 VAL B O 1
#

Foldseek 3Di:
DKKKDALVQVLVQLVQAQLQQDPDDPDVQQQKWKWWDDDQWIWIWHHPLFKIKIFITGIGPPDTDMWIFGSVVVNVVSVPDDHGWMWMWAADPVRQWIWIDTDPDIDITGIDDPVPDDDPDDDDFPWKFKDFLQQVLLQLLQALVAQAPDDVPQLQQFWKWAWDDDPNFIWIKIWHHRPFKIKIFIDGDTPGRPPPDTFGAHSSNSVSSNVLSPDRRWMWMWTDDRFKIWIDTPRMIMIGGTDPDDDDPCVVQDDDPQDWKKKAFLVVVLVQLVVQQVQPDPVDQKWKWKDDQQKIKIKDQDPVRGIDIDMGGMHTDDDIAMAMFRSVVSNSNSVSAPARMKMWRHHHRQGWIKIDHPVDRRMIMIGGTDDD/DKWKDALVQVLVQLVQAQLQQDPDDPDVQQQKWKWWDDDQWIWIWHHPLFKIKIFITGIGPPDTDMWIFGSVVVNVVSVPDDHGWMWMWDADPVRQWIWIDTDPDIDITGTDDPVPDDDPDDDDFPWKFKDFLQQVLLQLLQALVAQAPDDVPQLQQFWKWAWDDDPNFIWIKIWHHRPFKIKIFIDGDTPGRPPADTFGAHSSNSVSSNVLSPDRRWMWMWTDDRFKIWIDTPRMIMIGGTDPDDDDPCVVQDDDPQDWKKKFFLVVVLVQLVVQQVQPDPVAQKWKWKDDQQKIKIKDQDPVRGIDIDMGGMHTDDDIAMAMFRSVVSNSNSVSADARMKMWRHHHRQGWIKIQHPVDRRMIMIGGTDDD

pLDDT: mean 96.21, std 4.17, range [66.12, 98.94]

Organism: Agrobacterium fabrum (strain C58 / ATCC 33970) (NCBI:txid176299)

Radius of gyration: 32.09 Å; Cα contacts (8 Å, |Δi|>4): 1899; chains: 2; bounding box: 84×85×56 Å

Nearest PDB structures (foldseek):
  6ptr-assembly1_A  TM=9.823E-01  e=6.410E-53  Bartonella birtlesii LL-WM9
  6ptr-assembly1_B  TM=9.783E-01  e=2.295E-53  Bartonella birtlesii LL-WM9
  6jir-assembly1_A-2  TM=9.799E-01  e=3.464E-49  Caulobacter vibrioides CB15
  6jir-assembly2_B-3  TM=9.698E-01  e=9.673E-49  Caulobacter vibrioides CB15
  5wce-assembly1_A  TM=9.649E-01  e=2.297E-48  Caulobacter vibrioides CB15